Protein AF-A0A415UG89-F1 (afdb_monomer)

pLDDT: mean 76.64, std 25.38, range [28.38, 98.62]

Secondary structure (DSSP, 8-state):
--SSGGGS--------B-TTT--B-PPPPPPP-------------------------------------EEEPP--TTSBHHHHHHHHHHTT-EEEEEEEE--SSPTTBEEEESSPTT-EEETT--EEEEEEE--S-EEEPP--TT-BHHHHHHHHHHHT-EE--PPEE--SBPTTBEEEESS-TT-EEETT-EE-EEEE---TT--TT-EEEPP--TTSBHHHHHHHHHHTT-EEEEEEEE--SSS-TTBEEEESS-TT-EEETT-EEEEEEE--S-EEEPP--TTSBHHHHHHHHHHTT-EEEEEEE--SSS-TTBEEEESS-TT-EEETTPEEEEEEE--S-------------------------------PPP------------------------------------

Mean predicted aligned error: 18.36 Å

Nearest PDB structures (foldseek):
  3py9-assembly1_A  TM=5.786E-01  e=5.008E-14  Staphylococcus aureus subsp. aureus Mu50
  5e12-assembly1_A  TM=5.452E-01  e=2.843E-10  Mycobacterium tuberculosis H37Rv
  5e12-assembly2_B  TM=5.799E-01  e=2.572E-09  Mycobacterium tuberculosis H37Rv
  2kui-assembly1_A  TM=3.302E-01  e=8.093E-10  Mycobacterium tuberculosis H37Rv
  2kue-assembly1_A  TM=4.853E-01  e=3.933E-05  Mycobacterium tuberculosis H37Rv

Radius of gyration: 45.31 Å; Cα contacts (8 Å, |Δi|>4): 661; chains: 1; bounding box: 123×120×120 Å

Solvent-accessible surface area (backbone atoms only — not comparable to full-atom values): 25783 Å² total; per-residue (Å²): 144,84,81,72,76,80,76,79,79,71,88,74,83,79,79,71,58,48,95,87,77,73,50,77,73,80,80,89,84,84,87,86,82,86,90,84,87,82,89,85,84,90,79,88,86,89,84,81,82,91,84,82,90,75,87,75,72,81,72,73,78,72,77,69,76,74,73,77,60,68,33,64,37,65,79,42,60,74,31,48,47,72,60,37,41,52,58,26,47,77,50,70,29,42,70,40,80,77,48,70,43,67,33,94,48,62,60,43,24,22,72,40,61,74,62,57,58,69,41,74,33,45,81,94,51,42,70,41,42,26,33,26,19,62,12,59,52,66,40,68,36,68,78,52,66,32,29,40,54,74,58,48,59,56,52,27,69,75,66,45,43,40,76,60,70,70,50,75,39,74,34,44,38,33,64,54,14,24,69,43,58,78,60,58,58,66,41,78,40,51,58,57,39,77,42,39,42,28,23,14,65,27,59,90,87,48,55,53,86,48,76,39,67,34,64,85,46,63,72,32,38,67,70,61,39,45,62,51,24,53,78,58,35,24,20,36,32,46,73,49,74,43,70,25,88,88,36,60,55,66,16,23,66,40,58,74,62,60,56,71,40,81,38,41,20,60,40,77,36,42,28,29,33,12,66,13,44,50,75,30,62,36,68,80,41,61,74,29,45,49,72,58,34,51,53,57,35,47,76,50,47,32,38,70,46,82,45,78,43,71,30,80,87,48,57,62,45,26,21,72,40,58,75,60,60,56,71,40,72,42,50,52,58,43,68,40,43,32,36,24,21,64,12,53,78,81,73,81,79,80,81,76,81,75,84,74,80,86,76,88,81,90,84,84,84,87,87,85,91,83,83,90,85,91,83,86,81,86,79,81,88,74,86,85,89,84,87,83,81,88,84,87,86,82,84,90,82,84,90,84,90,83,88,83,90,84,88,83,90,86,86,85,88,133

InterPro domains:
  IPR005543 PASTA domain [PF03793] (72-133)
  IPR005543 PASTA domain [PF03793] (139-200)
  IPR005543 PASTA domain [PF03793] (214-275)
  IPR005543 PASTA domain [PF03793] (281-342)
  IPR005543 PASTA domain [PS51178] (67-134)
  IPR005543 PASTA domain [PS51178] (135-201)
  IPR005543 PASTA domain [PS51178] (208-275)
  IPR005543 PASTA domain [PS51178] (276-342)
  IPR005543 PASTA domain [SM00740] (67-134)
  IPR005543 PASTA domain [SM00740] (135-201)
  IPR005543 PASTA domain [SM00740] (208-275)
  IPR005543 PASTA domain [SM00740] (276-342)
  IPR005543 PASTA domain [cd06577] (72-133)
  IPR005543 PASTA domain [cd06577] (140-200)
  IPR005543 PASTA domain [cd06577] (213-274)
  IPR005543 PASTA domain [cd06577] (281-341)

Foldseek 3Di:
DPPPVVPPPDPPPDADADPPPRDGDDDDDDDDDDDDDDDDDDDDDPDDDDDDDDPPPPPPPPPPPPPFDKFFQAPQAQHAQVVNQVVLVVRVAHEDEPEEDADQDDFRRWHDWPDDGRDIDTPVHRYIYTYTYNYADWDFAADQAQPAPVVVVVVCVVQQEAEDDEDEDEFLAAFRGFHDKPDDGRDTDGRNYYIYTYTYPYHPPWQQPDKDFAAPQFQPAPVVVRVVSVVRQEHEGEDEEDADQVHDARGFHDKPDDTRDIHGHHHYIYTYGHRYFDWFFDADQAQHFQVVNCVVQVVSQEAEAEDEDADAPDDFRGWHDWPDDGRDIDGRHHYIYTYTHPYHDDDDPDPPPPPDDDDDDDDDDDDDDDDDDDDDDDDDDDDDDDDDDDDDDDDDDDDDDDDDDDDDDDDDDD

Structure (mmCIF, N/CA/C/O backbone):
data_AF-A0A415UG89-F1
#
_entry.id   AF-A0A415UG89-F1
#
loop_
_atom_site.group_PDB
_atom_site.id
_atom_site.type_symbol
_atom_site.label_atom_id
_atom_site.label_alt_id
_atom_site.label_comp_id
_atom_site.label_asym_id
_atom_site.label_entity_id
_atom_site.label_seq_id
_atom_site.pdbx_PDB_ins_code
_atom_site.Cartn_x
_atom_site.Cartn_y
_atom_site.Cartn_z
_atom_site.occupancy
_atom_site.B_iso_or_equiv
_atom_site.auth_seq_id
_atom_site.auth_comp_id
_atom_site.auth_asym_id
_atom_site.auth_atom_id
_atom_site.pdbx_PDB_model_num
ATOM 1 N N . MET A 1 1 ? -40.363 41.064 17.175 1.00 50.22 1 MET A N 1
ATOM 2 C CA . MET A 1 1 ? -39.804 39.697 17.219 1.00 50.22 1 MET A CA 1
ATOM 3 C C . MET A 1 1 ? -39.991 39.149 18.634 1.00 50.22 1 MET A C 1
ATOM 5 O O . MET A 1 1 ? -39.029 38.761 19.263 1.00 50.22 1 MET A O 1
ATOM 9 N N . ASP A 1 2 ? -41.231 39.160 19.140 1.00 52.69 2 ASP A N 1
ATOM 10 C CA . ASP A 1 2 ? -41.542 38.915 20.568 1.00 52.69 2 ASP A CA 1
ATOM 11 C C . ASP A 1 2 ? -42.660 37.870 20.761 1.00 52.69 2 ASP A C 1
ATOM 13 O O . ASP A 1 2 ? -43.261 37.744 21.823 1.00 52.69 2 ASP A O 1
ATOM 17 N N . ALA A 1 3 ? -42.969 37.109 19.707 1.00 45.81 3 ALA A N 1
ATOM 18 C CA . ALA A 1 3 ? -44.032 36.100 19.717 1.00 45.81 3 ALA A CA 1
ATOM 19 C C . ALA A 1 3 ? -43.532 34.677 19.414 1.00 45.81 3 ALA A C 1
ATOM 21 O O . ALA A 1 3 ? -44.344 33.765 19.327 1.00 45.81 3 ALA A O 1
ATOM 22 N N . PHE A 1 4 ? -42.216 34.473 19.260 1.00 43.62 4 PHE A N 1
ATOM 23 C CA . PHE A 1 4 ? -41.642 33.165 18.909 1.00 43.62 4 PHE A CA 1
ATOM 24 C C . PHE A 1 4 ? -40.862 32.501 20.059 1.00 43.62 4 PHE A C 1
ATOM 26 O O . PHE A 1 4 ? -40.691 31.288 20.055 1.00 43.62 4 PHE A O 1
ATOM 33 N N . GLU A 1 5 ? -40.458 33.253 21.090 1.00 50.69 5 GLU A N 1
ATOM 34 C CA . GLU A 1 5 ? -39.737 32.695 22.252 1.00 50.69 5 GLU A CA 1
ATOM 35 C C . GLU A 1 5 ? -40.649 32.172 23.371 1.00 50.69 5 GLU A C 1
ATOM 37 O O . GLU A 1 5 ? -40.198 31.436 24.243 1.00 50.69 5 GLU A O 1
ATOM 42 N N . LYS A 1 6 ? -41.956 32.465 23.341 1.00 48.28 6 LYS A N 1
ATOM 43 C CA . LYS A 1 6 ? -42.899 31.975 24.364 1.00 48.28 6 LYS A CA 1
ATOM 44 C C . LYS A 1 6 ? -43.444 30.564 24.123 1.00 48.28 6 LYS A C 1
ATOM 46 O O . LYS A 1 6 ? -44.245 30.097 24.925 1.00 48.28 6 LYS A O 1
ATOM 51 N N . GLN A 1 7 ? -43.009 29.877 23.066 1.00 46.72 7 GLN A N 1
ATOM 52 C CA . GLN A 1 7 ? -43.543 28.560 22.688 1.00 46.72 7 GLN A CA 1
ATOM 53 C C . GLN A 1 7 ? -42.553 27.396 22.880 1.00 46.72 7 GLN A C 1
ATOM 55 O O . GLN A 1 7 ? -42.863 26.268 22.518 1.00 46.72 7 GLN A O 1
ATOM 60 N N . LEU A 1 8 ? -41.382 27.651 23.478 1.00 46.41 8 LEU A N 1
ATOM 61 C CA . LEU A 1 8 ? -40.357 26.632 23.764 1.00 46.41 8 LEU A CA 1
ATOM 62 C C . LEU A 1 8 ? -40.244 26.256 25.253 1.00 46.41 8 LEU A C 1
ATOM 64 O O . LEU A 1 8 ? -39.422 25.416 25.601 1.00 46.41 8 LEU A O 1
ATOM 68 N N . LEU A 1 9 ? -41.079 26.841 26.122 1.00 50.22 9 LEU A N 1
ATOM 69 C CA . LEU A 1 9 ? -41.068 26.613 27.575 1.00 50.22 9 LEU A CA 1
ATOM 70 C C . LEU A 1 9 ? -42.395 26.053 28.121 1.00 50.22 9 LEU A C 1
ATOM 72 O O . LEU A 1 9 ? -42.793 26.349 29.246 1.00 50.22 9 LEU A O 1
ATOM 76 N N . SER A 1 10 ? -43.092 25.239 27.329 1.00 45.41 10 SER A N 1
ATOM 77 C CA . SER A 1 10 ? -44.133 24.346 27.842 1.00 45.41 10 SER A CA 1
ATOM 78 C C . SER A 1 10 ? -43.599 22.916 27.825 1.00 45.41 10 SER A C 1
ATOM 80 O O . SER A 1 10 ? -43.606 22.262 26.783 1.00 45.41 10 SER A O 1
ATOM 82 N N . GLU A 1 11 ? -43.108 22.441 28.971 1.00 57.97 11 GLU A N 1
ATOM 83 C CA . GLU A 1 11 ? -42.917 21.011 29.223 1.00 57.97 11 GLU A CA 1
ATOM 84 C C . GLU A 1 11 ? -44.294 20.336 29.218 1.00 57.97 11 GLU A C 1
ATOM 86 O O . GLU A 1 11 ? -44.988 20.268 30.232 1.00 57.97 11 GLU A O 1
ATOM 91 N N . GLU A 1 12 ? -44.725 19.881 28.046 1.00 45.81 12 GLU A N 1
ATOM 92 C CA . GLU A 1 12 ? -45.876 18.998 27.924 1.00 45.81 12 GLU A CA 1
ATOM 93 C C . GLU A 1 12 ? -45.394 17.565 28.211 1.00 45.81 12 GLU A C 1
ATOM 95 O O . GLU A 1 12 ? -44.683 16.946 27.417 1.00 45.81 12 GLU A O 1
ATOM 100 N N . GLU A 1 13 ? -45.715 17.064 29.406 1.00 50.44 13 GLU A N 1
ATOM 101 C CA . GLU A 1 13 ? -45.416 15.700 29.858 1.00 50.44 13 GLU A CA 1
ATOM 102 C C . GLU A 1 13 ? -46.076 14.675 28.913 1.00 50.44 13 GLU A C 1
ATOM 104 O O . GLU A 1 13 ? -47.285 14.443 28.961 1.00 50.44 13 GLU A O 1
ATOM 109 N N . VAL A 1 14 ? -45.283 14.031 28.052 1.00 52.59 14 VAL A N 1
ATOM 110 C CA . VAL A 1 14 ? -45.769 12.958 27.171 1.00 52.59 14 VAL A CA 1
ATOM 111 C C . VAL A 1 14 ? -46.014 11.692 28.010 1.00 52.59 14 VAL A C 1
ATOM 113 O O . VAL A 1 14 ? -45.072 11.173 28.621 1.00 52.59 14 VAL A O 1
ATOM 116 N N . PRO A 1 15 ? -47.244 11.147 28.074 1.00 52.62 15 PRO A N 1
ATOM 117 C CA . PRO A 1 15 ? -47.522 9.965 28.880 1.00 52.62 15 PRO A CA 1
ATOM 118 C C . PRO A 1 15 ? -46.859 8.714 28.285 1.00 52.62 15 PRO A C 1
ATOM 120 O O . PRO A 1 15 ? -46.960 8.447 27.088 1.00 52.62 15 PRO A O 1
ATOM 123 N N . ARG A 1 16 ? -46.217 7.904 29.141 1.00 54.69 16 ARG A N 1
ATOM 124 C CA . ARG A 1 16 ? -45.727 6.566 28.771 1.00 54.69 16 ARG A CA 1
ATOM 125 C C . ARG A 1 16 ? -46.911 5.664 28.413 1.00 54.69 16 ARG A C 1
ATOM 127 O O . ARG A 1 16 ? -47.745 5.360 29.268 1.00 54.69 16 ARG A O 1
ATOM 134 N N . ILE A 1 17 ? -46.954 5.249 27.154 1.00 58.22 17 ILE A N 1
ATOM 135 C CA . ILE A 1 17 ? -47.875 4.247 26.610 1.00 58.22 17 ILE A CA 1
ATOM 136 C C . ILE A 1 17 ? -47.232 2.870 26.820 1.00 58.22 17 ILE A C 1
ATOM 138 O O . ILE A 1 17 ? -46.012 2.755 26.700 1.00 58.22 17 ILE A O 1
ATOM 142 N N . ASP A 1 18 ? -48.015 1.847 27.171 1.00 55.28 18 ASP A N 1
ATOM 143 C CA . ASP A 1 18 ? -47.509 0.470 27.198 1.00 55.28 18 ASP A CA 1
ATOM 144 C C . ASP A 1 18 ? -47.360 -0.083 25.767 1.00 55.28 18 ASP A C 1
ATOM 146 O O . ASP A 1 18 ? -48.156 0.231 24.876 1.00 55.28 18 ASP A O 1
ATOM 150 N N . ASN A 1 19 ? -46.330 -0.900 25.546 1.00 57.12 19 ASN A N 1
ATOM 151 C CA . ASN A 1 19 ? -45.898 -1.313 24.209 1.00 57.12 19 ASN A CA 1
ATOM 152 C C . ASN A 1 19 ? -46.639 -2.555 23.672 1.00 57.12 19 ASN A C 1
ATOM 154 O O . ASN A 1 19 ? -46.265 -3.060 22.616 1.00 57.12 19 ASN A O 1
ATOM 158 N N . GLU A 1 20 ? -47.666 -3.052 24.363 1.00 58.41 20 GLU A N 1
ATOM 159 C CA . GLU A 1 20 ? -48.432 -4.235 23.948 1.00 58.41 20 GLU A CA 1
ATOM 160 C C . GLU A 1 20 ? -49.934 -3.957 23.752 1.00 58.41 20 GLU A C 1
ATOM 162 O O . GLU A 1 20 ? -50.593 -4.701 23.029 1.00 58.41 20 GLU A O 1
ATOM 167 N N . THR A 1 21 ? -50.492 -2.870 24.301 1.00 61.53 21 THR A N 1
ATOM 168 C CA . THR A 1 21 ? -51.932 -2.557 24.176 1.00 61.53 21 THR A CA 1
ATOM 169 C C . THR A 1 21 ? -52.265 -1.115 23.778 1.00 61.53 21 THR A C 1
ATOM 171 O O . THR A 1 21 ? -53.425 -0.819 23.482 1.00 61.53 21 THR A O 1
ATOM 174 N N . GLY A 1 22 ? -51.282 -0.209 23.706 1.00 56.91 22 GLY A N 1
ATOM 175 C CA . GLY A 1 22 ? -51.472 1.138 23.149 1.00 56.91 22 GLY A CA 1
ATOM 176 C C . GLY A 1 22 ? -52.389 2.070 23.958 1.00 56.91 22 GLY A C 1
ATOM 177 O O . GLY A 1 22 ? -52.840 3.085 23.428 1.00 56.91 22 GLY A O 1
ATOM 178 N N . GLN A 1 23 ? -52.679 1.758 25.227 1.00 52.72 23 GLN A N 1
ATOM 179 C CA . GLN A 1 23 ? -53.509 2.587 26.112 1.00 52.72 23 GLN A CA 1
ATOM 180 C C . GLN A 1 23 ? -52.690 3.247 27.242 1.00 52.72 23 GLN A C 1
ATOM 182 O O . GLN A 1 23 ? -51.662 2.713 27.662 1.00 52.72 23 GLN A O 1
ATOM 187 N N . PRO A 1 24 ? -53.121 4.420 27.755 1.00 53.19 24 PRO A N 1
ATOM 188 C CA . PRO A 1 24 ? -52.380 5.159 28.777 1.00 53.19 24 PRO A CA 1
ATOM 189 C C . PRO A 1 24 ? -52.451 4.496 30.165 1.00 53.19 24 PRO A C 1
ATOM 191 O O . PRO A 1 24 ? -53.527 4.154 30.664 1.00 53.19 24 PRO A O 1
ATOM 194 N N . VAL A 1 25 ? -51.295 4.386 30.829 1.00 55.56 25 VAL A N 1
ATOM 195 C CA . VAL A 1 25 ? -51.138 3.776 32.161 1.00 55.56 25 VAL A CA 1
ATOM 196 C C . VAL A 1 25 ? -51.759 4.669 33.252 1.00 55.56 25 VAL A C 1
ATOM 198 O O . VAL A 1 25 ? -51.278 5.771 33.522 1.00 55.56 25 VAL A O 1
ATOM 201 N N . LYS A 1 26 ? -52.824 4.205 33.924 1.00 52.59 26 LYS A N 1
ATOM 202 C CA . LYS A 1 26 ? -53.464 4.922 35.050 1.00 52.59 26 LYS A CA 1
ATOM 203 C C . LYS A 1 26 ? -52.684 4.735 36.363 1.00 52.59 26 LYS A C 1
ATOM 205 O O . LYS A 1 26 ? -52.471 3.609 36.804 1.00 52.59 26 LYS A O 1
ATOM 210 N N . LYS A 1 27 ? -52.320 5.841 37.032 1.00 48.72 27 LYS A N 1
ATOM 211 C CA . LYS A 1 27 ? -51.728 5.851 38.391 1.00 48.72 27 LYS A CA 1
ATOM 212 C C . LYS A 1 27 ? -52.774 5.461 39.464 1.00 48.72 27 LYS A C 1
ATOM 214 O O . LYS A 1 27 ? -53.931 5.868 39.341 1.00 48.72 27 LYS A O 1
ATOM 219 N N . PRO A 1 28 ? -52.402 4.735 40.539 1.00 44.19 28 PRO A N 1
ATOM 220 C CA . PRO A 1 28 ? -53.339 4.337 41.593 1.00 44.19 28 PRO A CA 1
ATOM 221 C C . PRO A 1 28 ? -53.681 5.498 42.549 1.00 44.19 28 PRO A C 1
ATOM 223 O O . PRO A 1 28 ? -52.798 6.207 43.032 1.00 44.19 28 PRO A O 1
ATOM 226 N N . GLN A 1 29 ? -54.973 5.679 42.848 1.00 42.94 29 GLN A N 1
ATOM 227 C CA . GLN A 1 29 ? -55.486 6.696 43.776 1.00 42.94 29 GLN A CA 1
ATOM 228 C C . GLN A 1 29 ? -55.317 6.283 45.251 1.00 42.94 29 GLN A C 1
ATOM 230 O O . GLN A 1 29 ? -55.696 5.184 45.655 1.00 42.94 29 GLN A O 1
ATOM 235 N N . LYS A 1 30 ? -54.800 7.205 46.072 1.00 38.81 30 LYS A N 1
ATOM 236 C CA . LYS A 1 30 ? -54.665 7.083 47.533 1.00 38.81 30 LYS A CA 1
ATOM 237 C C . LYS A 1 30 ? -56.003 7.447 48.200 1.00 38.81 30 LYS A C 1
ATOM 239 O O . LYS A 1 30 ? -56.482 8.564 48.023 1.00 38.81 30 LYS A O 1
ATOM 244 N N . LYS A 1 31 ? -56.614 6.523 48.954 1.00 35.75 31 LYS A N 1
ATOM 245 C CA . LYS A 1 31 ? -57.850 6.776 49.721 1.00 35.75 31 LYS A CA 1
ATOM 246 C C . LYS A 1 31 ? -57.544 7.477 51.052 1.00 35.75 31 LYS A C 1
ATOM 248 O O . LYS A 1 31 ? -56.623 7.091 51.765 1.00 35.75 31 LYS A O 1
ATOM 253 N N . TRP A 1 32 ? -58.341 8.496 51.353 1.00 28.38 32 TRP A N 1
ATOM 254 C CA . TRP A 1 32 ? -58.306 9.359 52.538 1.00 28.38 32 TRP A CA 1
ATOM 255 C C . TRP A 1 32 ? -59.326 8.837 53.574 1.00 28.38 32 TRP A C 1
ATOM 257 O O . TRP A 1 32 ? -60.425 8.451 53.180 1.00 28.38 32 TRP A O 1
ATOM 267 N N . ILE A 1 33 ? -58.986 8.803 54.870 1.00 44.53 33 ILE A N 1
ATOM 268 C CA . ILE A 1 33 ? -59.896 8.421 55.973 1.00 44.53 33 ILE A CA 1
ATOM 269 C C . ILE A 1 33 ? -59.870 9.552 57.022 1.00 44.53 33 ILE A C 1
ATOM 271 O O . ILE A 1 33 ? -58.772 9.931 57.433 1.00 44.53 33 ILE A O 1
ATOM 275 N N . PRO A 1 34 ? -61.021 10.112 57.447 1.00 33.44 34 PRO A N 1
ATOM 276 C CA . PRO A 1 34 ? -61.070 11.210 58.416 1.00 33.44 34 PRO A CA 1
ATOM 277 C C . PRO A 1 34 ? -61.051 10.727 59.887 1.00 33.44 34 PRO A C 1
ATOM 279 O O . PRO A 1 34 ? -61.371 9.565 60.152 1.00 33.44 34 PRO A O 1
ATOM 282 N N . PRO A 1 35 ? -60.697 11.600 60.856 1.00 43.53 35 PRO A N 1
ATOM 283 C CA . PRO A 1 35 ? -60.501 11.229 62.257 1.00 43.53 35 PRO A CA 1
ATOM 284 C C . PRO A 1 35 ? -61.792 11.357 63.081 1.00 43.53 35 PRO A C 1
ATOM 286 O O . PRO A 1 35 ? -62.559 12.302 62.903 1.00 43.53 35 PRO A O 1
ATOM 289 N N . VAL A 1 36 ? -61.992 10.453 64.047 1.00 35.00 36 VAL A N 1
ATOM 290 C CA . VAL A 1 36 ? -62.992 10.610 65.116 1.00 35.00 36 VAL A CA 1
ATOM 291 C C . VAL A 1 36 ? -62.305 10.446 66.470 1.00 35.00 36 VAL A C 1
ATOM 293 O O . VAL A 1 36 ? -61.655 9.441 66.746 1.00 35.00 36 VAL A O 1
ATOM 296 N N . ILE A 1 37 ? -62.452 11.485 67.288 1.00 40.34 37 ILE A N 1
ATOM 297 C CA . ILE A 1 37 ? -62.030 11.602 68.684 1.00 40.34 37 ILE A CA 1
ATOM 298 C C . ILE A 1 37 ? -63.135 11.011 69.565 1.00 40.34 37 ILE A C 1
ATOM 300 O O . ILE A 1 37 ? -64.290 11.393 69.401 1.00 40.34 37 ILE A O 1
ATOM 304 N N . ALA A 1 38 ? -62.792 10.178 70.551 1.00 32.22 38 ALA A N 1
ATOM 305 C CA . ALA A 1 38 ? -63.577 10.063 71.782 1.00 32.22 38 ALA A CA 1
ATOM 306 C C . ALA A 1 38 ? -62.721 9.500 72.925 1.00 32.22 38 ALA A C 1
ATOM 308 O O . ALA A 1 38 ? -62.166 8.406 72.841 1.00 32.22 38 ALA A O 1
ATOM 309 N N . ALA A 1 39 ? -62.618 10.298 73.983 1.00 36.34 39 ALA A N 1
ATOM 310 C CA . ALA A 1 39 ? -61.983 9.992 75.252 1.00 36.34 39 ALA A CA 1
ATOM 311 C C . ALA A 1 39 ? -62.801 8.980 76.078 1.00 36.34 39 ALA A C 1
ATOM 313 O O . ALA A 1 39 ? -64.028 8.959 76.006 1.00 36.34 39 ALA A O 1
ATOM 314 N N . GLY A 1 40 ? -62.117 8.204 76.922 1.00 34.09 40 GLY A N 1
ATOM 315 C CA . GLY A 1 40 ? -62.723 7.285 77.886 1.00 34.09 40 GLY A CA 1
ATOM 316 C C . GLY A 1 40 ? -61.730 6.928 78.989 1.00 34.09 40 GLY A C 1
ATOM 317 O O . GLY A 1 40 ? -60.920 6.024 78.847 1.00 34.09 40 GLY A O 1
ATOM 318 N N . ILE A 1 41 ? -61.769 7.734 80.042 1.00 40.44 41 ILE A N 1
ATOM 319 C CA . ILE A 1 41 ? -60.920 7.793 81.237 1.00 40.44 41 ILE A CA 1
ATOM 320 C C . ILE A 1 41 ? -61.138 6.594 82.197 1.00 40.44 41 ILE A C 1
ATOM 322 O O . ILE A 1 41 ? -62.209 5.997 82.197 1.00 40.44 41 ILE A O 1
ATOM 326 N N . CYS A 1 42 ? -60.163 6.400 83.106 1.00 33.81 42 CYS A N 1
ATOM 327 C CA . CYS A 1 42 ? -60.242 5.762 84.441 1.00 33.81 42 CYS A CA 1
ATOM 328 C C . CYS A 1 42 ? -60.052 4.234 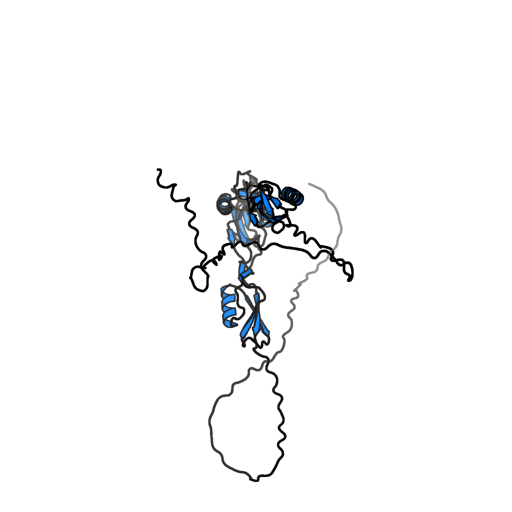84.534 1.00 33.81 42 CYS A C 1
ATOM 330 O O . CYS A 1 42 ? -60.612 3.493 83.747 1.00 33.81 42 CYS A O 1
ATOM 332 N N . VAL A 1 43 ? -59.395 3.641 85.539 1.00 37.59 43 VAL A N 1
ATOM 333 C CA . VAL A 1 43 ? -58.503 4.052 86.646 1.00 37.59 43 VAL A CA 1
ATOM 334 C C . VAL A 1 43 ? -58.121 2.728 87.349 1.00 37.59 43 VAL A C 1
ATOM 336 O O . VAL A 1 43 ? -58.933 1.811 87.382 1.00 37.59 43 VAL A O 1
ATOM 339 N N . LEU A 1 44 ? -56.917 2.652 87.930 1.00 35.59 44 LEU A N 1
ATOM 340 C CA . LEU A 1 44 ? -56.471 1.674 88.947 1.00 35.59 44 LEU A CA 1
ATOM 341 C C . LEU A 1 44 ? -56.373 0.181 88.573 1.00 35.59 44 LEU A C 1
ATOM 343 O O . LEU A 1 44 ? -57.353 -0.547 88.620 1.00 35.59 44 LEU A O 1
ATOM 347 N N . CYS A 1 45 ? -55.136 -0.298 88.404 1.00 41.56 45 CYS A N 1
ATOM 348 C CA . CYS A 1 45 ? -54.608 -1.480 89.111 1.00 41.56 45 CYS A CA 1
ATOM 349 C C . CYS A 1 45 ? -53.075 -1.514 88.970 1.00 41.56 45 CYS A C 1
ATOM 351 O O . CYS A 1 45 ? -52.500 -2.336 88.263 1.00 41.56 45 CYS A O 1
ATOM 353 N N . ILE A 1 46 ? -52.396 -0.589 89.652 1.00 43.00 46 ILE A N 1
ATOM 354 C CA . ILE A 1 46 ? -51.019 -0.827 90.091 1.00 43.00 46 ILE A CA 1
ATOM 355 C C . ILE A 1 46 ? -51.149 -1.542 91.432 1.00 43.00 46 ILE A C 1
ATOM 357 O O . ILE A 1 46 ? -51.584 -0.936 92.407 1.00 43.00 46 ILE A O 1
ATOM 361 N N . GLY A 1 47 ? -50.810 -2.829 91.473 1.00 35.47 47 GLY A N 1
ATOM 362 C CA . GLY A 1 47 ? -50.778 -3.575 92.728 1.00 35.47 47 GLY A CA 1
ATOM 363 C C . GLY A 1 47 ? -50.801 -5.087 92.559 1.00 35.47 47 GLY A C 1
ATOM 364 O O . GLY A 1 47 ? -51.816 -5.695 92.860 1.00 35.47 47 GLY A O 1
ATOM 365 N N . ALA A 1 48 ? -49.696 -5.667 92.077 1.00 42.16 48 ALA A N 1
ATOM 366 C CA . ALA A 1 48 ? -49.183 -7.009 92.419 1.00 42.16 48 ALA A CA 1
ATOM 367 C C . ALA A 1 48 ? -48.165 -7.422 91.337 1.00 42.16 48 ALA A C 1
ATOM 369 O O . ALA A 1 48 ? -48.511 -7.957 90.293 1.00 42.16 48 ALA A O 1
ATOM 370 N N . PHE A 1 49 ? -46.923 -6.956 91.419 1.00 41.34 49 PHE A N 1
ATOM 371 C CA . PHE A 1 49 ? -45.858 -7.633 92.167 1.00 41.34 49 PHE A CA 1
ATOM 372 C C . PHE A 1 49 ? -45.489 -9.008 91.575 1.00 41.34 49 PHE A C 1
ATOM 374 O O . PHE A 1 49 ? -46.072 -10.036 91.896 1.00 41.34 49 PHE A O 1
ATOM 381 N N . LEU A 1 50 ? -44.447 -8.976 90.737 1.00 48.91 50 LEU A N 1
ATOM 382 C CA . LEU A 1 50 ? -43.363 -9.961 90.673 1.00 48.91 50 LEU A CA 1
ATOM 383 C C . LEU A 1 50 ? -43.752 -11.447 90.636 1.00 48.91 50 LEU A C 1
ATOM 385 O O . LEU A 1 50 ? -43.580 -12.174 91.614 1.00 48.91 50 LEU A O 1
ATOM 389 N N . ARG A 1 51 ? -44.051 -11.952 89.435 1.00 42.16 51 ARG A N 1
ATOM 390 C CA . ARG A 1 51 ? -43.500 -13.243 88.995 1.00 42.16 51 ARG A CA 1
ATOM 391 C C . ARG A 1 51 ? -43.587 -13.391 87.479 1.00 42.16 51 ARG A C 1
ATOM 393 O O . ARG A 1 51 ? -44.623 -13.104 86.902 1.00 42.16 51 ARG A O 1
ATOM 400 N N . MET A 1 52 ? -42.511 -13.928 86.899 1.00 43.00 52 MET A N 1
ATOM 401 C CA . MET A 1 52 ? -42.317 -14.351 85.497 1.00 43.00 52 MET A CA 1
ATOM 402 C C . MET A 1 52 ? -41.531 -13.386 84.590 1.00 43.00 52 MET A C 1
ATOM 404 O O . MET A 1 52 ? -42.062 -12.623 83.797 1.00 43.00 52 MET A O 1
ATOM 408 N N . GLN A 1 53 ? -40.206 -13.467 84.748 1.00 49.97 53 GLN A N 1
ATOM 409 C CA . GLN A 1 53 ? -39.225 -13.747 83.689 1.00 49.97 53 GLN A CA 1
ATOM 410 C C . GLN A 1 53 ? -39.583 -13.354 82.241 1.00 49.97 53 GLN A C 1
ATOM 412 O O . GLN A 1 53 ? -40.303 -14.072 81.557 1.00 49.97 53 GLN A O 1
ATOM 417 N N . GLN A 1 54 ? -38.934 -12.298 81.743 1.00 43.66 54 GLN A N 1
ATOM 418 C CA . GLN A 1 54 ? -37.852 -12.321 80.734 1.00 43.66 54 GLN A CA 1
ATOM 419 C C . GLN A 1 54 ? -37.466 -10.854 80.443 1.00 43.66 54 GLN A C 1
ATOM 421 O O . GLN A 1 54 ? -38.365 -10.033 80.242 1.00 43.66 54 GLN A O 1
ATOM 426 N N . PRO A 1 55 ? -36.172 -10.479 80.412 1.00 43.66 55 PRO A N 1
ATOM 427 C CA . PRO A 1 55 ? -35.774 -9.144 79.994 1.00 43.66 55 PRO A CA 1
ATOM 428 C C . PRO A 1 55 ? -36.012 -9.032 78.487 1.00 43.66 55 PRO A C 1
ATOM 430 O O . PRO A 1 55 ? -35.165 -9.415 77.680 1.00 43.66 55 PRO A O 1
ATOM 433 N N . LYS A 1 56 ? -37.166 -8.496 78.082 1.00 42.22 56 LYS A N 1
ATOM 434 C CA . LYS A 1 56 ? -37.253 -7.879 76.762 1.00 42.22 56 LYS A CA 1
ATOM 435 C C . LYS A 1 56 ? -36.336 -6.670 76.838 1.00 42.22 56 LYS A C 1
ATOM 437 O O . LYS A 1 56 ? -36.695 -5.644 77.399 1.00 42.22 56 LYS A O 1
ATOM 442 N N . LYS A 1 57 ? -35.105 -6.840 76.352 1.00 39.44 57 LYS A N 1
ATOM 443 C CA . LYS A 1 57 ? -34.313 -5.709 75.890 1.00 39.44 57 LYS A CA 1
ATOM 444 C C . LYS A 1 57 ? -35.245 -4.989 74.934 1.00 39.44 57 LYS A C 1
ATOM 446 O O . LYS A 1 57 ? -35.583 -5.560 73.893 1.00 39.44 57 LYS A O 1
ATOM 451 N N . ASP A 1 58 ? -35.702 -3.806 75.323 1.00 42.69 58 ASP A N 1
ATOM 452 C CA . ASP A 1 58 ? -36.256 -2.841 74.394 1.00 42.69 58 ASP A CA 1
ATOM 453 C C . ASP A 1 58 ? -35.143 -2.590 73.388 1.00 42.69 58 ASP A C 1
ATOM 455 O O . ASP A 1 58 ? -34.246 -1.769 73.566 1.00 42.69 58 ASP A O 1
ATOM 459 N N . THR A 1 59 ? -35.126 -3.437 72.365 1.00 42.78 59 THR A N 1
ATOM 460 C CA . THR A 1 59 ? -34.318 -3.226 71.190 1.00 42.78 59 THR A CA 1
ATOM 461 C C . THR A 1 59 ? -35.056 -2.089 70.538 1.00 42.78 59 THR A C 1
ATOM 463 O O . THR A 1 59 ? -36.042 -2.293 69.832 1.00 42.78 59 THR A O 1
ATOM 466 N N . VAL A 1 60 ? -34.648 -0.875 70.896 1.00 39.25 60 VAL A N 1
ATOM 467 C CA . VAL A 1 60 ? -34.924 0.301 70.099 1.00 39.25 60 VAL A CA 1
ATOM 468 C C . VAL A 1 60 ? -34.452 -0.103 68.714 1.00 39.25 60 VAL A C 1
ATOM 470 O O . VAL A 1 60 ? -33.254 -0.202 68.453 1.00 39.25 60 VAL A O 1
ATOM 473 N N . VAL A 1 61 ? -35.400 -0.450 67.847 1.00 42.16 61 VAL A N 1
ATOM 474 C CA . VAL A 1 61 ? -35.153 -0.506 66.418 1.00 42.16 61 VAL A CA 1
ATOM 475 C C . VAL A 1 61 ? -34.937 0.951 66.060 1.00 42.16 61 VAL A C 1
ATOM 477 O O . VAL A 1 61 ? -35.867 1.671 65.705 1.00 42.16 61 VAL A O 1
ATOM 480 N N . ILE A 1 62 ? -33.705 1.418 66.258 1.00 43.00 62 ILE A N 1
ATOM 481 C CA . ILE A 1 62 ? -33.218 2.608 65.598 1.00 43.00 62 ILE A CA 1
ATOM 482 C C . ILE A 1 62 ? -33.269 2.191 64.134 1.00 43.00 62 ILE A C 1
ATOM 484 O O . ILE A 1 62 ? -32.371 1.511 63.641 1.00 43.00 62 ILE A O 1
ATOM 488 N N . GLN A 1 63 ? -34.359 2.523 63.442 1.00 44.97 63 GLN A N 1
ATOM 489 C CA . GLN A 1 63 ? -34.259 2.694 62.007 1.00 44.97 63 GLN A CA 1
ATOM 490 C C . GLN A 1 63 ? -33.315 3.876 61.837 1.00 44.97 63 GLN A C 1
ATOM 492 O O . GLN A 1 63 ? -33.741 5.028 61.807 1.00 44.97 63 GLN A O 1
ATOM 497 N N . GLN A 1 64 ? -32.010 3.588 61.833 1.00 44.25 64 GLN A N 1
ATOM 498 C CA . GLN A 1 64 ? -31.031 4.486 61.263 1.00 44.25 64 GLN A CA 1
ATOM 499 C C . GLN A 1 64 ? -31.542 4.703 59.847 1.00 44.25 64 GLN A C 1
ATOM 501 O O . GLN A 1 64 ? -31.485 3.800 59.013 1.00 44.25 64 GLN A O 1
ATOM 506 N N . GLN A 1 65 ? -32.132 5.871 59.600 1.00 48.69 65 GLN A N 1
ATOM 507 C CA . GLN A 1 65 ? -32.232 6.379 58.249 1.00 48.69 65 GLN A CA 1
ATOM 508 C C . GLN A 1 65 ? -30.786 6.411 57.769 1.00 48.69 65 GLN A C 1
ATOM 510 O O . GLN A 1 65 ? -30.010 7.251 58.219 1.00 48.69 65 GLN A O 1
ATOM 515 N N . LYS A 1 66 ? -30.394 5.402 56.981 1.00 55.56 66 LYS A N 1
ATOM 516 C CA . LYS A 1 66 ? -29.082 5.329 56.351 1.00 55.56 66 LYS A CA 1
ATOM 517 C C . LYS A 1 66 ? -29.004 6.574 55.483 1.00 55.56 66 LYS A C 1
ATOM 519 O O . LYS A 1 66 ? -29.628 6.627 54.428 1.00 55.56 66 LYS A O 1
ATOM 524 N N . GLN A 1 67 ? -28.358 7.606 56.008 1.00 57.53 67 GLN A N 1
ATOM 525 C CA . GLN A 1 67 ? -28.134 8.840 55.287 1.00 57.53 67 GLN A CA 1
ATOM 526 C C . GLN A 1 67 ? -27.302 8.441 54.072 1.00 57.53 67 GLN A C 1
ATOM 528 O O . GLN A 1 67 ? -26.224 7.874 54.231 1.00 57.53 67 GLN A O 1
ATOM 533 N N . GLU A 1 68 ? -27.872 8.584 52.876 1.00 70.56 68 GLU A N 1
ATOM 534 C CA . GLU A 1 68 ? -27.176 8.217 51.648 1.00 70.56 68 GLU A CA 1
ATOM 535 C C . GLU A 1 68 ? -25.912 9.071 51.557 1.00 70.56 68 GLU A C 1
ATOM 537 O O . GLU A 1 68 ? -25.996 10.300 51.516 1.00 70.56 68 GLU A O 1
ATOM 542 N N . GLU A 1 69 ? -24.748 8.420 51.591 1.00 80.69 69 GLU A N 1
ATOM 543 C CA . GLU A 1 69 ? -23.475 9.084 51.344 1.00 80.69 69 GLU A CA 1
ATOM 544 C C . GLU A 1 69 ? -23.488 9.611 49.911 1.00 80.69 69 GLU A C 1
ATOM 546 O O . GLU A 1 69 ? -23.862 8.911 48.960 1.00 80.69 69 GLU A O 1
ATOM 551 N N . LYS A 1 70 ? -23.156 10.895 49.787 1.00 86.94 70 LYS A N 1
ATOM 552 C CA . LYS A 1 70 ? -23.164 11.622 48.527 1.00 86.94 70 LYS A CA 1
ATOM 553 C C . LYS A 1 70 ? -21.753 12.065 48.190 1.00 86.94 70 LYS A C 1
ATOM 555 O O . LYS A 1 70 ? -21.051 12.613 49.035 1.00 86.94 70 LYS A O 1
ATOM 560 N N . TYR A 1 71 ? -21.395 11.885 46.930 1.00 91.62 71 TYR A N 1
ATOM 561 C CA . TYR A 1 71 ? -20.081 12.177 46.380 1.00 91.62 71 TYR A CA 1
ATOM 562 C C . TYR A 1 71 ? -20.204 13.279 45.342 1.00 91.62 71 TYR A C 1
ATOM 564 O O . TYR A 1 71 ? -21.075 13.224 44.474 1.00 91.62 71 TYR A O 1
ATOM 572 N N . VAL A 1 72 ? -19.349 14.293 45.428 1.00 91.94 72 VAL A N 1
ATOM 573 C CA . VAL A 1 72 ? -19.385 15.434 44.510 1.00 91.94 72 VAL A CA 1
ATOM 574 C C . VAL A 1 72 ? -18.491 15.147 43.311 1.00 91.94 72 VAL A C 1
ATOM 576 O O . VAL A 1 72 ? -17.301 14.878 43.457 1.00 91.94 72 VAL A O 1
ATOM 579 N N . VAL A 1 73 ? -19.060 15.229 42.113 1.00 94.69 73 VAL A N 1
ATOM 580 C CA . VAL A 1 73 ? -18.336 15.003 40.860 1.00 94.69 73 VAL A CA 1
ATOM 581 C C . VAL A 1 73 ? -17.404 16.177 40.562 1.00 94.69 73 VAL A C 1
ATOM 583 O O . VAL A 1 73 ? -17.841 17.328 40.506 1.00 94.69 73 VAL A O 1
ATOM 586 N N . GLY A 1 74 ? -16.120 15.897 40.333 1.00 94.88 74 GLY A N 1
ATOM 587 C CA . GLY A 1 74 ? -15.139 16.903 39.919 1.00 94.88 74 GLY A CA 1
ATOM 588 C C . GLY A 1 74 ? -15.328 17.388 38.475 1.00 94.88 74 GLY A C 1
ATOM 589 O O . GLY A 1 74 ? -16.061 16.798 37.679 1.00 94.88 74 GLY A O 1
ATOM 590 N N . ASN A 1 75 ? -14.641 18.476 38.113 1.00 96.81 75 ASN A N 1
ATOM 591 C CA . ASN A 1 75 ? -14.470 18.844 36.707 1.00 96.81 75 ASN A CA 1
ATOM 592 C C . ASN A 1 75 ? -13.209 18.176 36.160 1.00 96.81 75 ASN A C 1
ATOM 594 O O . ASN A 1 75 ? -12.094 18.580 36.489 1.00 96.81 75 ASN A O 1
ATOM 598 N N . TYR A 1 76 ? -13.400 17.170 35.319 1.00 96.38 76 TYR A N 1
ATOM 599 C CA . TYR A 1 76 ? -12.322 16.419 34.696 1.00 96.38 76 TYR A CA 1
ATOM 600 C C . TYR A 1 76 ? -12.088 16.839 33.241 1.00 96.38 76 TYR A C 1
ATOM 602 O O . TYR A 1 76 ? -11.071 16.470 32.661 1.00 96.38 76 TYR A O 1
ATOM 610 N N . VAL A 1 77 ? -12.976 17.641 32.641 1.00 96.81 77 VAL A N 1
ATOM 611 C CA . VAL A 1 77 ? -12.826 18.110 31.255 1.00 96.81 77 VAL A CA 1
ATOM 612 C C . VAL A 1 77 ? -11.574 18.976 31.113 1.00 96.81 77 VAL A C 1
ATOM 614 O O . VAL A 1 77 ? -11.354 19.919 31.868 1.00 96.81 77 VAL A O 1
ATOM 617 N N . GLY A 1 78 ? -10.742 18.654 30.122 1.00 95.75 78 GLY A N 1
ATOM 618 C CA . GLY A 1 78 ? -9.453 19.304 29.884 1.00 95.75 78 GLY A CA 1
ATOM 619 C C . GLY A 1 78 ? -8.318 18.816 30.791 1.00 95.75 78 GLY A C 1
ATOM 620 O O . GLY A 1 78 ? -7.176 19.234 30.601 1.00 95.75 78 GLY A O 1
ATOM 621 N N . VAL A 1 79 ? -8.599 17.921 31.742 1.00 97.38 79 VAL A N 1
ATOM 622 C CA . VAL A 1 79 ? -7.600 17.322 32.633 1.00 97.38 79 VAL A CA 1
ATOM 623 C C . VAL A 1 79 ? -7.003 16.073 31.979 1.00 97.38 79 VAL A C 1
ATOM 625 O O . VAL A 1 79 ? -7.652 15.380 31.194 1.00 97.38 79 VAL A O 1
ATOM 628 N N . ASP A 1 80 ? -5.735 15.802 32.285 1.00 97.38 80 ASP A N 1
ATOM 629 C CA . ASP A 1 80 ? -5.064 14.554 31.915 1.00 97.38 80 ASP A CA 1
ATOM 630 C C . ASP A 1 80 ? -5.703 13.374 32.666 1.00 97.38 80 ASP A C 1
ATOM 632 O O . ASP A 1 80 ? -5.931 13.471 33.874 1.00 97.38 80 ASP A O 1
ATOM 636 N N . LEU A 1 81 ? -6.004 12.281 31.963 1.00 96.19 81 LEU A N 1
ATOM 637 C CA . LEU A 1 81 ? -6.718 11.124 32.503 1.00 96.19 81 LEU A CA 1
ATOM 638 C C . LEU A 1 81 ? -6.097 10.598 33.801 1.00 96.19 81 LEU A C 1
ATOM 640 O O . LEU A 1 81 ? -6.831 10.331 34.744 1.00 96.19 81 LEU A O 1
ATOM 644 N N . GLU A 1 82 ? -4.768 10.505 33.885 1.00 96.12 82 GLU A N 1
ATOM 645 C CA . GLU A 1 82 ? -4.098 9.993 35.087 1.00 96.12 82 GLU A CA 1
ATOM 646 C C . GLU A 1 82 ? -4.372 10.900 36.298 1.00 96.12 82 GLU A C 1
ATOM 648 O O . GLU A 1 82 ? -4.675 10.440 37.400 1.00 96.12 82 GLU A O 1
ATOM 653 N N . LYS A 1 83 ? -4.342 12.220 36.082 1.00 96.75 83 LYS A N 1
ATOM 654 C CA . LYS A 1 83 ? -4.658 13.205 37.124 1.00 96.75 83 LYS A CA 1
ATOM 655 C C . LYS A 1 83 ? -6.135 13.169 37.504 1.00 96.75 83 LYS A C 1
ATOM 657 O O . LYS A 1 83 ? -6.456 13.268 38.685 1.00 96.75 83 LYS A O 1
ATOM 662 N N . ALA A 1 84 ? -7.020 13.027 36.521 1.00 96.00 84 ALA A N 1
ATOM 663 C CA . ALA A 1 84 ? -8.456 12.934 36.746 1.00 96.00 84 ALA A CA 1
ATOM 664 C C . ALA A 1 84 ? -8.836 11.663 37.517 1.00 96.00 84 ALA A C 1
ATOM 666 O O . ALA A 1 84 ? -9.647 11.736 38.434 1.00 96.00 84 ALA A O 1
ATOM 667 N N . GLU A 1 85 ? -8.216 10.523 37.208 1.00 96.81 85 GLU A N 1
ATOM 668 C CA . GLU A 1 85 ? -8.400 9.274 37.949 1.00 96.81 85 GLU A CA 1
ATOM 669 C C . GLU A 1 85 ? -7.961 9.407 39.406 1.00 96.81 85 GLU A C 1
ATOM 671 O O . GLU A 1 85 ? -8.658 8.925 40.296 1.00 96.81 85 GLU A O 1
ATOM 676 N N . ASN A 1 86 ? -6.832 10.068 39.665 1.00 96.50 86 ASN A N 1
ATOM 677 C CA . ASN A 1 86 ? -6.364 10.295 41.032 1.00 96.50 86 ASN A CA 1
ATOM 678 C C . ASN A 1 86 ? -7.314 11.225 41.803 1.00 96.50 86 ASN A C 1
ATOM 680 O O . ASN A 1 86 ? -7.738 10.878 42.901 1.00 96.50 86 ASN A O 1
ATOM 684 N N . ALA A 1 87 ? -7.741 12.337 41.197 1.00 94.56 87 ALA A N 1
ATOM 685 C CA . ALA A 1 87 ? -8.706 13.253 41.807 1.00 94.56 87 ALA A CA 1
ATOM 686 C C . ALA A 1 87 ? -10.089 12.606 42.031 1.00 94.56 87 ALA A C 1
ATOM 688 O O . ALA A 1 87 ? -10.762 12.880 43.023 1.00 94.56 87 ALA A O 1
ATOM 689 N N . ALA A 1 88 ? -10.528 11.732 41.120 1.00 94.44 88 ALA A N 1
ATOM 690 C CA . ALA A 1 88 ? -11.757 10.962 41.285 1.00 94.44 88 ALA A CA 1
ATOM 691 C C . ALA A 1 88 ? -11.637 9.964 42.442 1.00 94.44 88 ALA A C 1
ATOM 693 O O . ALA A 1 88 ? -12.519 9.935 43.295 1.00 94.44 88 ALA A O 1
ATOM 694 N N . LYS A 1 89 ? -10.521 9.224 42.533 1.00 94.69 89 LYS A N 1
ATOM 695 C CA . LYS A 1 89 ? -10.257 8.277 43.631 1.00 94.69 89 LYS A CA 1
ATOM 696 C C . LYS A 1 89 ? -10.248 8.957 45.000 1.00 94.69 89 LYS A C 1
ATOM 698 O O . LYS A 1 89 ? -10.790 8.392 45.942 1.00 94.69 89 LYS A O 1
ATOM 703 N N . GLU A 1 90 ? -9.683 10.161 45.108 1.00 93.31 90 GLU A N 1
ATOM 704 C CA . GLU A 1 90 ? -9.723 10.971 46.340 1.00 93.31 90 GLU A CA 1
ATOM 705 C C . GLU A 1 90 ? -11.153 11.324 46.775 1.00 93.31 90 GLU A C 1
ATOM 707 O O . GLU A 1 90 ? -11.410 11.511 47.960 1.00 93.31 90 GLU A O 1
ATOM 712 N N . SER A 1 91 ? -12.089 11.372 45.825 1.00 90.81 91 SER A N 1
ATOM 713 C CA . SER A 1 91 ? -13.519 11.600 46.064 1.00 90.81 91 SER A CA 1
ATOM 714 C C . SER A 1 91 ? -14.337 10.299 46.069 1.00 90.81 91 SER A C 1
ATOM 716 O O . SER A 1 91 ? -15.554 10.354 45.931 1.00 90.81 91 SER A O 1
ATOM 718 N N . GLU A 1 92 ? -13.686 9.132 46.167 1.00 92.88 92 GLU A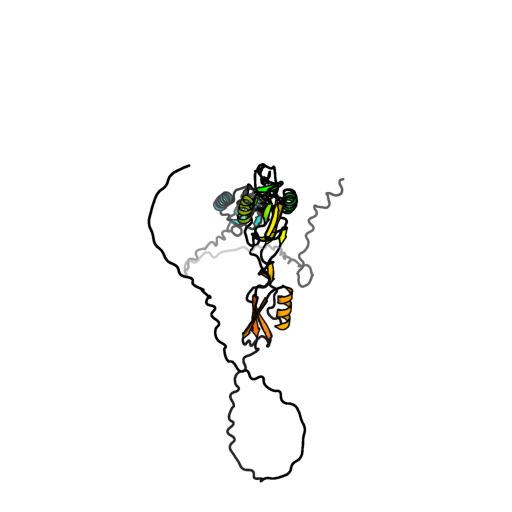 N 1
ATOM 719 C CA . GLU A 1 92 ? -14.283 7.787 46.046 1.00 92.88 92 GLU A CA 1
ATOM 720 C C . GLU A 1 92 ? -15.075 7.536 44.745 1.00 92.88 92 GLU A C 1
ATOM 722 O O . GLU A 1 92 ? -15.889 6.614 44.657 1.00 92.88 92 GLU A O 1
ATOM 727 N N . LEU A 1 93 ? -14.817 8.329 43.705 1.00 94.75 93 LEU A N 1
ATOM 728 C CA . LEU A 1 93 ? -15.371 8.175 42.363 1.00 94.75 93 LEU A CA 1
ATOM 729 C C . LEU A 1 93 ? -14.409 7.391 41.462 1.00 94.75 93 LEU A C 1
ATOM 731 O O . LEU A 1 93 ? -13.199 7.332 41.686 1.00 94.75 93 LEU A O 1
ATOM 735 N N . GLN A 1 94 ? -14.948 6.806 40.397 1.00 95.19 94 GLN A N 1
ATOM 736 C CA . GLN A 1 94 ? -14.190 6.057 39.399 1.00 95.19 94 GLN A CA 1
ATOM 737 C C . GLN A 1 94 ? -14.440 6.630 38.009 1.00 95.19 94 GLN A C 1
ATOM 739 O O . GLN A 1 94 ? -15.583 6.785 37.585 1.00 95.19 94 GLN A O 1
ATOM 744 N N . ILE A 1 95 ? -13.368 6.922 37.276 1.00 96.69 95 ILE A N 1
ATOM 745 C CA . ILE A 1 95 ? -13.463 7.312 35.869 1.00 96.69 95 ILE A CA 1
ATOM 746 C C . ILE A 1 95 ? -13.625 6.050 35.013 1.00 96.69 95 ILE A C 1
ATOM 748 O O . ILE A 1 95 ? -12.843 5.108 35.131 1.00 96.69 95 ILE A O 1
ATOM 752 N N . VAL A 1 96 ? -14.616 6.043 34.121 1.00 97.19 96 VAL A N 1
ATOM 753 C CA . VAL A 1 96 ? -14.846 4.978 33.139 1.00 97.19 96 VAL A CA 1
ATOM 754 C C . VAL A 1 96 ? -14.791 5.573 31.736 1.00 97.19 96 VAL A C 1
ATOM 756 O O . VAL A 1 96 ? -15.581 6.443 31.380 1.00 97.19 96 VAL A O 1
ATOM 759 N N . ILE A 1 97 ? -13.866 5.097 30.906 1.00 97.12 97 ILE A N 1
ATOM 760 C CA . ILE A 1 97 ? -13.733 5.578 29.527 1.00 97.12 97 ILE A CA 1
ATOM 761 C C . ILE A 1 97 ? -14.822 4.932 28.669 1.00 97.12 97 ILE A C 1
ATOM 763 O O . ILE A 1 97 ? -14.826 3.714 28.491 1.00 97.12 97 ILE A O 1
ATOM 767 N N . THR A 1 98 ? -15.724 5.736 28.109 1.00 96.81 98 THR A N 1
ATOM 768 C CA . THR A 1 98 ? -16.764 5.250 27.186 1.00 96.81 98 THR A CA 1
ATOM 769 C C . THR A 1 98 ? -16.296 5.235 25.747 1.00 96.81 98 THR A C 1
ATOM 771 O O . THR A 1 98 ? -16.649 4.329 24.995 1.00 96.81 98 THR A O 1
ATOM 774 N N . ASN A 1 99 ? -15.502 6.231 25.358 1.00 95.62 99 ASN A N 1
ATOM 775 C CA . ASN A 1 99 ? -14.984 6.355 24.007 1.00 95.62 99 ASN A CA 1
ATOM 776 C C . ASN A 1 99 ? -13.623 7.060 23.986 1.00 95.62 99 ASN A C 1
ATOM 778 O O . ASN A 1 99 ? -13.249 7.784 24.915 1.00 95.62 99 ASN A O 1
ATOM 782 N N . ARG A 1 100 ? -12.890 6.863 22.891 1.00 95.62 100 ARG A N 1
ATOM 783 C CA . ARG A 1 100 ? -11.707 7.649 22.549 1.00 95.62 100 ARG A CA 1
ATOM 784 C C . ARG A 1 100 ? -11.911 8.299 21.192 1.00 95.62 100 ARG A C 1
ATOM 786 O O . ARG A 1 100 ? -12.156 7.604 20.210 1.00 95.62 100 ARG A O 1
ATOM 793 N N . GLU A 1 101 ? -11.781 9.617 21.140 1.00 94.00 101 GLU A N 1
ATOM 794 C CA . GLU A 1 101 ? -12.045 10.401 19.933 1.00 94.00 101 GLU A CA 1
ATOM 795 C C . GLU A 1 101 ? -10.812 11.188 19.512 1.00 94.00 101 GLU A C 1
ATOM 797 O O . GLU A 1 101 ? -10.065 11.700 20.349 1.00 94.00 101 GLU A O 1
ATOM 802 N N . ASN A 1 102 ? -10.582 11.281 18.203 1.00 92.62 102 ASN A N 1
ATOM 803 C CA . ASN A 1 102 ? -9.494 12.097 17.684 1.00 92.62 102 ASN A CA 1
ATOM 804 C C . ASN A 1 102 ? -9.808 13.576 17.936 1.00 92.62 102 ASN A C 1
ATOM 806 O O . ASN A 1 102 ? -10.910 14.035 17.643 1.00 92.62 102 ASN A O 1
ATOM 810 N N . SER A 1 103 ? -8.835 14.329 18.441 1.00 91.44 103 SER A N 1
ATOM 811 C CA . SER A 1 103 ? -8.977 15.766 18.682 1.00 91.44 103 SER A CA 1
ATOM 812 C C . SER A 1 103 ? -7.629 16.478 18.594 1.00 91.44 103 SER A C 1
ATOM 814 O O . SER A 1 103 ? -6.581 15.838 18.581 1.00 91.44 103 SER A O 1
ATOM 816 N N . ASP A 1 104 ? -7.659 17.808 18.584 1.00 87.38 104 ASP A N 1
ATOM 817 C CA . ASP A 1 104 ? -6.472 18.663 18.678 1.00 87.38 104 ASP A CA 1
ATOM 818 C C . ASP A 1 104 ? -5.815 18.640 20.073 1.00 87.38 104 ASP A C 1
ATOM 820 O O . ASP A 1 104 ? -4.704 19.145 20.259 1.00 87.38 104 ASP A O 1
ATOM 824 N N . LYS A 1 105 ? -6.485 18.057 21.075 1.00 91.69 105 LYS A N 1
ATOM 825 C CA . LYS A 1 105 ? -5.959 17.925 22.434 1.00 91.69 105 LYS A CA 1
ATOM 826 C C . LYS A 1 105 ? -4.936 16.804 22.507 1.00 91.69 105 LYS A C 1
ATOM 828 O O . LYS A 1 105 ? -5.050 15.782 21.830 1.00 91.69 105 LYS A O 1
ATOM 833 N N . LYS A 1 106 ? -3.973 16.958 23.417 1.00 91.69 106 LYS A N 1
ATOM 834 C CA . LYS A 1 106 ? -3.005 15.909 23.752 1.00 91.69 106 LYS A CA 1
ATOM 835 C C . LYS A 1 106 ? -3.735 14.592 24.057 1.00 91.69 106 LYS A C 1
ATOM 837 O O . LYS A 1 106 ? -4.772 14.592 24.720 1.00 91.69 106 LYS A O 1
ATOM 842 N N . GLU A 1 107 ? -3.185 13.483 23.566 1.00 92.94 107 GLU A N 1
ATOM 843 C CA . GLU A 1 107 ? -3.689 12.144 23.877 1.00 92.94 107 GLU A CA 1
ATOM 844 C C . GLU A 1 107 ? -3.772 11.951 25.400 1.00 92.94 107 GLU A C 1
ATOM 846 O O . GLU A 1 107 ? -2.842 12.313 26.122 1.00 92.94 107 GLU A O 1
ATOM 851 N N . GLY A 1 108 ? -4.898 11.419 25.876 1.00 94.06 108 GLY A N 1
ATOM 852 C CA . GLY A 1 108 ? -5.164 11.231 27.304 1.00 94.06 108 GLY A CA 1
ATOM 853 C C . GLY A 1 108 ? -5.893 12.392 27.986 1.00 94.06 108 GLY A C 1
ATOM 854 O O . GLY A 1 108 ? -6.319 12.235 29.123 1.00 94.06 108 GLY A O 1
ATOM 855 N N . VAL A 1 109 ? -6.102 13.531 27.320 1.00 97.12 109 VAL A N 1
ATOM 856 C CA . VAL A 1 109 ? -6.923 14.625 27.869 1.00 97.12 109 VAL A CA 1
ATOM 857 C C . VAL A 1 109 ? -8.409 14.281 27.763 1.00 97.12 109 VAL A C 1
ATOM 859 O O . VAL A 1 109 ? -8.871 13.879 26.697 1.00 97.12 109 VAL A O 1
ATOM 862 N N . ILE A 1 110 ? -9.174 14.466 28.838 1.00 97.56 110 ILE A N 1
ATOM 863 C CA . ILE A 1 110 ? -10.628 14.251 28.838 1.00 97.56 110 ILE A CA 1
ATOM 864 C C . ILE A 1 110 ? -11.320 15.355 28.026 1.00 97.56 110 ILE A C 1
ATOM 866 O O . ILE A 1 110 ? -11.132 16.545 28.279 1.00 97.56 110 ILE A O 1
ATOM 870 N N . LEU A 1 111 ? -12.127 14.952 27.045 1.00 97.19 111 LEU A N 1
ATOM 871 C CA . LEU A 1 111 ? -12.866 15.837 26.140 1.00 97.19 111 LEU A CA 1
ATOM 872 C C . LEU A 1 111 ? -14.250 16.181 26.676 1.00 97.19 111 LEU A C 1
ATOM 874 O O . LEU A 1 111 ? -14.718 17.306 26.522 1.00 97.19 111 LEU A O 1
ATOM 878 N N . SER A 1 112 ? -14.899 15.211 27.309 1.00 96.88 112 SER A N 1
ATOM 879 C CA . SER A 1 112 ? -16.213 15.381 27.910 1.00 96.88 112 SER A CA 1
ATOM 880 C C . SER A 1 112 ? -16.416 14.386 29.044 1.00 96.88 112 SER A C 1
ATOM 882 O O . SER A 1 112 ? -15.783 13.328 29.092 1.00 96.88 112 SER A O 1
ATOM 884 N N . GLN A 1 113 ? -17.308 14.752 29.958 1.00 96.88 113 GLN A N 1
ATOM 885 C CA . GLN A 1 113 ? -17.805 13.900 31.030 1.00 96.88 113 GLN A CA 1
ATOM 886 C C . GLN A 1 11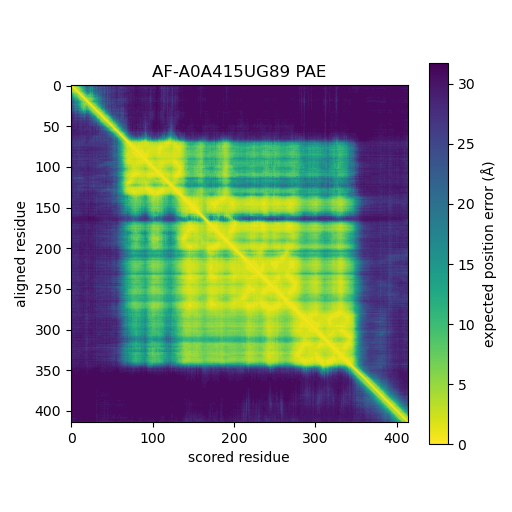3 ? -19.333 13.899 30.986 1.00 96.88 113 GLN A C 1
ATOM 888 O O . GLN A 1 113 ? -19.940 14.907 30.621 1.00 96.88 113 GLN A O 1
ATOM 893 N N . ASP A 1 114 ? -19.950 12.779 31.346 1.00 94.44 114 ASP A N 1
ATOM 894 C CA . ASP A 1 114 ? -21.405 12.620 31.344 1.00 94.44 114 ASP A CA 1
ATOM 895 C C . ASP A 1 114 ? -22.078 13.357 32.515 1.00 94.44 114 ASP A C 1
ATOM 897 O O . ASP A 1 114 ? -23.112 14.009 32.362 1.00 94.44 114 ASP A O 1
ATOM 901 N N . SER A 1 115 ? -21.478 13.271 33.701 1.00 92.69 115 SER A N 1
ATOM 902 C CA . SER A 1 115 ? -21.979 13.874 34.926 1.00 92.69 115 SER A CA 1
ATOM 903 C C . SER A 1 115 ? -21.368 15.254 35.107 1.00 92.69 115 SER A C 1
ATOM 905 O O . SER A 1 115 ? -20.153 15.385 35.205 1.00 92.69 115 SER A O 1
ATOM 907 N N . ALA A 1 116 ? -22.203 16.294 35.160 1.00 90.06 116 ALA A N 1
ATOM 908 C CA . ALA A 1 116 ? -21.744 17.670 35.328 1.00 90.06 116 ALA A CA 1
ATOM 909 C C . ALA A 1 116 ? -20.930 17.858 36.621 1.00 90.06 116 ALA A C 1
ATOM 911 O O . ALA A 1 116 ? -21.243 17.269 37.658 1.00 90.06 116 ALA A O 1
ATOM 912 N N . ALA A 1 117 ? -19.905 18.707 36.561 1.00 93.38 117 ALA A N 1
ATOM 913 C CA . ALA A 1 117 ? -19.114 19.068 37.731 1.00 93.38 117 ALA A CA 1
ATOM 914 C C . ALA A 1 117 ? -20.003 19.683 38.829 1.00 93.38 117 ALA A C 1
ATOM 916 O O . ALA A 1 117 ? -20.903 20.472 38.543 1.00 93.38 117 ALA A O 1
ATOM 917 N N . GLY A 1 118 ? -19.752 19.313 40.083 1.00 90.12 118 GLY A N 1
ATOM 918 C CA . GLY A 1 118 ? -20.542 19.718 41.247 1.00 90.12 118 GLY A CA 1
ATOM 919 C C . GLY A 1 118 ? -21.802 18.880 41.490 1.00 90.12 118 GLY A C 1
ATOM 920 O O . GLY A 1 118 ? -22.444 19.054 42.522 1.00 90.12 118 GLY A O 1
ATOM 921 N N . LYS A 1 119 ? -22.168 17.961 40.584 1.00 92.38 119 LYS A N 1
ATOM 922 C CA . LYS A 1 119 ? -23.295 17.041 40.792 1.00 92.38 119 LYS A CA 1
ATOM 923 C C . LYS A 1 119 ? -22.993 16.092 41.951 1.00 92.38 119 LYS A C 1
ATOM 925 O O . LYS A 1 119 ? -21.899 15.545 42.030 1.00 92.38 119 LYS A O 1
ATOM 930 N N . GLU A 1 120 ? -23.980 15.853 42.804 1.00 91.12 120 GLU A N 1
ATOM 931 C CA . GLU A 1 120 ? -23.911 14.812 43.828 1.00 91.12 120 GLU A CA 1
ATOM 932 C C . GLU A 1 120 ? -24.367 13.468 43.246 1.00 91.12 120 GLU A C 1
ATOM 934 O O . GLU A 1 120 ? -25.437 13.372 42.636 1.00 91.12 120 GLU A O 1
ATOM 939 N N . VAL A 1 121 ? -23.575 12.420 43.451 1.00 90.25 121 VAL A N 1
ATOM 940 C CA . VAL A 1 121 ? -23.931 11.037 43.120 1.00 90.25 121 VAL A CA 1
ATOM 941 C C . VAL A 1 121 ? -23.948 10.187 44.384 1.00 90.25 121 VAL A C 1
ATOM 943 O O . VAL A 1 121 ? -23.174 10.419 45.307 1.00 90.25 121 VAL A O 1
ATOM 946 N N . GLY A 1 122 ? -24.876 9.235 44.459 1.00 87.56 122 GLY A N 1
ATOM 947 C CA . GLY A 1 122 ? -24.979 8.326 45.601 1.00 87.56 122 GLY A CA 1
ATOM 948 C C . GLY A 1 122 ? -24.064 7.110 45.466 1.00 87.56 122 GLY A C 1
ATOM 949 O O . GLY A 1 122 ? -23.567 6.815 44.380 1.00 87.56 122 GLY A O 1
ATOM 950 N N . GLU A 1 123 ? -23.935 6.349 46.551 1.00 85.56 123 GLU A N 1
ATOM 951 C CA . GLU A 1 123 ? -23.111 5.130 46.660 1.00 85.56 123 GLU A CA 1
ATOM 952 C C . GLU A 1 123 ? -23.257 4.139 45.490 1.00 85.56 123 GLU A C 1
ATOM 954 O O . GLU A 1 123 ? -22.293 3.510 45.063 1.00 85.56 123 GLU A O 1
ATOM 959 N N . ASN A 1 124 ? -24.463 4.022 44.927 1.00 85.25 124 ASN A N 1
ATOM 960 C CA . ASN A 1 124 ? -24.760 3.089 43.837 1.00 85.25 124 ASN A CA 1
ATOM 961 C C . ASN A 1 124 ? -24.315 3.586 42.445 1.00 85.25 124 ASN A C 1
ATOM 963 O O . ASN A 1 124 ? -24.505 2.870 41.464 1.00 85.25 124 ASN A O 1
ATOM 967 N N . ASN A 1 125 ? -23.778 4.807 42.329 1.00 86.88 125 ASN A N 1
ATOM 968 C CA . ASN A 1 125 ? -23.398 5.417 41.054 1.00 86.88 125 ASN A CA 1
ATOM 969 C C . ASN A 1 125 ? -22.091 6.225 41.157 1.00 86.88 125 ASN A C 1
ATOM 971 O O . ASN A 1 125 ? -22.076 7.436 40.952 1.00 86.88 125 ASN A O 1
ATOM 975 N N . LYS A 1 126 ? -20.987 5.539 41.474 1.00 92.44 126 LYS A N 1
ATOM 976 C CA . LYS A 1 126 ? -19.637 6.125 41.596 1.00 92.44 126 LYS A CA 1
ATOM 977 C C . LYS A 1 126 ? -18.888 6.267 40.262 1.00 92.44 126 LYS A C 1
ATOM 979 O O . LYS A 1 126 ? -17.778 6.793 40.241 1.00 92.44 126 LYS A O 1
ATOM 984 N N . ASN A 1 127 ? -19.474 5.809 39.155 1.00 94.88 127 ASN A N 1
ATOM 985 C CA . ASN A 1 127 ? -18.830 5.824 37.844 1.00 94.88 127 ASN A CA 1
ATOM 986 C C . ASN A 1 127 ? -19.107 7.137 37.114 1.00 94.88 127 ASN A C 1
ATOM 988 O O . ASN A 1 127 ? -20.260 7.482 36.867 1.00 94.88 127 ASN A O 1
ATOM 992 N N . ILE A 1 128 ? -18.041 7.824 36.719 1.00 96.19 128 ILE A N 1
ATOM 993 C CA . ILE A 1 128 ? -18.088 9.011 35.871 1.00 96.19 128 ILE A CA 1
ATOM 994 C C . ILE A 1 128 ? -17.582 8.617 34.495 1.00 96.19 128 ILE A C 1
ATOM 996 O O . ILE A 1 128 ? -16.432 8.204 34.329 1.00 96.19 128 ILE A O 1
ATOM 1000 N N . TYR A 1 129 ? -18.459 8.716 33.509 1.00 96.25 129 TYR A N 1
ATOM 1001 C CA . TYR A 1 129 ? -18.189 8.273 32.157 1.00 96.25 129 TYR A CA 1
ATOM 1002 C C . TYR A 1 129 ? -17.570 9.410 31.353 1.00 96.25 129 TYR A C 1
ATOM 1004 O O . TYR A 1 129 ? -18.125 10.507 31.274 1.00 96.25 129 TYR A O 1
ATOM 1012 N N . VAL A 1 130 ? -16.418 9.153 30.740 1.00 97.56 130 VAL A N 1
ATOM 1013 C CA . VAL A 1 130 ? -15.655 10.179 30.022 1.00 97.56 130 VAL A CA 1
ATOM 1014 C C . VAL A 1 130 ? -15.305 9.750 28.606 1.00 97.56 130 VAL A C 1
ATOM 1016 O O . VAL A 1 130 ? -15.035 8.577 28.335 1.00 97.56 130 VAL A O 1
ATOM 1019 N N . ILE A 1 131 ? -15.246 10.733 27.711 1.00 97.38 131 ILE A N 1
ATOM 1020 C CA . ILE A 1 131 ? -14.632 10.592 26.391 1.00 97.38 131 ILE A CA 1
ATOM 1021 C C . ILE A 1 131 ? -13.236 11.192 26.469 1.00 97.38 131 ILE A C 1
ATOM 1023 O O . ILE A 1 131 ? -13.058 12.321 26.927 1.00 97.38 131 ILE A O 1
ATOM 1027 N N . VAL A 1 132 ? -12.234 10.439 26.025 1.00 96.81 132 VAL A N 1
ATOM 1028 C CA . VAL A 1 132 ? -10.825 10.842 26.113 1.00 96.81 132 VAL A CA 1
ATOM 1029 C C . VAL A 1 132 ? -10.273 11.127 24.722 1.00 96.81 132 VAL A C 1
ATOM 1031 O O . VAL A 1 132 ? -10.593 10.437 23.756 1.00 96.81 132 VAL A O 1
ATOM 1034 N N . SER A 1 133 ? -9.403 12.124 24.614 1.00 95.94 133 SER A N 1
ATOM 1035 C CA . SER A 1 133 ? -8.670 12.399 23.387 1.00 95.94 133 SER A CA 1
ATOM 1036 C C . SER A 1 133 ? -7.758 11.224 23.035 1.00 95.94 133 SER A C 1
ATOM 1038 O O . SER A 1 133 ? -6.889 10.834 23.818 1.00 95.94 133 SER A O 1
ATOM 1040 N N . ALA A 1 134 ? -7.908 10.705 21.820 1.00 91.88 134 ALA A N 1
ATOM 1041 C CA . ALA A 1 134 ? -6.956 9.810 21.169 1.00 91.88 134 ALA A CA 1
ATOM 1042 C C . ALA A 1 134 ? -5.754 10.567 20.559 1.00 91.88 134 ALA A C 1
ATOM 1044 O O . ALA A 1 134 ? -4.880 9.955 19.945 1.00 91.88 134 ALA A O 1
ATOM 1045 N N . GLY A 1 135 ? -5.706 11.895 20.719 1.00 89.00 135 GLY A N 1
ATOM 1046 C CA . GLY A 1 135 ? -4.788 12.780 20.012 1.00 89.00 135 GLY A CA 1
ATOM 1047 C C . GLY A 1 135 ? -5.256 13.089 18.590 1.00 89.00 135 GLY A C 1
ATOM 1048 O O . GLY A 1 135 ? -6.369 12.742 18.188 1.00 89.00 135 GLY A O 1
ATOM 1049 N N . ASN A 1 136 ? -4.392 13.746 17.815 1.00 86.50 136 ASN A N 1
ATOM 1050 C CA . ASN A 1 136 ? -4.689 14.073 16.422 1.00 86.50 136 ASN A CA 1
ATOM 1051 C C . ASN A 1 136 ? -4.963 12.805 15.606 1.00 86.50 136 ASN A C 1
ATOM 1053 O O . ASN A 1 136 ? -4.272 11.794 15.764 1.00 86.50 136 ASN A O 1
ATOM 1057 N N . GLU A 1 137 ? -5.911 12.891 14.671 1.00 87.38 137 GLU A N 1
ATOM 1058 C CA . GLU A 1 137 ? -6.120 11.848 13.666 1.00 87.38 137 GLU A CA 1
ATOM 1059 C C . GLU A 1 137 ? -4.797 11.581 12.934 1.00 87.38 137 GLU A C 1
ATOM 1061 O O . GLU A 1 137 ? -4.117 12.518 12.512 1.00 87.38 137 GLU A O 1
ATOM 1066 N N . LYS A 1 138 ? -4.410 10.307 12.801 1.00 87.06 138 LYS A N 1
ATOM 1067 C CA . LYS A 1 138 ? -3.171 9.910 12.122 1.00 87.06 138 LYS A CA 1
ATOM 1068 C C . LYS A 1 138 ? -3.480 9.195 10.814 1.00 87.06 138 LYS A C 1
ATOM 1070 O O . LYS A 1 138 ? -4.304 8.283 10.785 1.00 87.06 138 LYS A O 1
ATOM 1075 N N . VAL A 1 139 ? -2.754 9.552 9.763 1.00 88.94 139 VAL A N 1
ATOM 1076 C CA . VAL A 1 139 ? -2.784 8.901 8.449 1.00 88.94 139 VAL A CA 1
ATOM 1077 C C . VAL A 1 139 ? -1.450 8.205 8.181 1.00 88.94 139 VAL A C 1
ATOM 1079 O O . VAL A 1 139 ? -0.442 8.495 8.829 1.00 88.94 139 VAL A O 1
ATOM 1082 N N . LYS A 1 140 ? -1.439 7.232 7.266 1.00 91.06 140 LYS A N 1
ATOM 1083 C CA . LYS A 1 140 ? -0.189 6.596 6.832 1.00 91.06 140 LYS A CA 1
ATOM 1084 C C . LYS A 1 140 ? 0.501 7.497 5.817 1.00 91.06 140 LYS A C 1
ATOM 1086 O O . LYS A 1 140 ? -0.141 7.921 4.869 1.00 91.06 140 LYS A O 1
ATOM 1091 N N . MET A 1 141 ? 1.794 7.723 6.003 1.00 92.06 141 MET A N 1
ATOM 1092 C CA . MET A 1 141 ? 2.636 8.456 5.069 1.00 92.06 141 MET A CA 1
ATOM 1093 C C . MET A 1 141 ? 2.735 7.685 3.742 1.00 92.06 141 MET A C 1
ATOM 1095 O O . MET A 1 141 ? 3.198 6.537 3.762 1.00 92.06 141 MET A O 1
ATOM 1099 N N . PRO A 1 142 ? 2.315 8.266 2.605 1.00 91.19 142 PRO A N 1
ATOM 1100 C CA . PRO A 1 142 ? 2.500 7.659 1.294 1.00 91.19 142 PRO A CA 1
ATOM 1101 C C . PRO A 1 142 ? 3.982 7.502 0.941 1.00 91.19 142 PRO A C 1
ATOM 1103 O O . PRO A 1 142 ? 4.855 8.153 1.523 1.00 91.19 142 PRO A O 1
ATOM 1106 N N . ASP A 1 143 ? 4.265 6.619 -0.012 1.00 92.75 143 ASP A N 1
ATOM 1107 C CA . ASP A 1 143 ? 5.583 6.540 -0.637 1.00 92.75 143 ASP A CA 1
ATOM 1108 C C . ASP A 1 143 ? 5.583 7.418 -1.885 1.00 92.75 143 ASP A C 1
ATOM 1110 O O . ASP A 1 143 ? 4.899 7.116 -2.863 1.00 92.75 143 ASP A O 1
ATOM 1114 N N . TYR A 1 144 ? 6.304 8.532 -1.825 1.00 93.25 144 TYR A N 1
ATOM 1115 C CA . TYR A 1 144 ? 6.436 9.468 -2.930 1.00 93.25 144 TYR A CA 1
ATOM 1116 C C . TYR A 1 144 ? 7.717 9.249 -3.726 1.00 93.25 144 TYR A C 1
ATOM 1118 O O . TYR A 1 144 ? 7.842 9.820 -4.806 1.00 93.25 144 TYR A O 1
ATOM 1126 N N . VAL A 1 145 ? 8.673 8.452 -3.234 1.00 94.94 145 VAL A N 1
ATOM 1127 C CA . VAL A 1 145 ? 9.983 8.303 -3.877 1.00 94.94 145 VAL A CA 1
ATOM 1128 C C . VAL A 1 145 ? 9.815 7.762 -5.293 1.00 94.94 145 VAL A C 1
ATOM 1130 O O . VAL A 1 145 ? 9.155 6.756 -5.531 1.00 94.94 145 VAL A O 1
ATOM 1133 N N . GLY A 1 146 ? 10.422 8.450 -6.258 1.00 96.12 146 GLY A N 1
ATOM 1134 C CA . GLY A 1 146 ? 10.300 8.115 -7.666 1.00 96.12 146 GLY A CA 1
ATOM 1135 C C . GLY A 1 146 ? 8.951 8.478 -8.281 1.00 96.12 146 GLY A C 1
ATOM 1136 O O . GLY A 1 146 ? 8.719 8.075 -9.412 1.00 96.12 146 GLY A O 1
ATOM 1137 N N . ILE A 1 147 ? 8.070 9.225 -7.613 1.00 95.50 147 ILE A N 1
ATOM 1138 C CA . ILE A 1 147 ? 6.822 9.757 -8.184 1.00 95.50 147 ILE A CA 1
ATOM 1139 C C . ILE A 1 147 ? 7.031 11.220 -8.604 1.00 95.50 147 ILE A C 1
ATOM 1141 O O . ILE A 1 147 ? 7.804 11.953 -7.986 1.00 95.50 147 ILE A O 1
ATOM 1145 N N . SER A 1 148 ? 6.367 11.658 -9.678 1.00 95.00 148 SER A N 1
ATOM 1146 C CA . SER A 1 148 ? 6.435 13.050 -10.137 1.00 95.00 148 SER A CA 1
ATOM 1147 C C . SER A 1 148 ? 5.758 14.010 -9.158 1.00 95.00 148 SER A C 1
ATOM 1149 O O . SER A 1 148 ? 4.687 13.707 -8.630 1.00 95.00 148 SER A O 1
ATOM 1151 N N . SER A 1 149 ? 6.320 15.209 -8.984 1.00 90.69 149 SER A N 1
ATOM 1152 C CA . SER A 1 149 ? 5.754 16.262 -8.123 1.00 90.69 149 SER A CA 1
ATOM 1153 C C . SER A 1 149 ? 4.273 16.548 -8.413 1.00 90.69 149 SER A C 1
ATOM 1155 O O . SER A 1 149 ? 3.464 16.697 -7.497 1.00 90.69 149 SER A O 1
ATOM 1157 N N . LYS A 1 150 ? 3.883 16.529 -9.695 1.00 90.88 150 LYS A N 1
ATOM 1158 C CA . LYS A 1 150 ? 2.488 16.685 -10.128 1.00 90.88 150 LYS A CA 1
ATOM 1159 C C . LYS A 1 150 ? 1.572 15.589 -9.574 1.00 90.88 150 LYS A C 1
ATOM 1161 O O . LYS A 1 150 ? 0.480 15.896 -9.108 1.00 90.88 150 LYS A O 1
ATOM 1166 N N . LYS A 1 151 ? 2.003 14.326 -9.625 1.00 91.38 151 LYS A N 1
ATOM 1167 C CA . LYS A 1 151 ? 1.213 13.193 -9.130 1.00 91.38 151 LYS A CA 1
ATOM 1168 C C . LYS A 1 151 ? 1.191 13.149 -7.600 1.00 91.38 151 LYS A C 1
ATOM 1170 O O . LYS A 1 151 ? 0.162 12.804 -7.029 1.00 91.38 151 LYS A O 1
ATOM 1175 N N . CYS A 1 152 ? 2.268 13.571 -6.934 1.00 89.81 152 CYS A N 1
ATOM 1176 C CA . CYS A 1 152 ? 2.275 13.758 -5.480 1.00 89.81 152 CYS A CA 1
ATOM 1177 C C . CYS A 1 152 ? 1.182 14.743 -5.043 1.00 89.81 152 CYS A C 1
ATOM 1179 O O . CYS A 1 152 ? 0.381 14.408 -4.179 1.00 89.81 152 CYS A O 1
ATOM 1181 N N . ALA A 1 153 ? 1.046 15.886 -5.725 1.00 86.25 153 ALA A N 1
ATOM 1182 C CA . ALA A 1 153 ? 0.003 16.872 -5.427 1.00 86.25 153 ALA A CA 1
ATOM 1183 C C . ALA A 1 153 ? -1.438 16.339 -5.603 1.00 86.25 153 ALA A C 1
ATOM 1185 O O . ALA A 1 153 ? -2.375 16.852 -4.986 1.00 86.25 153 ALA A O 1
ATOM 1186 N N . GLU A 1 154 ? -1.647 15.326 -6.451 1.00 87.56 154 GLU A N 1
ATOM 1187 C CA . GLU A 1 154 ? -2.939 14.636 -6.583 1.00 87.56 154 GLU A CA 1
ATOM 1188 C C . GLU A 1 154 ? -3.200 13.699 -5.392 1.00 87.56 154 GLU A C 1
ATOM 1190 O O . GLU A 1 154 ? -4.302 13.705 -4.843 1.00 87.56 154 GLU A O 1
ATOM 1195 N N . ILE A 1 155 ? -2.181 12.950 -4.956 1.00 84.44 155 ILE A N 1
ATOM 1196 C CA . ILE A 1 155 ? -2.239 12.046 -3.793 1.00 84.44 155 ILE A CA 1
ATOM 1197 C C . ILE A 1 155 ? -2.442 12.841 -2.489 1.00 84.44 155 ILE A C 1
ATOM 1199 O O . ILE A 1 155 ? -3.298 12.501 -1.675 1.00 84.44 155 ILE A O 1
ATOM 1203 N N . GLU A 1 156 ? -1.735 13.958 -2.319 1.00 83.31 156 GLU A N 1
ATOM 1204 C CA . GLU A 1 156 ? -1.822 14.842 -1.148 1.00 83.31 156 GLU A CA 1
ATOM 1205 C C . GLU A 1 156 ? -3.245 15.339 -0.873 1.00 83.31 156 GLU A C 1
ATOM 1207 O O . GLU A 1 156 ? -3.692 15.373 0.277 1.00 83.31 156 GLU A O 1
ATOM 1212 N N . LYS A 1 157 ? -3.980 15.691 -1.937 1.00 81.94 157 LYS A N 1
ATOM 1213 C CA . LYS A 1 157 ? -5.380 16.127 -1.838 1.00 81.94 157 LYS A CA 1
ATOM 1214 C C . LYS A 1 157 ? -6.295 15.018 -1.326 1.00 81.94 157 LYS A C 1
ATOM 1216 O O . LYS A 1 157 ? -7.268 15.325 -0.644 1.00 81.94 157 LYS A O 1
ATOM 1221 N N . ALA A 1 158 ? -6.001 13.759 -1.647 1.00 79.69 158 ALA A N 1
ATOM 1222 C CA . ALA A 1 158 ? -6.775 12.622 -1.162 1.00 79.69 158 ALA A CA 1
ATOM 1223 C C . ALA A 1 158 ? -6.494 12.342 0.325 1.00 79.69 158 ALA A C 1
ATOM 1225 O O . ALA A 1 158 ? -7.427 12.105 1.094 1.00 79.69 158 ALA A O 1
ATOM 1226 N N . ASP A 1 159 ? -5.231 12.447 0.744 1.00 76.81 159 ASP A N 1
ATOM 1227 C CA . ASP A 1 159 ? -4.794 12.056 2.091 1.00 76.81 159 ASP A CA 1
ATOM 1228 C C . ASP A 1 159 ? -4.785 13.210 3.115 1.00 76.81 159 ASP A C 1
ATOM 1230 O O . ASP A 1 159 ? -4.519 12.993 4.300 1.00 76.81 159 ASP A O 1
ATOM 1234 N N . ASN A 1 160 ? -5.123 14.438 2.695 1.00 76.56 160 ASN A N 1
ATOM 1235 C CA . ASN A 1 160 ? -5.038 15.663 3.505 1.00 76.56 160 ASN A CA 1
ATOM 1236 C C . ASN A 1 160 ? -3.645 15.866 4.133 1.00 76.56 160 ASN A C 1
ATOM 1238 O O . ASN A 1 160 ? -3.533 16.300 5.279 1.00 76.56 160 ASN A O 1
ATOM 1242 N N . ILE A 1 161 ? -2.581 15.545 3.399 1.00 77.88 161 ILE A N 1
ATOM 1243 C CA . ILE A 1 161 ? -1.190 15.811 3.795 1.00 77.88 161 ILE A CA 1
ATOM 1244 C C . ILE A 1 161 ? -0.771 17.110 3.105 1.00 77.88 161 ILE A C 1
ATOM 1246 O O . ILE A 1 161 ? -1.035 17.285 1.918 1.00 77.88 161 ILE A O 1
ATOM 1250 N N . ARG A 1 162 ? -0.168 18.053 3.837 1.00 71.44 162 ARG A N 1
ATOM 1251 C CA . ARG A 1 162 ? 0.327 19.303 3.243 1.00 71.44 162 ARG A CA 1
ATOM 1252 C C . ARG A 1 162 ? 1.794 19.111 2.877 1.00 71.44 162 ARG A C 1
ATOM 1254 O O . ARG A 1 162 ? 2.594 18.753 3.728 1.00 71.44 162 ARG A O 1
ATOM 1261 N N . THR A 1 163 ? 2.179 19.379 1.641 1.00 64.31 163 THR A N 1
ATOM 1262 C CA . THR A 1 163 ? 3.595 19.355 1.248 1.00 64.31 163 THR A CA 1
ATOM 1263 C C . THR A 1 163 ? 4.103 20.776 1.090 1.00 64.31 163 THR A C 1
ATOM 1265 O O . THR A 1 163 ? 3.448 21.607 0.460 1.00 64.31 163 THR A O 1
ATOM 1268 N N . VAL A 1 164 ? 5.265 21.079 1.675 1.00 66.81 164 VAL A N 1
ATOM 1269 C CA . VAL A 1 164 ? 5.905 22.391 1.518 1.00 66.81 164 VAL A CA 1
ATOM 1270 C C . VAL A 1 164 ? 7.376 22.225 1.132 1.00 66.81 164 VAL A C 1
ATOM 1272 O O . VAL A 1 164 ? 8.192 21.736 1.910 1.00 66.81 164 VAL A O 1
ATOM 1275 N N . THR A 1 165 ? 7.659 22.719 -0.078 1.00 61.25 165 THR A N 1
ATOM 1276 C CA . THR A 1 165 ? 8.947 23.075 -0.707 1.00 61.25 165 THR A CA 1
ATOM 1277 C C . THR A 1 165 ? 10.017 22.014 -0.938 1.00 61.25 165 THR A C 1
ATOM 1279 O O . THR A 1 165 ? 10.248 21.096 -0.162 1.00 61.25 165 THR A O 1
ATOM 1282 N N . SER A 1 166 ? 10.679 22.230 -2.074 1.00 62.47 166 SER A N 1
ATOM 1283 C CA . SER A 1 166 ? 11.656 21.389 -2.739 1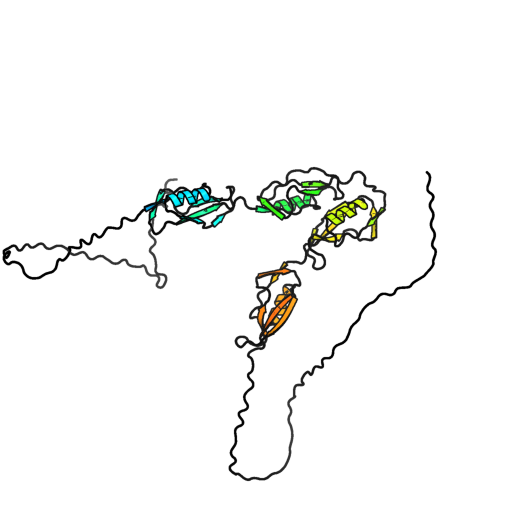.00 62.47 166 SER A CA 1
ATOM 1284 C C . SER A 1 166 ? 13.081 21.845 -2.448 1.00 62.47 166 SER A C 1
ATOM 1286 O O . SER A 1 166 ? 13.451 22.976 -2.766 1.00 62.47 166 SER A O 1
ATOM 1288 N N . GLU A 1 167 ? 13.909 20.931 -1.960 1.00 69.56 167 GLU A N 1
ATOM 1289 C CA . GLU A 1 167 ? 15.347 20.987 -2.214 1.00 69.56 167 GLU A CA 1
ATOM 1290 C C . GLU A 1 167 ? 15.645 20.161 -3.464 1.00 69.56 167 GLU A C 1
ATOM 1292 O O . GLU A 1 167 ? 15.132 19.050 -3.618 1.00 69.56 167 GLU A O 1
ATOM 1297 N N . SER A 1 168 ? 16.455 20.702 -4.371 1.00 83.50 168 SER A N 1
ATOM 1298 C CA . SER A 1 168 ? 16.860 19.996 -5.583 1.00 83.50 168 SER A CA 1
ATOM 1299 C C . SER A 1 168 ? 18.122 19.175 -5.310 1.00 83.50 168 SER A C 1
ATOM 1301 O O . SER A 1 168 ? 19.146 19.741 -4.921 1.00 83.50 168 SER A O 1
ATOM 1303 N N . LYS A 1 169 ? 18.077 17.862 -5.541 1.00 91.19 169 LYS A N 1
ATOM 1304 C CA . LYS A 1 169 ? 19.223 16.950 -5.391 1.00 91.19 169 LYS A CA 1
ATOM 1305 C C . LYS A 1 169 ? 19.611 16.358 -6.739 1.00 91.19 169 LYS A C 1
ATOM 1307 O O . LYS A 1 169 ? 18.748 15.988 -7.531 1.00 91.19 169 LYS A O 1
ATOM 1312 N N . GLU A 1 170 ? 20.909 16.237 -7.003 1.00 94.06 170 GLU A N 1
ATOM 1313 C CA . GLU A 1 170 ? 21.368 15.479 -8.169 1.00 94.06 170 GLU A CA 1
ATOM 1314 C C . GLU A 1 170 ? 21.065 13.992 -7.967 1.00 94.06 170 GLU A C 1
ATOM 1316 O O . GLU A 1 170 ? 21.381 13.415 -6.928 1.00 94.06 170 GLU A O 1
ATOM 1321 N N . SER A 1 171 ? 20.437 13.368 -8.959 1.00 95.25 171 SER A N 1
ATOM 1322 C CA . SER A 1 171 ? 20.018 11.969 -8.892 1.00 95.25 171 SER A CA 1
ATOM 1323 C C . SER A 1 171 ? 19.830 11.391 -10.295 1.00 95.25 171 SER A C 1
ATOM 1325 O O . SER A 1 171 ? 19.709 12.130 -11.274 1.00 95.25 171 SER A O 1
ATOM 1327 N N . ASN A 1 172 ? 19.792 10.061 -10.388 1.00 95.75 172 ASN A N 1
ATOM 1328 C CA . ASN A 1 172 ? 19.337 9.321 -11.569 1.00 95.75 172 ASN A CA 1
ATOM 1329 C C . ASN A 1 172 ? 17.818 9.086 -11.572 1.00 95.75 172 ASN A C 1
ATOM 1331 O O . ASN A 1 172 ? 17.300 8.314 -12.374 1.00 95.75 172 ASN A O 1
ATOM 1335 N N . ILE A 1 173 ? 17.091 9.771 -10.700 1.00 97.25 173 ILE A N 1
ATOM 1336 C CA . ILE A 1 173 ? 15.642 9.899 -10.787 1.00 97.25 173 ILE A CA 1
ATOM 1337 C C . ILE A 1 173 ? 15.301 10.988 -11.817 1.00 97.25 173 ILE A C 1
ATOM 1339 O O . ILE A 1 173 ? 16.025 11.982 -11.918 1.00 97.25 173 ILE A O 1
ATOM 1343 N N . ILE A 1 174 ? 14.229 10.798 -12.593 1.00 97.56 174 ILE A N 1
ATOM 1344 C CA . ILE A 1 174 ? 13.757 11.774 -13.598 1.00 97.56 174 ILE A CA 1
ATOM 1345 C C . ILE A 1 174 ? 13.626 13.174 -12.961 1.00 97.56 174 ILE A C 1
ATOM 1347 O O . ILE A 1 174 ? 13.147 13.271 -11.830 1.00 97.56 174 ILE A O 1
ATOM 1351 N N . PRO A 1 175 ? 14.055 14.264 -13.628 1.00 95.31 175 PRO A N 1
ATOM 1352 C CA . PRO A 1 175 ? 13.885 15.617 -13.096 1.00 95.31 175 PRO A CA 1
ATOM 1353 C C . PRO A 1 175 ? 12.440 15.907 -12.666 1.00 95.31 175 PRO A C 1
ATOM 1355 O O . PRO A 1 175 ? 11.502 15.444 -13.310 1.00 95.31 175 PRO A O 1
ATOM 1358 N N . GLU A 1 176 ? 12.257 16.657 -11.575 1.00 93.75 176 GLU A N 1
ATOM 1359 C CA . GLU A 1 176 ? 10.946 16.944 -10.949 1.00 93.75 176 GLU A CA 1
ATOM 1360 C C . GLU A 1 176 ? 10.246 15.743 -10.280 1.00 93.75 176 GLU A C 1
ATOM 1362 O O . GLU A 1 176 ? 9.127 15.870 -9.771 1.00 93.75 176 GLU A O 1
ATOM 1367 N N . TYR A 1 177 ? 10.887 14.573 -10.233 1.00 95.75 177 TYR A N 1
ATOM 1368 C CA . TYR A 1 177 ? 10.422 13.441 -9.433 1.00 95.75 177 TYR A CA 1
ATOM 1369 C C . TYR A 1 177 ? 11.088 13.449 -8.059 1.00 95.75 177 TYR A C 1
ATOM 1371 O O . TYR A 1 177 ? 12.201 13.948 -7.883 1.00 95.75 177 TYR A O 1
ATOM 1379 N N . VAL A 1 178 ? 10.397 12.891 -7.073 1.00 95.19 178 VAL A N 1
ATOM 1380 C CA . VAL A 1 178 ? 10.844 12.884 -5.679 1.00 95.19 178 VAL A CA 1
ATOM 1381 C C . VAL A 1 178 ? 12.019 11.928 -5.497 1.00 95.19 178 VAL A C 1
ATOM 1383 O O . VAL A 1 178 ? 11.970 10.765 -5.893 1.00 95.19 178 VAL A O 1
ATOM 1386 N N . VAL A 1 179 ? 13.072 12.419 -4.858 1.00 95.00 179 VAL A N 1
ATOM 1387 C CA . VAL A 1 179 ? 14.270 11.661 -4.476 1.00 95.00 179 VAL A CA 1
ATOM 1388 C C . VAL A 1 179 ? 14.153 11.154 -3.049 1.00 95.00 179 VAL A C 1
ATOM 1390 O O . VAL A 1 179 ? 14.550 10.034 -2.748 1.00 95.00 179 VAL A O 1
ATOM 1393 N N . GLU A 1 180 ? 13.614 11.990 -2.169 1.00 93.75 180 GLU A N 1
ATOM 1394 C CA . GLU A 1 180 ? 13.559 11.730 -0.740 1.00 93.75 180 GLU A CA 1
ATOM 1395 C C . GLU A 1 180 ? 12.361 12.450 -0.125 1.00 93.75 180 GLU A C 1
ATOM 1397 O O . GLU A 1 180 ? 11.942 13.507 -0.600 1.00 93.75 180 GLU A O 1
ATOM 1402 N N . GLN A 1 181 ? 11.841 11.877 0.953 1.00 92.75 181 GLN A N 1
ATOM 1403 C CA . GLN A 1 181 ? 10.791 12.449 1.784 1.00 92.75 181 GLN A CA 1
ATOM 1404 C C . GLN A 1 181 ? 11.264 12.483 3.236 1.00 92.75 181 GLN A C 1
ATOM 1406 O O . GLN A 1 181 ? 11.902 11.536 3.697 1.00 92.75 181 GLN A O 1
ATOM 1411 N N . SER A 1 182 ? 10.941 13.557 3.961 1.00 90.75 182 SER A N 1
ATOM 1412 C CA . SER A 1 182 ? 11.371 13.719 5.359 1.00 90.75 182 SER A CA 1
ATOM 1413 C C . SER A 1 182 ? 10.759 12.674 6.299 1.00 90.75 182 SER A C 1
ATOM 1415 O O . SER A 1 182 ? 11.379 12.283 7.284 1.00 90.75 182 SER A O 1
ATOM 1417 N N . GLU A 1 183 ? 9.557 12.193 5.978 1.00 91.12 183 GLU A N 1
ATOM 1418 C CA . GLU A 1 183 ? 8.853 11.150 6.723 1.00 91.12 183 GLU A CA 1
ATOM 1419 C C . GLU A 1 183 ? 8.889 9.828 5.974 1.00 91.12 183 GLU A C 1
ATOM 1421 O O . GLU A 1 183 ? 8.505 9.773 4.812 1.00 91.12 183 GLU A O 1
ATOM 1426 N N . LYS A 1 184 ? 9.298 8.736 6.627 1.00 91.69 184 LYS A N 1
ATOM 1427 C CA . LYS A 1 184 ? 9.385 7.426 5.964 1.00 91.69 184 LYS A CA 1
ATOM 1428 C C . LYS A 1 184 ? 8.005 6.935 5.531 1.00 91.69 184 LYS A C 1
ATOM 1430 O O . LYS A 1 184 ? 7.037 7.024 6.289 1.00 91.69 184 LYS A O 1
ATOM 1435 N N . ALA A 1 185 ? 7.933 6.353 4.336 1.00 91.69 185 ALA A N 1
ATOM 1436 C CA . ALA A 1 185 ? 6.721 5.715 3.842 1.00 91.69 185 ALA A CA 1
ATOM 1437 C C . ALA A 1 185 ? 6.182 4.691 4.858 1.00 91.69 185 ALA A C 1
ATOM 1439 O O . ALA A 1 185 ? 6.927 3.910 5.452 1.00 91.69 185 ALA A O 1
ATOM 1440 N N . GLY A 1 186 ? 4.869 4.711 5.075 1.00 91.31 186 GLY A N 1
ATOM 1441 C CA . GLY A 1 186 ? 4.172 3.866 6.041 1.00 91.31 186 GLY A CA 1
ATOM 1442 C C . GLY A 1 186 ? 4.157 4.381 7.486 1.00 91.31 186 GLY A C 1
ATOM 1443 O O . GLY A 1 186 ? 3.363 3.858 8.276 1.00 91.31 186 GLY A O 1
ATOM 1444 N N . ASN A 1 187 ? 4.949 5.404 7.841 1.00 92.94 187 ASN A N 1
ATOM 1445 C CA . ASN A 1 187 ? 4.871 6.048 9.158 1.00 92.94 187 ASN A CA 1
ATOM 1446 C C . ASN A 1 187 ? 3.459 6.587 9.422 1.00 92.94 187 ASN A C 1
ATOM 1448 O O . ASN A 1 187 ? 2.771 7.037 8.509 1.00 92.94 187 ASN A O 1
ATOM 1452 N N . LYS A 1 188 ? 3.022 6.574 10.685 1.00 90.00 188 LYS A N 1
ATOM 1453 C CA . LYS A 1 188 ? 1.775 7.236 11.090 1.00 90.00 188 LYS A CA 1
ATOM 1454 C C . LYS A 1 188 ? 2.065 8.697 11.419 1.00 90.00 188 LYS A C 1
ATOM 1456 O O . LYS A 1 188 ? 2.654 8.970 12.462 1.00 90.00 188 LYS A O 1
ATOM 1461 N N . ILE A 1 189 ? 1.616 9.605 10.564 1.00 88.12 189 ILE A N 1
ATOM 1462 C CA . ILE A 1 189 ? 1.772 11.054 10.732 1.00 88.12 189 ILE A CA 1
ATOM 1463 C C . ILE A 1 189 ? 0.423 11.695 11.046 1.00 88.12 189 ILE A C 1
ATOM 1465 O O . ILE A 1 189 ? -0.620 11.130 10.724 1.00 88.12 189 ILE A O 1
ATOM 1469 N N . ALA A 1 190 ? 0.422 12.856 11.699 1.00 85.94 190 ALA A N 1
ATOM 1470 C CA . ALA A 1 190 ? -0.817 13.590 11.935 1.00 85.94 190 ALA A CA 1
ATOM 1471 C C . ALA A 1 190 ? -1.463 13.989 10.597 1.00 85.94 190 ALA A C 1
ATOM 1473 O O . ALA A 1 190 ? -0.779 14.384 9.654 1.00 85.94 190 ALA A O 1
ATOM 1474 N N . LYS A 1 191 ? -2.786 13.901 10.506 1.00 85.12 191 LYS A N 1
ATOM 1475 C CA . LYS A 1 191 ? -3.540 14.417 9.364 1.00 85.12 191 LYS A CA 1
ATOM 1476 C C . LYS A 1 191 ? -3.315 15.924 9.257 1.00 85.12 191 LYS A C 1
ATOM 1478 O O . LYS A 1 191 ? -3.361 16.629 10.263 1.00 85.12 191 LYS A O 1
ATOM 1483 N N . GLY A 1 192 ? -3.033 16.417 8.056 1.00 83.06 192 GLY A N 1
ATOM 1484 C CA . GLY A 1 192 ? -2.633 17.808 7.837 1.00 83.06 192 GLY A CA 1
ATOM 1485 C C . GLY A 1 192 ? -1.169 18.112 8.159 1.00 83.06 192 GLY A C 1
ATOM 1486 O O . GLY A 1 192 ? -0.783 19.276 8.057 1.00 83.06 192 GLY A O 1
ATOM 1487 N N . ALA A 1 193 ? -0.358 17.114 8.538 1.00 85.00 193 ALA A N 1
ATOM 1488 C CA . ALA A 1 193 ? 1.071 17.308 8.755 1.00 85.00 193 ALA A CA 1
ATOM 1489 C C . ALA A 1 193 ? 1.760 17.846 7.497 1.00 85.00 193 ALA A C 1
ATOM 1491 O O . ALA A 1 193 ? 1.390 17.493 6.372 1.00 85.00 193 ALA A O 1
ATOM 1492 N N . THR A 1 194 ? 2.776 18.681 7.725 1.00 85.44 194 THR A N 1
ATOM 1493 C CA . THR A 1 194 ? 3.649 19.179 6.667 1.00 85.44 194 THR A CA 1
ATOM 1494 C C . THR A 1 194 ? 4.795 18.205 6.434 1.00 85.44 194 THR A C 1
ATOM 1496 O O . THR A 1 194 ? 5.541 17.919 7.370 1.00 85.44 194 THR A O 1
ATOM 1499 N N . VAL A 1 195 ? 4.961 17.729 5.202 1.00 87.69 195 VAL A N 1
ATOM 1500 C CA . VAL A 1 195 ? 6.094 16.881 4.801 1.00 87.69 195 VAL A CA 1
ATOM 1501 C C . VAL A 1 195 ? 6.922 17.587 3.730 1.00 87.69 195 VAL A C 1
ATOM 1503 O O . VAL A 1 195 ? 6.384 18.287 2.872 1.00 87.69 195 VAL A O 1
ATOM 1506 N N . THR A 1 196 ? 8.242 17.419 3.787 1.00 89.25 196 THR A N 1
ATOM 1507 C CA . THR A 1 196 ? 9.174 17.973 2.799 1.00 89.25 196 THR A CA 1
ATOM 1508 C C . THR A 1 196 ? 9.584 16.884 1.813 1.00 89.25 196 THR A C 1
ATOM 1510 O O . THR A 1 196 ? 9.959 15.783 2.226 1.00 89.25 196 THR A O 1
ATOM 1513 N N . LEU A 1 197 ? 9.532 17.199 0.513 1.00 91.00 197 LEU A N 1
ATOM 1514 C CA . LEU A 1 197 ? 9.964 16.318 -0.575 1.00 91.00 197 LEU A CA 1
ATOM 1515 C C . LEU A 1 197 ? 11.166 16.945 -1.294 1.00 91.00 197 LEU A C 1
ATOM 1517 O O . LEU A 1 197 ? 11.080 18.066 -1.793 1.00 91.00 197 LEU A O 1
ATOM 1521 N N . SER A 1 198 ? 12.285 16.227 -1.378 1.00 93.06 198 SER A N 1
ATOM 1522 C CA . SER A 1 198 ? 13.412 16.626 -2.229 1.00 93.06 198 SER A CA 1
ATOM 1523 C C . SER A 1 198 ? 13.152 16.172 -3.663 1.00 93.06 198 SER A C 1
ATOM 1525 O O . SER A 1 198 ? 12.846 15.002 -3.882 1.00 93.06 198 SER A O 1
ATOM 1527 N N . LEU A 1 199 ? 13.306 17.064 -4.641 1.00 94.56 199 LEU A N 1
ATOM 1528 C CA . LEU A 1 199 ? 13.095 16.760 -6.059 1.00 94.56 199 LEU A CA 1
ATOM 1529 C C . LEU A 1 199 ? 14.423 16.520 -6.776 1.00 94.56 199 LEU A C 1
ATOM 1531 O O . LEU A 1 199 ? 15.465 17.062 -6.403 1.00 94.56 199 LEU A O 1
ATOM 1535 N N . SER A 1 200 ? 14.390 15.706 -7.823 1.00 95.88 200 SER A N 1
ATOM 1536 C CA . SER A 1 200 ? 15.560 15.452 -8.653 1.00 95.88 200 SER A CA 1
ATOM 1537 C C . SER A 1 200 ? 15.849 16.656 -9.546 1.00 95.88 200 SER A C 1
ATOM 1539 O O . SER A 1 200 ? 14.980 17.110 -10.289 1.00 95.88 200 SER A O 1
ATOM 1541 N N . ALA A 1 201 ? 17.095 17.123 -9.522 1.00 94.75 201 ALA A N 1
ATOM 1542 C CA . ALA A 1 201 ? 17.650 18.075 -10.485 1.00 94.75 201 ALA A CA 1
ATOM 1543 C C . ALA A 1 201 ? 18.189 17.385 -11.756 1.00 94.75 201 ALA A C 1
ATOM 1545 O O . ALA A 1 201 ? 18.675 18.050 -12.672 1.00 94.75 201 ALA A O 1
ATOM 1546 N N . GLY A 1 202 ? 18.172 16.046 -11.792 1.00 93.12 202 GLY A N 1
ATOM 1547 C CA . GLY A 1 202 ? 18.973 15.251 -12.719 1.00 93.12 202 GLY A CA 1
ATOM 1548 C C . GLY A 1 202 ? 20.476 15.309 -12.408 1.00 93.12 202 GLY A C 1
ATOM 1549 O O . GLY A 1 202 ? 20.943 16.070 -11.561 1.00 93.12 202 GLY A O 1
ATOM 1550 N N . ARG A 1 203 ? 21.268 14.485 -13.099 1.00 91.50 203 ARG A N 1
ATOM 1551 C CA . ARG A 1 203 ? 22.735 14.506 -13.031 1.00 91.50 203 ARG A CA 1
ATOM 1552 C C . ARG A 1 203 ? 23.298 15.463 -14.081 1.00 91.50 203 ARG A C 1
ATOM 1554 O O . ARG A 1 203 ? 22.961 15.374 -15.262 1.00 91.50 203 ARG A O 1
ATOM 1561 N N . LYS A 1 204 ? 24.239 16.323 -13.682 1.00 87.75 204 LYS A N 1
ATOM 1562 C CA . LYS A 1 204 ? 24.870 17.298 -14.595 1.00 87.75 204 LYS A CA 1
ATOM 1563 C C . LYS A 1 204 ? 25.774 16.648 -15.649 1.00 87.75 204 LYS A C 1
ATOM 1565 O O . LYS A 1 204 ? 25.790 17.077 -16.797 1.00 87.75 204 LYS A O 1
ATOM 1570 N N . ASN A 1 205 ? 26.476 15.574 -15.286 1.00 87.75 205 ASN A N 1
ATOM 1571 C CA . ASN A 1 205 ? 27.523 14.958 -16.114 1.00 87.75 205 ASN A CA 1
ATOM 1572 C C . ASN A 1 205 ? 27.044 13.721 -16.896 1.00 87.75 205 ASN A C 1
ATOM 1574 O O . ASN A 1 205 ? 27.764 12.729 -17.030 1.00 87.75 205 ASN A O 1
ATOM 1578 N N . ILE A 1 206 ? 25.808 13.756 -17.397 1.00 90.38 206 ILE A N 1
ATOM 1579 C CA . ILE A 1 206 ? 25.264 12.681 -18.230 1.00 90.38 206 ILE A CA 1
ATOM 1580 C C . ILE A 1 206 ? 25.804 12.790 -19.653 1.00 90.38 206 ILE A C 1
ATOM 1582 O O . ILE A 1 206 ? 25.622 13.799 -20.341 1.00 90.38 206 ILE A O 1
ATOM 1586 N N . LYS A 1 207 ? 26.413 11.711 -20.141 1.00 91.50 207 LYS A N 1
ATOM 1587 C CA . LYS A 1 207 ? 26.960 11.652 -21.493 1.00 91.50 207 LYS A CA 1
ATOM 1588 C C . LYS A 1 207 ? 25.870 11.309 -22.511 1.00 91.50 207 LYS A C 1
ATOM 1590 O O . LYS A 1 207 ? 25.753 10.181 -22.978 1.00 91.50 207 LYS A O 1
ATOM 1595 N N . LYS A 1 208 ? 25.071 12.308 -22.895 1.00 89.75 208 LYS A N 1
ATOM 1596 C CA . LYS A 1 208 ? 23.900 12.137 -23.786 1.00 89.75 208 LYS A CA 1
ATOM 1597 C C . LYS A 1 208 ? 24.203 11.525 -25.161 1.00 89.75 208 LYS A C 1
ATOM 1599 O O . LYS A 1 208 ? 23.301 11.012 -25.808 1.00 89.75 208 LYS A O 1
ATOM 1604 N N . LYS A 1 209 ? 25.454 11.594 -25.625 1.00 89.88 209 LYS A N 1
ATOM 1605 C CA . LYS A 1 209 ? 25.878 11.032 -26.919 1.00 89.88 209 LYS A CA 1
ATOM 1606 C C . LYS A 1 209 ? 26.319 9.567 -26.830 1.00 89.88 209 LYS A C 1
ATOM 1608 O O . LYS A 1 209 ? 26.442 8.923 -27.866 1.00 89.88 209 LYS A O 1
ATOM 1613 N N . GLU A 1 210 ? 26.561 9.043 -25.628 1.00 89.62 210 GLU A N 1
ATOM 1614 C CA . GLU A 1 210 ? 26.923 7.638 -25.444 1.00 89.62 210 GLU A CA 1
ATOM 1615 C C . GLU A 1 210 ? 25.666 6.763 -25.480 1.00 89.62 210 GLU A C 1
ATOM 1617 O O . GLU A 1 210 ? 24.644 7.074 -24.858 1.00 89.62 210 GLU A O 1
ATOM 1622 N N . SER A 1 211 ? 25.746 5.673 -26.244 1.00 90.56 211 SER A N 1
ATOM 1623 C CA . SER A 1 211 ? 24.670 4.699 -26.383 1.00 90.56 211 SER A CA 1
ATOM 1624 C C . SER A 1 211 ? 24.937 3.489 -25.497 1.00 90.56 211 SER A C 1
ATOM 1626 O O . SER A 1 211 ? 25.972 2.834 -25.606 1.00 90.56 211 SER A O 1
ATOM 1628 N N . HIS A 1 212 ? 23.958 3.167 -24.665 1.00 90.38 212 HIS A N 1
ATOM 1629 C CA . HIS A 1 212 ? 23.967 2.059 -23.727 1.00 90.38 212 HIS A CA 1
ATOM 1630 C C . HIS A 1 212 ? 22.911 1.032 -24.130 1.00 90.38 212 HIS A C 1
ATOM 1632 O O . HIS A 1 212 ? 21.961 1.326 -24.858 1.00 90.38 212 HIS A O 1
ATOM 1638 N N . THR A 1 213 ? 23.086 -0.197 -23.666 1.00 94.44 213 THR A N 1
ATOM 1639 C CA . THR A 1 213 ? 22.068 -1.238 -23.804 1.00 94.44 213 THR A CA 1
ATOM 1640 C C . THR A 1 213 ? 21.133 -1.166 -22.598 1.00 94.44 213 THR A C 1
ATOM 1642 O O . THR A 1 213 ? 21.597 -1.156 -21.461 1.00 94.44 213 THR A O 1
ATOM 1645 N N . MET A 1 214 ? 19.825 -1.115 -22.845 1.00 96.25 214 MET A N 1
ATOM 1646 C CA . MET A 1 214 ? 18.797 -1.039 -21.812 1.00 96.25 214 MET A CA 1
ATOM 1647 C C . MET A 1 214 ? 18.852 -2.272 -20.909 1.00 96.25 214 MET A C 1
ATOM 1649 O O . MET A 1 214 ? 18.844 -3.408 -21.396 1.00 96.25 214 MET A O 1
ATOM 1653 N N . LEU A 1 215 ? 18.901 -2.044 -19.597 1.00 94.75 215 LEU A N 1
ATOM 1654 C CA . LEU A 1 215 ? 19.054 -3.109 -18.610 1.00 94.75 215 LEU A CA 1
ATOM 1655 C C . LEU A 1 215 ? 17.726 -3.810 -18.333 1.00 94.75 215 LEU A C 1
ATOM 1657 O O . LEU A 1 215 ? 16.647 -3.275 -18.597 1.00 94.75 215 LEU A O 1
ATOM 1661 N N . GLU A 1 216 ? 17.825 -4.992 -17.731 1.00 96.81 216 GLU A N 1
ATOM 1662 C CA . GLU A 1 216 ? 16.681 -5.633 -17.095 1.00 96.81 216 GLU A CA 1
ATOM 1663 C C . GLU A 1 216 ? 16.457 -5.015 -15.711 1.00 96.81 216 GLU A C 1
ATOM 1665 O O . GLU A 1 216 ? 17.265 -5.198 -14.788 1.00 96.81 216 GLU A O 1
ATOM 1670 N N . LEU A 1 217 ? 15.363 -4.263 -15.584 1.00 97.44 217 LEU A N 1
ATOM 1671 C CA . LEU A 1 217 ? 14.908 -3.677 -14.323 1.00 97.44 217 LEU A CA 1
ATOM 1672 C C . LEU A 1 217 ? 13.698 -4.426 -13.749 1.00 97.44 217 LEU A C 1
ATOM 1674 O O . LEU A 1 217 ? 13.450 -4.350 -12.548 1.00 97.44 217 LEU A O 1
ATOM 1678 N N . ILE A 1 218 ? 12.975 -5.180 -14.581 1.00 97.94 218 ILE A N 1
ATOM 1679 C CA . ILE A 1 218 ? 11.826 -5.992 -14.167 1.00 97.94 218 ILE A CA 1
ATOM 1680 C C . ILE A 1 218 ? 12.231 -6.981 -13.058 1.00 97.94 218 ILE A C 1
ATOM 1682 O O . ILE A 1 218 ? 13.280 -7.621 -13.113 1.00 97.94 218 ILE A O 1
ATOM 1686 N N . GLY A 1 219 ? 11.394 -7.089 -12.025 1.00 97.62 219 GLY A N 1
ATOM 1687 C CA . GLY A 1 219 ? 11.606 -7.920 -10.838 1.00 97.62 219 GLY A CA 1
ATOM 1688 C C . GLY A 1 219 ? 12.521 -7.309 -9.770 1.00 97.62 219 GLY A C 1
ATOM 1689 O O . GLY A 1 219 ? 12.551 -7.815 -8.647 1.00 97.62 219 GLY A O 1
ATOM 1690 N N . LYS A 1 220 ? 13.239 -6.215 -10.067 1.00 98.25 220 LYS A N 1
ATOM 1691 C CA . LYS A 1 220 ? 14.054 -5.487 -9.079 1.00 98.25 220 LYS A CA 1
ATOM 1692 C C . LYS A 1 220 ? 13.193 -4.529 -8.253 1.00 98.25 220 LYS A C 1
ATOM 1694 O O . LYS A 1 220 ? 12.096 -4.145 -8.656 1.00 98.25 220 LYS A O 1
ATOM 1699 N N . THR A 1 221 ? 13.700 -4.126 -7.090 1.00 98.00 221 THR A N 1
ATOM 1700 C CA . THR A 1 221 ? 13.145 -2.992 -6.337 1.00 98.00 221 THR A CA 1
ATOM 1701 C C . THR A 1 221 ? 13.533 -1.676 -7.010 1.00 98.00 221 THR A C 1
ATOM 1703 O O . THR A 1 221 ? 14.514 -1.622 -7.757 1.00 98.00 221 THR A O 1
ATOM 1706 N N . PHE A 1 222 ? 12.799 -0.600 -6.720 1.00 97.31 222 PHE A N 1
ATOM 1707 C CA . PHE A 1 222 ? 13.119 0.728 -7.249 1.00 97.31 222 PHE A CA 1
ATOM 1708 C C . PHE A 1 222 ? 14.541 1.185 -6.867 1.00 97.31 222 PHE A C 1
ATOM 1710 O O . PHE A 1 222 ? 15.290 1.621 -7.734 1.00 97.31 222 PHE A O 1
ATOM 1717 N N . ASP A 1 223 ? 14.964 0.981 -5.612 1.00 96.50 223 ASP A N 1
ATOM 1718 C CA . ASP A 1 223 ? 16.331 1.292 -5.150 1.00 96.50 223 ASP A CA 1
ATOM 1719 C C . ASP A 1 223 ? 17.413 0.500 -5.908 1.00 96.50 223 ASP A C 1
ATOM 1721 O O . ASP A 1 223 ? 18.432 1.048 -6.334 1.00 96.50 223 ASP A O 1
ATOM 1725 N N . ALA A 1 224 ? 17.187 -0.797 -6.141 1.00 97.44 224 ALA A N 1
ATOM 1726 C CA . ALA A 1 224 ? 18.122 -1.613 -6.909 1.00 97.44 224 ALA A CA 1
ATOM 1727 C C . ALA A 1 224 ? 18.191 -1.165 -8.378 1.00 97.44 224 ALA A C 1
ATOM 1729 O O . ALA A 1 224 ? 19.274 -1.128 -8.960 1.00 97.44 224 ALA A O 1
ATOM 1730 N N . ALA A 1 225 ? 17.053 -0.794 -8.971 1.00 97.62 225 ALA A N 1
ATOM 1731 C CA . ALA A 1 225 ? 17.011 -0.232 -10.315 1.00 97.62 225 ALA A CA 1
ATOM 1732 C C . ALA A 1 225 ? 17.706 1.133 -10.395 1.00 97.62 225 ALA A C 1
ATOM 1734 O O . ALA A 1 225 ? 18.366 1.408 -11.395 1.00 97.62 225 ALA A O 1
ATOM 1735 N N . LEU A 1 226 ? 17.629 1.954 -9.344 1.00 96.56 226 LEU A N 1
ATOM 1736 C CA . LEU A 1 226 ? 18.310 3.245 -9.286 1.00 96.56 226 LEU A CA 1
ATOM 1737 C C . LEU A 1 226 ? 19.831 3.076 -9.366 1.00 96.56 226 LEU A C 1
ATOM 1739 O O . LEU A 1 226 ? 20.480 3.720 -10.185 1.00 96.56 226 LEU A O 1
ATOM 1743 N N . LYS A 1 227 ? 20.392 2.119 -8.620 1.00 95.94 227 LYS A N 1
ATOM 1744 C CA . LYS A 1 227 ? 21.827 1.784 -8.677 1.00 95.94 227 LYS A CA 1
ATOM 1745 C C . LYS A 1 227 ? 22.284 1.329 -10.069 1.00 95.94 227 LYS A C 1
ATOM 1747 O O . LYS A 1 227 ? 23.419 1.582 -10.464 1.00 95.94 227 LYS A O 1
ATOM 1752 N N . GLU A 1 228 ? 21.422 0.652 -10.824 1.00 94.94 228 GLU A N 1
ATOM 1753 C CA . GLU A 1 228 ? 21.701 0.246 -12.212 1.00 94.94 228 GLU A CA 1
ATOM 1754 C C . GLU A 1 228 ? 21.582 1.426 -13.186 1.00 94.94 228 GLU A C 1
ATOM 1756 O O . GLU A 1 228 ? 22.400 1.578 -14.101 1.00 94.94 228 GLU A O 1
ATOM 1761 N N . ALA A 1 229 ? 20.588 2.289 -12.963 1.00 94.19 229 ALA A N 1
ATOM 1762 C CA . ALA A 1 229 ? 20.372 3.509 -13.729 1.00 94.19 229 ALA A CA 1
ATOM 1763 C C . ALA A 1 229 ? 21.572 4.459 -13.620 1.00 94.19 229 ALA A C 1
ATOM 1765 O O . ALA A 1 229 ? 21.991 5.041 -14.621 1.00 94.19 229 ALA A O 1
ATOM 1766 N N . GLU A 1 230 ? 22.179 4.547 -12.433 1.00 92.56 230 GLU A N 1
ATOM 1767 C CA . GLU A 1 230 ? 23.407 5.304 -12.196 1.00 92.56 230 GLU A CA 1
ATOM 1768 C C . GLU A 1 230 ? 24.573 4.846 -13.072 1.00 92.56 230 GLU A C 1
ATOM 1770 O O . GLU A 1 230 ? 25.237 5.684 -13.686 1.00 92.56 230 GLU A O 1
ATOM 1775 N N . LYS A 1 231 ? 24.803 3.529 -13.160 1.00 89.75 231 LYS A N 1
ATOM 1776 C CA . LYS A 1 231 ? 25.895 2.945 -13.958 1.00 89.75 231 LYS A CA 1
ATOM 1777 C C . LYS A 1 231 ? 25.718 3.196 -15.449 1.00 89.75 231 LYS A C 1
ATOM 1779 O O . LYS A 1 231 ? 26.695 3.407 -16.155 1.00 89.75 231 LYS A O 1
ATOM 1784 N N . SER A 1 232 ? 24.472 3.178 -15.915 1.00 88.88 232 SER A N 1
ATOM 1785 C CA . SER A 1 232 ? 24.141 3.338 -17.337 1.00 88.88 232 SER A CA 1
ATOM 1786 C C . SER A 1 232 ? 23.779 4.771 -17.713 1.00 88.88 232 SER A C 1
ATOM 1788 O O . SER A 1 232 ? 23.353 5.027 -18.837 1.00 88.88 232 SER A O 1
ATOM 1790 N N . GLN A 1 233 ? 23.929 5.706 -16.769 1.00 93.19 233 GLN A N 1
ATOM 1791 C CA . GLN A 1 233 ? 23.644 7.125 -16.950 1.00 93.19 233 GLN A CA 1
ATOM 1792 C C . GLN A 1 233 ? 22.240 7.401 -17.520 1.00 93.19 233 GLN A C 1
ATOM 1794 O O . GLN A 1 233 ? 22.075 8.310 -18.328 1.00 93.19 233 GLN A O 1
ATOM 1799 N N . ILE A 1 234 ? 21.229 6.631 -17.114 1.00 96.06 234 ILE A N 1
ATOM 1800 C CA . ILE A 1 234 ? 19.817 6.833 -17.491 1.00 96.06 234 ILE A CA 1
ATOM 1801 C C . ILE A 1 234 ? 19.021 7.391 -16.311 1.00 96.06 234 ILE A C 1
ATOM 1803 O O . ILE A 1 234 ? 19.471 7.309 -15.165 1.00 96.06 234 ILE A O 1
ATOM 1807 N N . TYR A 1 235 ? 17.843 7.943 -16.592 1.00 97.69 235 TYR A N 1
ATOM 1808 C CA . TYR A 1 235 ? 16.896 8.372 -15.571 1.00 97.69 235 TYR A CA 1
ATOM 1809 C C . TYR A 1 235 ? 15.774 7.354 -15.401 1.00 97.69 235 TYR A C 1
ATOM 1811 O O . TYR A 1 235 ? 15.292 6.803 -16.388 1.00 97.69 235 TYR A O 1
ATOM 1819 N N . ILE A 1 236 ? 15.327 7.127 -14.167 1.00 98.38 236 ILE A N 1
ATOM 1820 C CA . ILE A 1 236 ? 14.157 6.290 -13.874 1.00 98.38 236 ILE A CA 1
ATOM 1821 C C . ILE A 1 236 ? 13.106 7.056 -13.070 1.00 98.38 236 ILE A C 1
ATOM 1823 O O . ILE A 1 236 ? 13.428 7.911 -12.247 1.00 98.38 236 ILE A O 1
ATOM 1827 N N . GLY A 1 237 ? 11.837 6.739 -13.293 1.00 98.19 237 GLY A N 1
ATOM 1828 C CA . GLY A 1 237 ? 10.727 7.262 -12.502 1.00 98.19 237 GLY A CA 1
ATOM 1829 C C . GLY A 1 237 ? 9.528 6.329 -12.558 1.00 98.19 237 GLY A C 1
ATOM 1830 O O . GLY A 1 237 ? 9.386 5.525 -13.476 1.00 98.19 237 GLY A O 1
ATOM 1831 N N . ILE A 1 238 ? 8.667 6.406 -11.557 1.00 98.44 238 ILE A N 1
ATOM 1832 C CA . ILE A 1 238 ? 7.465 5.592 -11.422 1.00 98.44 238 ILE A CA 1
ATOM 1833 C C . ILE A 1 238 ? 6.318 6.303 -12.132 1.00 98.44 238 ILE A C 1
ATOM 1835 O O . ILE A 1 238 ? 5.930 7.418 -11.790 1.00 98.44 238 ILE A O 1
ATOM 1839 N N . SER A 1 239 ? 5.740 5.623 -13.116 1.00 97.00 239 SER A N 1
ATOM 1840 C CA . SER A 1 239 ? 4.559 6.107 -13.833 1.00 97.00 239 SER A CA 1
ATOM 1841 C C . SER A 1 239 ? 3.265 5.733 -13.114 1.00 97.00 239 SER A C 1
ATOM 1843 O O . SER A 1 239 ? 2.387 6.574 -12.895 1.00 97.00 239 SER A O 1
ATOM 1845 N N . LYS A 1 240 ? 3.140 4.471 -12.703 1.00 96.19 240 LYS A N 1
ATOM 1846 C CA . LYS A 1 240 ? 1.939 3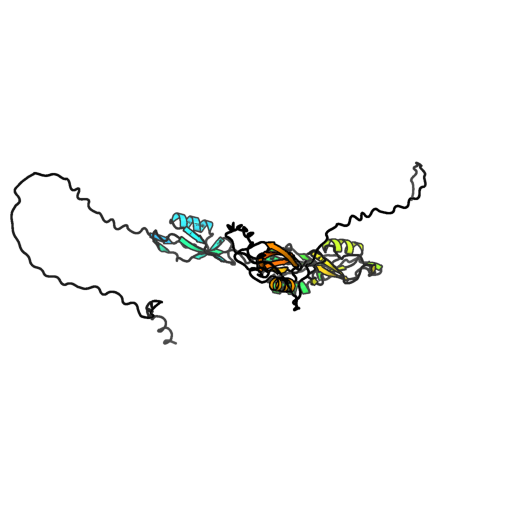.922 -12.071 1.00 96.19 240 LYS A CA 1
ATOM 1847 C C . LYS A 1 240 ? 2.253 2.692 -11.225 1.00 96.19 240 LYS A C 1
ATOM 1849 O O . LYS A 1 240 ? 3.333 2.111 -11.320 1.00 96.19 240 LYS A O 1
ATOM 1854 N N . HIS A 1 241 ? 1.276 2.340 -10.405 1.00 96.38 241 HIS A N 1
ATOM 1855 C CA . HIS A 1 241 ? 1.223 1.098 -9.655 1.00 96.38 241 HIS A CA 1
ATOM 1856 C C . HIS A 1 241 ? 0.102 0.239 -10.228 1.00 96.38 241 HIS A C 1
ATOM 1858 O O . HIS A 1 241 ? -0.934 0.779 -10.621 1.00 96.38 241 HIS A O 1
ATOM 1864 N N . GLU A 1 242 ? 0.320 -1.069 -10.305 1.00 97.31 242 GLU A N 1
ATOM 1865 C CA . GLU A 1 242 ? -0.675 -2.025 -10.789 1.00 97.31 242 GLU A CA 1
ATOM 1866 C C . GLU A 1 242 ? -0.612 -3.322 -9.984 1.00 97.31 242 GLU A C 1
ATOM 1868 O O . GLU A 1 242 ? 0.459 -3.743 -9.535 1.00 97.31 242 GLU A O 1
ATOM 1873 N N . TYR A 1 243 ? -1.759 -3.985 -9.824 1.00 97.44 243 TYR A N 1
ATOM 1874 C CA . TYR A 1 243 ? -1.795 -5.322 -9.243 1.00 97.44 243 TYR A CA 1
ATOM 1875 C C . TYR A 1 243 ? -1.097 -6.326 -10.161 1.00 97.44 243 TYR A C 1
ATOM 1877 O O . TYR A 1 243 ? -1.219 -6.280 -11.386 1.00 97.44 243 TYR A O 1
ATOM 1885 N N . SER A 1 244 ? -0.364 -7.258 -9.560 1.00 96.81 244 SER A N 1
ATOM 1886 C CA . SER A 1 244 ? 0.291 -8.340 -10.282 1.00 96.81 244 SER A CA 1
ATOM 1887 C C . SER A 1 244 ? 0.347 -9.612 -9.451 1.00 96.81 244 SER A C 1
ATOM 1889 O O . SER A 1 244 ? 0.884 -9.633 -8.346 1.00 96.81 244 SER A O 1
ATOM 1891 N N . THR A 1 245 ? -0.125 -10.708 -10.038 1.00 95.12 245 THR A N 1
ATOM 1892 C CA . THR A 1 245 ? 0.060 -12.065 -9.510 1.00 95.12 245 THR A CA 1
ATOM 1893 C C . THR A 1 245 ? 1.444 -12.640 -9.830 1.00 95.12 245 THR A C 1
ATOM 1895 O O . THR A 1 245 ? 1.831 -13.650 -9.250 1.00 95.12 245 THR A O 1
ATOM 1898 N N . SER A 1 246 ? 2.192 -12.023 -10.753 1.00 96.06 246 SER A N 1
ATO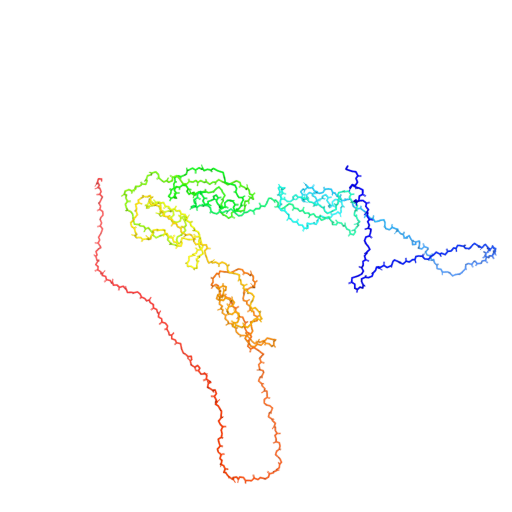M 1899 C CA . SER A 1 246 ? 3.485 -12.530 -11.245 1.00 96.06 246 SER A CA 1
ATOM 1900 C C . SER A 1 246 ? 4.690 -11.872 -10.573 1.00 96.06 246 SER A C 1
ATOM 1902 O O . SER A 1 246 ? 5.758 -12.476 -10.498 1.00 96.06 246 SER A O 1
ATOM 1904 N N . TYR A 1 247 ? 4.532 -10.640 -10.082 1.00 96.88 247 TYR A N 1
ATOM 1905 C CA . TYR A 1 247 ? 5.611 -9.864 -9.476 1.00 96.88 247 TYR A CA 1
ATOM 1906 C C . TYR A 1 247 ? 5.288 -9.520 -8.031 1.00 96.88 247 TYR A C 1
ATOM 1908 O O . TYR A 1 247 ? 4.191 -9.056 -7.718 1.00 96.88 247 TYR A O 1
ATOM 1916 N N . LYS A 1 248 ? 6.271 -9.702 -7.144 1.00 96.75 248 LYS A N 1
ATOM 1917 C CA . LYS A 1 248 ? 6.126 -9.372 -5.724 1.00 96.75 248 LYS A CA 1
ATOM 1918 C C . LYS A 1 248 ? 5.791 -7.894 -5.551 1.00 96.75 248 LYS A C 1
ATOM 1920 O O . LYS A 1 248 ? 6.271 -7.048 -6.307 1.00 96.75 248 LYS A O 1
ATOM 1925 N N . LYS A 1 249 ? 5.029 -7.588 -4.506 1.00 96.25 249 LYS A N 1
ATOM 1926 C CA . LYS A 1 249 ? 4.765 -6.210 -4.102 1.00 96.25 249 LYS A CA 1
ATOM 1927 C C . LYS A 1 249 ? 6.071 -5.409 -3.972 1.00 96.25 249 LYS A C 1
ATOM 1929 O O . LYS A 1 249 ? 7.063 -5.931 -3.461 1.00 96.25 249 LYS A O 1
ATOM 1934 N N . ASN A 1 250 ? 6.045 -4.152 -4.410 1.00 96.19 250 ASN A N 1
ATOM 1935 C CA . ASN A 1 250 ? 7.162 -3.200 -4.425 1.00 96.19 250 ASN A CA 1
ATOM 1936 C C . ASN A 1 250 ? 8.331 -3.592 -5.351 1.00 96.19 250 ASN A C 1
ATOM 1938 O O . ASN A 1 250 ? 9.467 -3.154 -5.151 1.00 96.19 250 ASN A O 1
ATOM 1942 N N . THR A 1 251 ? 8.069 -4.411 -6.371 1.00 98.06 251 THR A N 1
ATOM 1943 C CA . THR A 1 251 ? 9.032 -4.703 -7.445 1.00 98.06 251 THR A CA 1
ATOM 1944 C C . THR A 1 251 ? 8.530 -4.177 -8.781 1.00 98.06 251 THR A C 1
ATOM 1946 O O . THR A 1 251 ? 7.333 -3.975 -8.968 1.00 98.06 251 THR A O 1
ATOM 1949 N N . ILE A 1 252 ? 9.443 -3.923 -9.711 1.00 98.56 252 ILE A N 1
ATOM 1950 C CA . ILE A 1 252 ? 9.117 -3.409 -11.042 1.00 98.56 252 ILE A CA 1
ATOM 1951 C C . ILE A 1 252 ? 8.444 -4.518 -11.856 1.00 98.56 252 ILE A C 1
ATOM 1953 O O . ILE A 1 252 ? 9.045 -5.567 -12.083 1.00 98.56 252 ILE A O 1
ATOM 1957 N N . SER A 1 253 ? 7.218 -4.288 -12.321 1.00 98.38 253 SER A N 1
ATOM 1958 C CA . SER A 1 253 ? 6.480 -5.213 -13.193 1.00 98.38 253 SER A CA 1
ATOM 1959 C C . SER A 1 253 ? 6.623 -4.871 -14.676 1.00 98.38 253 SER A C 1
ATOM 1961 O O . SER A 1 253 ? 6.503 -5.757 -15.519 1.00 98.38 253 SER A O 1
ATOM 1963 N N . ALA A 1 254 ? 6.912 -3.609 -15.007 1.00 98.38 254 ALA A N 1
ATOM 1964 C CA . ALA A 1 254 ? 7.153 -3.176 -16.380 1.00 98.38 254 ALA A CA 1
ATOM 1965 C C . ALA A 1 254 ? 8.104 -1.975 -16.451 1.00 98.38 254 ALA A C 1
ATOM 1967 O O . ALA A 1 254 ? 8.178 -1.161 -15.529 1.00 98.38 254 ALA A O 1
ATOM 1968 N N . GLN A 1 255 ? 8.789 -1.849 -17.587 1.00 98.38 255 GLN A N 1
ATOM 1969 C CA . GLN A 1 255 ? 9.637 -0.712 -17.947 1.00 98.38 255 GLN A CA 1
ATOM 1970 C C . GLN A 1 255 ? 9.249 -0.202 -19.342 1.00 98.38 255 GLN A C 1
ATOM 1972 O O . GLN A 1 255 ? 8.928 -1.001 -20.219 1.00 98.38 255 GLN A O 1
ATOM 1977 N N . SER A 1 256 ? 9.279 1.116 -19.559 1.00 98.19 256 SER A N 1
ATOM 1978 C CA . SER A 1 256 ? 8.827 1.742 -20.814 1.00 98.19 256 SER A CA 1
ATOM 1979 C C . SER A 1 256 ? 9.676 1.391 -22.035 1.00 98.19 256 SER A C 1
ATOM 1981 O O . SER A 1 256 ? 9.185 1.433 -23.161 1.00 98.19 256 SER A O 1
ATOM 1983 N N . ILE A 1 257 ? 10.946 1.045 -21.823 1.00 97.62 257 ILE A N 1
ATOM 1984 C CA . ILE A 1 257 ? 11.855 0.576 -22.868 1.00 97.62 257 ILE A CA 1
ATOM 1985 C C . ILE A 1 257 ? 12.315 -0.822 -22.491 1.00 97.62 257 ILE A C 1
ATOM 1987 O O . ILE A 1 257 ? 12.936 -1.003 -21.451 1.00 97.62 257 ILE A O 1
ATOM 1991 N N . GLU A 1 258 ? 12.025 -1.804 -23.337 1.00 95.75 258 GLU A N 1
ATOM 1992 C CA . GLU A 1 258 ? 12.415 -3.203 -23.133 1.00 95.75 258 GLU A CA 1
ATOM 1993 C C . GLU A 1 258 ? 13.937 -3.379 -23.048 1.00 95.75 258 GLU A C 1
ATOM 1995 O O . GLU A 1 258 ? 14.707 -2.655 -23.691 1.00 95.75 258 GLU A O 1
ATOM 2000 N N . LYS A 1 259 ? 14.369 -4.387 -22.285 1.00 96.56 259 LYS A N 1
ATOM 2001 C CA . LYS A 1 259 ? 15.779 -4.775 -22.178 1.00 96.56 259 LYS A CA 1
ATOM 2002 C C . LYS A 1 259 ? 16.409 -5.027 -23.549 1.00 96.56 259 LYS A C 1
ATOM 2004 O O . LYS A 1 259 ? 15.750 -5.473 -24.486 1.00 96.56 259 LYS A O 1
ATOM 2009 N N . GLY A 1 260 ? 17.707 -4.769 -23.666 1.00 95.31 260 GLY A N 1
ATOM 2010 C CA . GLY A 1 260 ? 18.462 -5.001 -24.900 1.00 95.31 260 GLY A CA 1
ATOM 2011 C C . GLY A 1 260 ? 18.349 -3.886 -25.947 1.00 95.31 260 GLY A C 1
ATOM 2012 O O . GLY A 1 260 ? 19.214 -3.798 -26.818 1.00 95.31 260 GLY A O 1
ATOM 2013 N N . LYS A 1 261 ? 17.352 -2.993 -25.861 1.00 97.00 261 LYS A N 1
ATOM 2014 C CA . LYS A 1 261 ? 17.250 -1.832 -26.762 1.00 97.00 261 LYS A CA 1
ATOM 2015 C C . LYS A 1 261 ? 18.382 -0.836 -26.517 1.00 97.00 261 LYS A C 1
ATOM 2017 O O . LYS A 1 261 ? 18.880 -0.708 -25.402 1.00 97.00 261 LYS A O 1
ATOM 2022 N N . LYS A 1 262 ? 18.790 -0.110 -27.557 1.00 96.00 262 LYS A N 1
ATOM 2023 C CA . LYS A 1 262 ? 19.773 0.971 -27.426 1.00 96.00 262 LYS A CA 1
ATOM 2024 C C . LYS A 1 262 ? 19.106 2.226 -26.870 1.00 96.00 262 LYS A C 1
ATOM 2026 O O . LYS A 1 262 ? 18.088 2.664 -27.395 1.00 96.00 262 LYS A O 1
ATOM 2031 N N . VAL A 1 263 ? 19.702 2.803 -25.832 1.00 95.38 263 VAL A N 1
ATOM 2032 C CA . VAL A 1 263 ? 19.260 4.043 -25.181 1.00 95.38 263 VAL A CA 1
ATOM 2033 C C . VAL A 1 263 ? 20.440 4.997 -25.042 1.00 95.38 263 VAL A C 1
ATOM 2035 O O . VAL A 1 263 ? 21.567 4.567 -24.807 1.00 95.38 263 VAL A O 1
ATOM 2038 N N . SER A 1 264 ? 20.216 6.294 -25.217 1.00 95.00 264 SER A N 1
ATOM 2039 C CA . SER A 1 264 ? 21.245 7.310 -24.977 1.00 95.00 264 SER A CA 1
ATOM 2040 C C . SER A 1 264 ? 21.355 7.645 -23.490 1.00 95.00 264 SER A C 1
ATOM 2042 O O . SER A 1 264 ? 20.386 7.488 -22.741 1.00 95.00 264 SER A O 1
ATOM 2044 N N . GLY A 1 265 ? 22.501 8.167 -23.054 1.00 94.12 265 GLY A N 1
ATOM 2045 C CA . GLY A 1 265 ? 22.609 8.771 -21.724 1.00 94.12 265 GLY A CA 1
ATOM 2046 C C . GLY A 1 265 ? 21.504 9.814 -21.489 1.00 94.12 265 GLY A C 1
ATOM 2047 O O . GLY A 1 265 ? 21.200 10.630 -22.359 1.00 94.12 265 GLY A O 1
ATOM 2048 N N . GLY A 1 266 ? 20.885 9.777 -20.313 1.00 94.44 266 GLY A N 1
ATOM 2049 C CA . GLY A 1 266 ? 19.813 10.685 -19.903 1.00 94.44 266 GLY A CA 1
ATOM 2050 C C . GLY A 1 266 ? 18.440 10.322 -20.451 1.00 94.44 266 GLY A C 1
ATOM 2051 O O . GLY A 1 266 ? 17.518 11.115 -20.306 1.00 94.44 266 GLY A O 1
ATOM 2052 N N . THR A 1 267 ? 18.297 9.152 -21.078 1.00 97.00 267 THR A N 1
ATOM 2053 C CA . THR A 1 267 ? 16.978 8.623 -21.441 1.00 97.00 267 THR A CA 1
ATOM 2054 C C . THR A 1 267 ? 16.151 8.405 -20.178 1.00 97.00 267 THR A C 1
ATOM 2056 O O . THR A 1 267 ? 16.649 7.843 -19.202 1.00 97.00 267 THR A O 1
ATOM 2059 N N . GLU A 1 268 ? 14.894 8.833 -20.213 1.00 97.56 268 GLU A N 1
ATOM 2060 C CA . GLU A 1 268 ? 13.932 8.643 -19.133 1.00 97.56 268 GLU A CA 1
ATOM 2061 C C . GLU A 1 268 ? 13.191 7.317 -19.301 1.00 97.56 268 GLU A C 1
ATOM 2063 O O . GLU A 1 268 ? 12.556 7.057 -20.325 1.00 97.56 268 GLU A O 1
ATOM 2068 N N . ILE A 1 269 ? 13.268 6.472 -18.279 1.00 98.19 269 ILE A N 1
ATOM 2069 C CA . ILE A 1 269 ? 12.597 5.180 -18.230 1.00 98.19 269 ILE A CA 1
ATOM 2070 C C . ILE A 1 269 ? 11.484 5.249 -17.195 1.00 98.19 269 ILE A C 1
ATOM 2072 O O . ILE A 1 269 ? 11.721 5.438 -16.001 1.00 98.19 269 ILE A O 1
ATOM 2076 N N . LEU A 1 270 ? 10.258 5.044 -17.661 1.00 98.44 270 LEU A N 1
ATOM 2077 C CA . LEU A 1 270 ? 9.087 4.971 -16.809 1.00 98.44 270 LEU A CA 1
ATOM 2078 C C . LEU A 1 270 ? 8.866 3.530 -16.364 1.00 98.44 270 LEU A C 1
ATOM 2080 O O . LEU A 1 270 ? 8.850 2.603 -17.175 1.00 98.44 270 LEU A O 1
ATOM 2084 N N . LEU A 1 271 ? 8.684 3.356 -15.064 1.00 98.62 271 LEU A N 1
ATOM 2085 C CA . LEU A 1 271 ? 8.516 2.070 -14.410 1.00 98.62 271 LEU A CA 1
ATOM 2086 C C . LEU A 1 271 ? 7.071 1.915 -13.939 1.00 98.62 271 LEU A C 1
ATOM 2088 O O . LEU A 1 271 ? 6.422 2.889 -13.544 1.00 98.62 271 LEU A O 1
ATOM 2092 N N . THR A 1 272 ? 6.571 0.686 -13.992 1.00 98.50 272 THR A N 1
ATOM 2093 C CA . THR A 1 272 ? 5.352 0.276 -13.288 1.00 98.50 272 THR A CA 1
ATOM 2094 C C . THR A 1 272 ? 5.757 -0.579 -12.100 1.00 98.50 272 THR A C 1
ATOM 2096 O O . THR A 1 272 ? 6.544 -1.515 -12.259 1.00 98.50 272 THR A O 1
ATOM 2099 N N . ILE A 1 273 ? 5.254 -0.242 -10.914 1.00 98.31 273 ILE A N 1
ATOM 2100 C CA . ILE A 1 273 ? 5.525 -0.985 -9.680 1.00 98.31 273 ILE A CA 1
ATOM 2101 C C . ILE A 1 273 ? 4.352 -1.921 -9.387 1.00 98.31 273 ILE A C 1
ATOM 2103 O O . ILE A 1 273 ? 3.191 -1.541 -9.515 1.00 98.31 273 ILE A O 1
ATOM 2107 N N . SER A 1 274 ? 4.661 -3.158 -9.009 1.00 98.31 274 SER A N 1
ATOM 2108 C CA . SER A 1 274 ? 3.674 -4.140 -8.574 1.00 98.31 274 SER A CA 1
ATOM 2109 C C . SER A 1 274 ? 3.177 -3.816 -7.168 1.00 98.31 274 SER A C 1
ATOM 2111 O O . SER A 1 274 ? 3.976 -3.728 -6.232 1.00 98.31 274 SER A O 1
ATOM 2113 N N . ASP A 1 275 ? 1.861 -3.757 -6.991 1.00 96.44 275 ASP A N 1
ATOM 2114 C CA . ASP A 1 275 ? 1.221 -3.724 -5.670 1.00 96.44 275 ASP A CA 1
ATOM 2115 C C . ASP A 1 275 ? 1.024 -5.127 -5.064 1.00 96.44 275 ASP A C 1
ATOM 2117 O O . ASP A 1 275 ? 0.521 -5.264 -3.945 1.00 96.44 275 ASP A O 1
ATOM 2121 N N . GLY A 1 276 ? 1.496 -6.167 -5.762 1.00 96.81 276 GLY A N 1
ATOM 2122 C CA . GLY A 1 276 ? 1.197 -7.568 -5.480 1.00 96.81 276 GLY A CA 1
ATOM 2123 C C . GLY A 1 276 ? -0.182 -7.976 -6.010 1.00 96.81 276 GLY A C 1
ATOM 2124 O O . GLY A 1 276 ? -0.805 -7.210 -6.750 1.00 96.81 276 GLY A O 1
ATOM 2125 N N . PRO A 1 277 ? -0.665 -9.181 -5.668 1.00 96.06 277 PRO A N 1
ATOM 2126 C CA . PRO A 1 277 ? -2.004 -9.616 -6.048 1.00 96.06 277 PRO A CA 1
ATOM 2127 C C . PRO A 1 277 ? -3.084 -8.685 -5.485 1.00 96.06 277 PRO A C 1
ATOM 2129 O O . PRO A 1 277 ? -2.945 -8.137 -4.386 1.00 96.06 277 PRO A O 1
ATOM 2132 N N . GLU A 1 278 ? -4.183 -8.533 -6.222 1.00 96.62 278 GLU A N 1
ATOM 2133 C CA . GLU A 1 278 ? -5.356 -7.802 -5.742 1.00 96.62 278 GLU A CA 1
ATOM 2134 C C . GLU A 1 278 ? -5.947 -8.497 -4.499 1.00 96.62 278 GLU A C 1
ATOM 2136 O O . GLU A 1 278 ? -5.905 -9.719 -4.376 1.00 96.62 278 GLU A O 1
ATOM 2141 N N . GLN A 1 279 ? -6.484 -7.733 -3.543 1.00 95.94 279 GLN A N 1
ATOM 2142 C CA . GLN A 1 279 ? -7.084 -8.288 -2.323 1.00 95.94 279 GLN A CA 1
ATOM 2143 C C . GLN A 1 279 ? -8.579 -8.557 -2.525 1.00 95.94 279 GLN A C 1
ATOM 2145 O O . GLN A 1 279 ? -9.394 -7.631 -2.471 1.00 95.94 279 GLN A O 1
ATOM 2150 N N . MET A 1 280 ? -8.949 -9.826 -2.671 1.00 96.88 280 MET A N 1
ATOM 2151 C CA . MET A 1 280 ? -10.321 -10.283 -2.882 1.00 96.88 280 MET A CA 1
ATOM 2152 C C . MET A 1 280 ? -11.017 -10.574 -1.551 1.00 96.88 280 MET A C 1
ATOM 2154 O O . MET A 1 280 ? -10.427 -11.143 -0.630 1.00 96.88 280 MET A O 1
ATOM 2158 N N . LYS A 1 281 ? -12.291 -10.186 -1.424 1.00 97.44 281 LYS A N 1
ATOM 2159 C CA . LYS A 1 281 ? -13.098 -10.543 -0.248 1.00 97.44 281 LYS A CA 1
ATOM 2160 C C . LYS A 1 281 ? -13.582 -11.980 -0.387 1.00 97.44 281 LYS A C 1
ATOM 2162 O O . LYS A 1 281 ? -14.211 -12.327 -1.380 1.00 97.44 281 LYS A O 1
ATOM 2167 N N . VAL A 1 282 ? -13.351 -12.784 0.642 1.00 98.19 282 VAL A N 1
ATOM 2168 C CA . VAL A 1 282 ? -13.839 -14.159 0.701 1.00 98.19 282 VAL A CA 1
ATOM 2169 C C . VAL A 1 282 ? -15.358 -14.140 0.904 1.00 98.19 282 VAL A C 1
ATOM 2171 O O . VAL A 1 282 ? -15.823 -13.571 1.897 1.00 98.19 282 VAL A O 1
ATOM 2174 N N . PRO A 1 283 ? -16.148 -14.718 -0.013 1.00 97.94 283 PRO A N 1
ATOM 2175 C CA . PRO A 1 283 ? -17.593 -14.816 0.142 1.00 97.94 283 PRO A CA 1
ATOM 2176 C C . PRO A 1 283 ? -17.969 -15.863 1.200 1.00 97.94 283 PRO A C 1
ATOM 2178 O O . PRO A 1 283 ? -17.164 -16.724 1.561 1.00 97.94 283 PRO A O 1
ATOM 2181 N N . ASP A 1 284 ? -19.201 -15.784 1.700 1.00 98.31 284 ASP A N 1
ATOM 2182 C CA . ASP A 1 284 ? -19.774 -16.854 2.516 1.00 98.31 284 ASP A CA 1
ATOM 2183 C C . ASP A 1 284 ? -20.367 -17.927 1.604 1.00 98.31 284 ASP A C 1
ATOM 2185 O O . ASP A 1 284 ? -21.332 -17.676 0.871 1.00 98.31 284 ASP A O 1
ATOM 2189 N N . VAL A 1 285 ? -19.756 -19.108 1.627 1.00 98.06 285 VAL A N 1
ATOM 2190 C CA . VAL A 1 285 ? -20.232 -20.281 0.894 1.00 98.06 285 VAL A CA 1
ATOM 2191 C C . VAL A 1 285 ? -20.672 -21.416 1.808 1.00 98.06 285 VAL A C 1
ATOM 2193 O O . VAL A 1 285 ? -21.090 -22.464 1.317 1.00 98.06 285 VAL A O 1
ATOM 2196 N N . VAL A 1 286 ? -20.634 -21.217 3.127 1.00 97.81 286 VAL A N 1
ATOM 2197 C CA . VAL A 1 286 ? -21.106 -22.216 4.086 1.00 97.81 286 VAL A CA 1
ATOM 2198 C C . VAL A 1 286 ? -22.614 -22.413 3.910 1.00 97.81 286 VAL A C 1
ATOM 2200 O O . VAL A 1 286 ? -23.365 -21.472 3.659 1.00 97.81 286 VAL A O 1
ATOM 2203 N N . LYS A 1 287 ? -23.069 -23.665 4.020 1.00 97.62 287 LYS A N 1
ATOM 2204 C CA . LYS A 1 287 ? -24.457 -24.110 3.792 1.00 97.62 287 LYS A CA 1
ATOM 2205 C C . LYS A 1 287 ? -24.970 -23.957 2.354 1.00 97.62 287 LYS A C 1
ATOM 2207 O O . LYS A 1 287 ? -26.138 -24.251 2.106 1.00 97.62 287 LYS A O 1
ATOM 2212 N N . LYS A 1 288 ? -24.130 -23.547 1.398 1.00 98.12 288 LYS A N 1
ATOM 2213 C CA . LYS A 1 288 ? -24.469 -23.555 -0.034 1.00 98.12 288 LYS A CA 1
ATOM 2214 C C . LYS A 1 288 ? -24.189 -24.917 -0.662 1.00 98.12 288 LYS A C 1
ATOM 2216 O O . LYS A 1 288 ? -23.428 -25.722 -0.123 1.00 98.12 288 LYS A O 1
ATOM 2221 N N . GLY A 1 289 ? -24.794 -25.173 -1.820 1.00 98.19 289 GLY A N 1
ATOM 2222 C CA . GLY A 1 289 ? -24.435 -26.332 -2.639 1.00 98.19 289 GLY A CA 1
ATOM 2223 C C . GLY A 1 289 ? -23.039 -26.165 -3.242 1.00 98.19 289 GLY A C 1
ATOM 2224 O O . GLY A 1 289 ? -22.654 -25.056 -3.605 1.00 98.19 289 GLY A O 1
ATOM 2225 N N . LEU A 1 290 ? -22.288 -27.258 -3.385 1.00 97.62 290 LEU A N 1
ATOM 2226 C CA . LEU A 1 290 ? -20.914 -27.236 -3.893 1.00 97.62 290 LEU A CA 1
ATOM 2227 C C . LEU A 1 290 ? -20.798 -26.521 -5.249 1.00 97.62 290 LEU A C 1
ATOM 2229 O O . LEU A 1 290 ? -19.914 -25.692 -5.423 1.00 97.62 290 LEU A O 1
ATOM 2233 N N . GLU A 1 291 ? -21.694 -26.791 -6.198 1.00 97.75 291 GLU A N 1
ATOM 2234 C CA . GLU A 1 291 ? -21.644 -26.141 -7.517 1.00 97.75 291 GLU A CA 1
ATOM 2235 C C . GLU A 1 291 ? -21.908 -24.629 -7.439 1.00 97.75 291 GLU A C 1
ATOM 2237 O O . GLU A 1 291 ? -21.240 -23.851 -8.115 1.00 97.75 291 GLU A O 1
ATOM 2242 N N . GLU A 1 292 ? -22.815 -24.191 -6.560 1.00 98.12 292 GLU A N 1
ATOM 2243 C CA . GLU A 1 292 ? -23.049 -22.764 -6.299 1.00 98.12 292 GLU A CA 1
ATOM 2244 C C . GLU A 1 292 ? -21.812 -22.115 -5.657 1.00 98.12 292 GLU A C 1
ATOM 2246 O O . GLU A 1 292 ? -21.367 -21.049 -6.084 1.00 98.12 292 GLU A O 1
ATOM 2251 N N . ALA A 1 293 ? -21.220 -22.780 -4.661 1.00 97.94 293 ALA A N 1
ATOM 2252 C CA . ALA A 1 293 ? -20.030 -22.310 -3.962 1.00 97.94 293 ALA A CA 1
ATOM 2253 C C . ALA A 1 293 ? -18.835 -22.118 -4.909 1.00 97.94 293 ALA A C 1
ATOM 2255 O O . ALA A 1 293 ? -18.153 -21.096 -4.832 1.00 97.94 293 ALA A O 1
ATOM 2256 N N . LYS A 1 294 ? -18.607 -23.062 -5.833 1.00 98.06 294 LYS A N 1
ATOM 2257 C CA . LYS A 1 294 ? -17.547 -22.968 -6.850 1.00 98.06 294 LYS A CA 1
ATOM 2258 C C . LYS A 1 294 ? -17.706 -21.725 -7.718 1.00 98.06 294 LYS A C 1
ATOM 2260 O O . LYS A 1 294 ? -16.762 -20.952 -7.846 1.00 98.06 294 LYS A O 1
ATOM 2265 N N . VAL A 1 295 ? -18.909 -21.503 -8.252 1.00 98.25 295 VAL A N 1
ATOM 2266 C CA . VAL A 1 295 ? -19.206 -20.340 -9.103 1.00 98.25 295 VAL A CA 1
ATOM 2267 C C . VAL A 1 295 ? -18.965 -19.036 -8.344 1.00 98.25 295 VAL A C 1
ATOM 2269 O O . VAL A 1 295 ? -18.337 -18.124 -8.875 1.00 98.25 295 VAL A O 1
ATOM 2272 N N . ILE A 1 296 ? -19.414 -18.953 -7.089 1.00 98.06 296 ILE A N 1
ATOM 2273 C CA . ILE A 1 296 ? -19.227 -17.765 -6.245 1.00 98.06 296 ILE A CA 1
ATOM 2274 C C . ILE A 1 296 ? -17.735 -17.473 -6.006 1.00 98.06 296 ILE A C 1
ATOM 2276 O O . ILE A 1 296 ? -17.315 -16.317 -6.082 1.00 98.06 296 ILE A O 1
ATOM 2280 N N . LEU A 1 297 ? -16.927 -18.500 -5.729 1.00 97.62 297 LEU A N 1
ATOM 2281 C CA . LEU A 1 297 ? -15.486 -18.344 -5.503 1.00 97.62 297 LEU A CA 1
ATOM 2282 C C . LEU A 1 297 ? -14.744 -17.949 -6.788 1.00 97.62 297 LEU A C 1
ATOM 2284 O O . LEU A 1 297 ? -13.952 -17.007 -6.765 1.00 97.62 297 LEU A O 1
ATOM 2288 N N . GLU A 1 298 ? -15.048 -18.592 -7.917 1.00 96.81 298 GLU A N 1
ATOM 2289 C CA . GLU A 1 298 ? -14.442 -18.278 -9.219 1.00 96.81 298 GLU A CA 1
ATOM 2290 C C . GLU A 1 298 ? -14.781 -16.854 -9.684 1.00 96.81 298 GLU A C 1
ATOM 2292 O O . GLU A 1 298 ? -13.907 -16.141 -10.177 1.00 96.81 298 GLU A O 1
ATOM 2297 N N . GLN A 1 299 ? -16.015 -16.387 -9.457 1.00 96.56 299 GLN A N 1
ATOM 2298 C CA . GLN A 1 299 ? -16.417 -14.998 -9.725 1.00 96.56 299 GLN A CA 1
ATOM 2299 C C . GLN A 1 299 ? -15.626 -13.980 -8.893 1.00 96.56 299 GLN A C 1
ATOM 2301 O O . GLN A 1 299 ? -15.404 -12.857 -9.342 1.00 96.56 299 GLN A O 1
ATOM 2306 N N . GLN A 1 300 ? -15.176 -14.367 -7.696 1.00 96.00 300 GLN A N 1
ATOM 2307 C CA . GLN A 1 300 ? -14.276 -13.570 -6.859 1.00 96.00 300 GLN A CA 1
ATOM 2308 C C . GLN A 1 300 ? -12.793 -13.807 -7.186 1.00 96.00 300 GLN A C 1
ATOM 2310 O O . GLN A 1 300 ? -11.930 -13.394 -6.413 1.00 96.00 300 GLN A O 1
ATOM 2315 N N . LYS A 1 301 ? -12.476 -14.454 -8.319 1.00 96.56 301 LYS A N 1
ATOM 2316 C CA . LYS A 1 301 ? -11.112 -14.822 -8.737 1.00 96.56 301 LYS A CA 1
ATOM 2317 C C . LYS A 1 301 ? -10.360 -15.656 -7.685 1.00 96.56 301 LYS A C 1
ATOM 2319 O O . LYS A 1 301 ? -9.132 -15.607 -7.598 1.00 96.56 301 LYS A O 1
ATOM 2324 N N . LEU A 1 302 ? -11.087 -16.407 -6.861 1.00 97.44 302 LEU A N 1
ATOM 2325 C CA . LEU A 1 302 ? -10.528 -17.302 -5.854 1.00 97.44 302 LEU A CA 1
ATOM 2326 C C . LEU A 1 302 ? -10.498 -18.730 -6.391 1.00 97.44 302 LEU A C 1
ATOM 2328 O O . LEU A 1 302 ? -11.372 -19.157 -7.143 1.00 97.44 302 LEU A O 1
ATOM 2332 N N . LYS A 1 303 ? -9.479 -19.480 -5.982 1.00 97.56 303 LYS A N 1
ATOM 2333 C CA . LYS A 1 303 ? -9.402 -20.922 -6.226 1.00 97.56 303 LYS A CA 1
ATOM 2334 C C . LYS A 1 303 ? -10.078 -21.660 -5.073 1.00 97.56 303 LYS A C 1
ATOM 2336 O O . LYS A 1 303 ? -10.328 -21.085 -4.015 1.00 97.56 303 LYS A O 1
ATOM 2341 N N . TYR A 1 304 ? -10.326 -22.951 -5.246 1.00 97.88 304 TYR A N 1
ATOM 2342 C CA . TYR A 1 304 ? -10.851 -23.798 -4.181 1.00 97.88 304 TYR A CA 1
ATOM 2343 C C . TYR A 1 304 ? -10.240 -25.192 -4.204 1.00 97.88 304 TYR A C 1
ATOM 2345 O O . TYR A 1 304 ? -9.823 -25.691 -5.251 1.00 97.88 304 TYR A O 1
ATOM 2353 N N . THR A 1 305 ? -10.233 -25.834 -3.040 1.00 98.06 305 THR A N 1
ATOM 2354 C CA . THR A 1 305 ? -10.028 -27.279 -2.908 1.00 98.06 305 THR A CA 1
ATOM 2355 C C . THR A 1 305 ? -11.217 -27.879 -2.162 1.00 98.06 305 THR A C 1
ATOM 2357 O O . THR A 1 305 ? -11.930 -27.171 -1.452 1.00 98.06 305 THR A O 1
ATOM 2360 N N . VAL A 1 306 ? -11.494 -29.168 -2.367 1.00 98.31 306 VAL A N 1
ATOM 2361 C CA . VAL A 1 306 ? -12.682 -29.815 -1.795 1.00 98.31 306 VAL A CA 1
ATOM 2362 C C . VAL A 1 306 ? -12.287 -31.098 -1.087 1.00 98.31 306 VAL A C 1
ATOM 2364 O O . VAL A 1 306 ? -11.668 -31.986 -1.674 1.00 98.31 306 VAL A O 1
ATOM 2367 N N . THR A 1 307 ? -12.713 -31.211 0.163 1.00 98.38 307 THR A N 1
ATOM 2368 C CA . THR A 1 307 ? -12.672 -32.430 0.968 1.00 98.38 307 THR A CA 1
ATOM 2369 C C . THR A 1 307 ? -14.094 -32.818 1.352 1.00 98.38 307 THR A C 1
ATOM 2371 O O . THR A 1 307 ? -14.985 -31.973 1.407 1.00 98.38 307 THR A O 1
ATOM 2374 N N . PHE A 1 308 ? -14.338 -34.112 1.562 1.00 97.81 308 PHE A N 1
ATOM 2375 C CA . PHE A 1 308 ? -15.687 -34.615 1.799 1.00 97.81 308 PHE A CA 1
ATOM 2376 C C . PHE A 1 308 ? -15.779 -35.418 3.100 1.00 97.81 308 PHE A C 1
ATOM 2378 O O . PHE A 1 308 ? -15.067 -36.418 3.265 1.00 97.81 308 PHE A O 1
ATOM 2385 N N . GLU A 1 309 ? -16.744 -35.071 3.949 1.00 97.56 309 GLU A N 1
ATOM 2386 C CA . GLU A 1 309 ? -16.981 -35.675 5.266 1.00 97.56 309 GLU A CA 1
ATOM 2387 C C . GLU A 1 309 ? -18.445 -36.082 5.452 1.00 97.56 309 GLU A C 1
ATOM 2389 O O . GLU A 1 309 ? -19.341 -35.503 4.847 1.00 97.56 309 GLU A O 1
ATOM 2394 N N . TYR A 1 310 ? -18.708 -37.115 6.257 1.00 96.81 310 TYR A N 1
ATOM 2395 C CA . TYR A 1 310 ? -20.087 -37.498 6.578 1.00 96.81 310 TYR A CA 1
ATOM 2396 C C . TYR A 1 310 ? -20.696 -36.495 7.554 1.00 96.81 310 TYR A C 1
ATOM 2398 O O . TYR A 1 310 ? -20.033 -36.068 8.496 1.00 96.81 310 TYR A O 1
ATOM 2406 N N . ASN A 1 311 ? -21.964 -36.158 7.345 1.00 95.94 311 ASN A N 1
ATOM 2407 C CA . ASN A 1 311 ? -22.701 -35.256 8.214 1.00 95.94 311 ASN A CA 1
ATOM 2408 C C . ASN A 1 311 ? -24.180 -35.657 8.219 1.00 95.94 311 ASN A C 1
ATOM 2410 O O . ASN A 1 311 ? -24.776 -35.849 7.161 1.00 95.94 311 ASN A O 1
ATOM 2414 N N . ASP A 1 312 ? -24.754 -35.811 9.410 1.00 94.56 312 ASP A N 1
ATOM 2415 C CA . ASP A 1 312 ? -26.130 -36.291 9.568 1.00 94.56 312 ASP A CA 1
ATOM 2416 C C . ASP A 1 312 ? -27.175 -35.158 9.497 1.00 94.56 312 ASP A C 1
ATOM 2418 O O . ASP A 1 312 ? -28.362 -35.432 9.331 1.00 94.56 312 ASP A O 1
ATOM 2422 N N . GLU A 1 313 ? -26.750 -33.892 9.593 1.00 94.81 313 GLU A N 1
ATOM 2423 C CA . GLU A 1 313 ? -27.613 -32.700 9.548 1.00 94.81 313 GLU A CA 1
ATOM 2424 C C . GLU A 1 313 ? -27.810 -32.186 8.113 1.00 94.81 313 GLU A C 1
ATOM 2426 O O . GLU A 1 313 ? -28.924 -31.844 7.715 1.00 94.81 313 GLU A O 1
ATOM 2431 N N . TYR A 1 314 ? -26.741 -32.155 7.313 1.00 94.25 314 TYR A N 1
ATOM 2432 C CA . TYR A 1 314 ? -26.743 -31.589 5.964 1.00 94.25 314 TYR A CA 1
ATOM 2433 C C . TYR A 1 314 ? -26.665 -32.671 4.883 1.00 94.25 314 TYR A C 1
ATOM 2435 O O . TYR A 1 314 ? -25.841 -33.585 4.942 1.00 94.25 314 TYR A O 1
ATOM 2443 N N . GLY A 1 315 ? -27.490 -32.524 3.841 1.00 93.88 315 GLY A N 1
ATOM 2444 C CA . GLY A 1 315 ? -27.505 -33.418 2.681 1.00 93.88 315 GLY A CA 1
ATOM 2445 C C . GLY A 1 315 ? -26.187 -33.444 1.896 1.00 93.88 315 GLY A C 1
ATOM 2446 O O . GLY A 1 315 ? -25.346 -32.555 2.027 1.00 93.88 315 GLY A O 1
ATOM 2447 N N . GLU A 1 316 ? -26.018 -34.473 1.062 1.00 96.00 316 GLU A N 1
ATOM 2448 C CA . GLU A 1 316 ? -24.842 -34.626 0.197 1.00 96.00 316 GLU A CA 1
ATOM 2449 C C . GLU A 1 316 ? -24.644 -33.395 -0.706 1.00 96.00 316 GLU A C 1
ATOM 2451 O O . GLU A 1 316 ? -25.594 -32.883 -1.296 1.00 96.00 316 GLU A O 1
ATOM 2456 N N . GLY A 1 317 ? -23.399 -32.923 -0.813 1.00 96.06 317 GLY A N 1
ATOM 2457 C CA . GLY A 1 317 ? -23.028 -31.793 -1.666 1.00 96.06 317 GLY A CA 1
ATOM 2458 C C . GLY A 1 317 ? -23.182 -30.410 -1.026 1.00 96.06 317 GLY A C 1
ATOM 2459 O O . GLY A 1 317 ? -22.902 -29.421 -1.700 1.00 96.06 317 GLY A O 1
ATOM 2460 N N . ILE A 1 318 ? -23.585 -30.313 0.246 1.00 98.19 318 ILE A N 1
ATOM 2461 C CA . ILE A 1 318 ? -23.637 -29.043 0.989 1.00 98.19 318 ILE A CA 1
ATOM 2462 C C . ILE A 1 318 ? -22.282 -28.732 1.628 1.00 98.19 318 ILE A C 1
ATOM 2464 O O . ILE A 1 318 ? -21.680 -29.595 2.267 1.00 98.19 318 ILE A O 1
ATOM 2468 N N . VAL A 1 319 ? -21.810 -27.494 1.480 1.00 98.44 319 VAL A N 1
ATOM 2469 C CA . VAL A 1 319 ? -20.589 -27.004 2.130 1.00 98.44 319 VAL A CA 1
ATOM 2470 C C . VAL A 1 319 ? -20.826 -26.862 3.636 1.00 98.44 319 VAL A C 1
ATOM 2472 O O . VAL A 1 319 ? -21.705 -26.121 4.072 1.00 98.44 319 VAL A O 1
ATOM 2475 N N . LEU A 1 320 ? -20.025 -27.566 4.425 1.00 98.12 320 LEU A N 1
ATOM 2476 C CA . LEU A 1 320 ? -20.041 -27.567 5.887 1.00 98.12 320 LEU A CA 1
ATOM 2477 C C . LEU A 1 320 ? -19.127 -26.485 6.463 1.00 98.12 320 LEU A C 1
ATOM 2479 O O . LEU A 1 320 ? -19.483 -25.829 7.438 1.00 98.12 320 LEU A O 1
ATOM 2483 N N . GLU A 1 321 ? -17.960 -26.295 5.848 1.00 98.06 321 GLU A N 1
ATOM 2484 C CA . GLU A 1 321 ? -16.926 -25.379 6.325 1.00 98.06 321 GLU A CA 1
ATOM 2485 C C . GLU A 1 321 ? -16.114 -24.806 5.158 1.00 98.06 321 GLU A C 1
ATOM 2487 O O . GLU A 1 321 ? -15.976 -25.436 4.106 1.00 98.06 321 GLU A O 1
ATOM 2492 N N . GLN A 1 322 ? -15.565 -23.609 5.372 1.00 98.38 322 GLN A N 1
ATOM 2493 C CA . GLN A 1 322 ? -14.566 -22.974 4.516 1.00 98.38 322 GLN A CA 1
ATOM 2494 C C . GLN A 1 322 ? -13.353 -22.546 5.356 1.00 98.38 322 GLN A C 1
ATOM 2496 O O . GLN A 1 322 ? -13.522 -22.006 6.451 1.00 98.38 322 GLN A O 1
ATOM 2501 N N . SER A 1 323 ? -12.134 -22.721 4.838 1.00 98.06 323 SER A N 1
ATOM 2502 C CA . SER A 1 323 ? -10.900 -22.458 5.604 1.00 98.06 323 SER A CA 1
ATOM 2503 C C . SER A 1 323 ? -10.676 -20.985 5.967 1.00 98.06 323 SER A C 1
ATOM 2505 O O . SER A 1 323 ? -10.061 -20.672 6.991 1.00 98.06 323 SER A O 1
ATOM 2507 N N . VAL A 1 324 ? -11.195 -20.051 5.164 1.00 97.94 324 VAL A N 1
ATOM 2508 C CA . VAL A 1 324 ? -11.103 -18.609 5.426 1.00 97.94 324 VAL A CA 1
ATOM 2509 C C . VAL A 1 324 ? -12.490 -18.042 5.678 1.00 97.94 324 VAL A C 1
ATOM 2511 O O . VAL A 1 324 ? -13.365 -18.150 4.831 1.00 97.94 324 VAL A O 1
ATOM 2514 N N . LYS A 1 325 ? -12.686 -17.386 6.826 1.00 97.12 325 LYS A N 1
ATOM 2515 C CA . LYS A 1 325 ? -13.975 -16.778 7.193 1.00 97.12 325 LYS A CA 1
ATOM 2516 C C . LYS A 1 325 ? -14.455 -15.760 6.154 1.00 97.12 325 LYS A C 1
ATOM 2518 O O . LYS A 1 325 ? -13.663 -14.950 5.667 1.00 97.12 325 LYS A O 1
ATOM 2523 N N . ALA A 1 326 ? -15.763 -15.750 5.912 1.00 97.56 326 ALA A N 1
ATOM 2524 C CA . ALA A 1 326 ? -16.419 -14.769 5.059 1.00 97.56 326 ALA A CA 1
ATOM 2525 C C . ALA A 1 326 ? -16.068 -13.323 5.456 1.00 97.56 326 ALA A C 1
ATOM 2527 O O . ALA A 1 326 ? -15.896 -12.992 6.632 1.00 97.56 326 ALA A O 1
ATOM 2528 N N . GLY A 1 327 ? -15.928 -12.457 4.456 1.00 96.44 327 GLY A N 1
ATOM 2529 C CA . GLY A 1 327 ? -15.573 -11.048 4.608 1.00 96.44 327 GLY A CA 1
ATOM 2530 C C . GLY A 1 327 ? -14.081 -10.772 4.820 1.00 96.44 327 GLY A C 1
ATOM 2531 O O . GLY A 1 327 ? -13.662 -9.624 4.641 1.00 96.44 327 GLY A O 1
ATOM 2532 N N . LYS A 1 328 ? -13.254 -11.781 5.144 1.00 97.94 328 LYS A N 1
ATOM 2533 C CA . LYS A 1 328 ? -11.792 -11.606 5.150 1.00 97.94 328 LYS A CA 1
ATOM 2534 C C . LYS A 1 328 ? -11.279 -11.299 3.745 1.00 97.94 328 LYS A C 1
ATOM 2536 O O . LYS A 1 328 ? -11.879 -11.706 2.757 1.00 97.94 328 LYS A O 1
ATOM 2541 N N . LYS A 1 329 ? -10.160 -10.580 3.669 1.00 97.25 329 LYS A N 1
ATOM 2542 C CA . LYS A 1 329 ? -9.449 -10.309 2.418 1.00 97.25 329 LYS A CA 1
ATOM 2543 C C . LYS A 1 329 ? -8.283 -11.279 2.257 1.00 97.25 329 LYS A C 1
ATOM 2545 O O . LYS A 1 329 ? -7.576 -11.524 3.236 1.00 97.25 329 LYS A O 1
ATOM 2550 N N . VAL A 1 330 ? -8.128 -11.821 1.057 1.00 97.12 330 VAL A N 1
ATOM 2551 C CA . VAL A 1 330 ? -7.026 -12.704 0.657 1.00 97.12 330 VAL A CA 1
ATOM 2552 C C . VAL A 1 330 ? -6.526 -12.302 -0.725 1.00 97.12 330 VAL A C 1
ATOM 2554 O O . VAL A 1 330 ? -7.240 -11.641 -1.475 1.00 97.12 330 VAL A O 1
ATOM 2557 N N . ASP A 1 331 ? -5.313 -12.715 -1.066 1.00 96.62 331 ASP A N 1
ATOM 2558 C CA . ASP A 1 331 ? -4.731 -12.471 -2.383 1.00 96.62 331 ASP A CA 1
ATOM 2559 C C . ASP A 1 331 ? -5.578 -13.133 -3.482 1.00 96.62 331 ASP A C 1
ATOM 2561 O O . ASP A 1 331 ? -6.079 -14.251 -3.316 1.00 96.62 331 ASP A O 1
ATOM 2565 N N . GLU A 1 332 ? -5.705 -12.467 -4.624 1.00 95.62 332 GLU A N 1
ATOM 2566 C CA . GLU A 1 332 ? -6.268 -13.035 -5.846 1.00 95.62 332 GLU A CA 1
ATOM 2567 C C . GLU A 1 332 ? -5.636 -14.400 -6.157 1.00 95.62 332 GLU A C 1
ATOM 2569 O O . GLU A 1 332 ? -4.422 -14.592 -6.066 1.00 95.62 332 GLU A O 1
ATOM 2574 N N . GLY A 1 333 ? -6.471 -15.376 -6.518 1.00 95.31 333 GLY A N 1
ATOM 2575 C CA . GLY A 1 333 ? -6.025 -16.733 -6.809 1.00 95.31 333 GLY A CA 1
ATOM 2576 C C . GLY A 1 333 ? -5.690 -17.584 -5.579 1.00 95.31 333 GLY A C 1
ATOM 2577 O O . GLY A 1 333 ? -5.280 -18.734 -5.765 1.00 95.31 333 GLY A O 1
ATOM 2578 N N . SER A 1 334 ? -5.879 -17.078 -4.353 1.00 97.06 334 SER A N 1
ATOM 2579 C CA . SER A 1 334 ? -5.810 -17.884 -3.125 1.00 97.06 334 SER A CA 1
ATOM 2580 C C . SER A 1 334 ? -6.815 -19.032 -3.167 1.00 97.06 334 SER A C 1
ATOM 2582 O O . SER A 1 334 ? -7.941 -18.861 -3.638 1.00 97.06 334 SER A O 1
ATOM 2584 N N . ALA A 1 335 ? -6.412 -20.201 -2.670 1.00 97.25 335 ALA A N 1
ATOM 2585 C CA . ALA A 1 335 ? -7.293 -21.355 -2.560 1.00 97.25 335 ALA A CA 1
ATOM 2586 C C . ALA A 1 335 ? -8.083 -21.320 -1.245 1.00 97.25 335 ALA A C 1
ATOM 2588 O O . ALA A 1 335 ? -7.499 -21.154 -0.176 1.00 97.25 335 ALA A O 1
ATOM 2589 N N . ILE A 1 336 ? -9.404 -21.480 -1.338 1.00 98.31 336 ILE A N 1
ATOM 2590 C CA . ILE A 1 336 ? -10.298 -21.685 -0.196 1.00 98.31 336 ILE A CA 1
ATOM 2591 C C . ILE A 1 336 ? -10.618 -23.175 -0.096 1.00 98.31 336 ILE A C 1
ATOM 2593 O O . ILE A 1 336 ? -11.188 -23.757 -1.019 1.00 98.31 336 ILE A O 1
ATOM 2597 N N . ASP A 1 337 ? -10.255 -23.795 1.020 1.00 98.38 337 ASP A N 1
ATOM 2598 C CA . ASP A 1 337 ? -10.521 -25.214 1.236 1.00 98.38 337 ASP A CA 1
ATOM 2599 C C . ASP A 1 337 ? -11.945 -25.370 1.758 1.00 98.38 337 ASP A C 1
ATOM 2601 O O . ASP A 1 337 ? -12.334 -24.712 2.727 1.00 98.38 337 ASP A O 1
ATOM 2605 N N . LEU A 1 338 ? -12.721 -26.219 1.092 1.00 98.50 338 LEU A N 1
ATOM 2606 C CA . LEU A 1 338 ? -14.107 -26.506 1.426 1.00 98.50 338 LEU A CA 1
ATOM 2607 C C . LEU A 1 338 ? -14.222 -27.914 2.000 1.00 98.50 338 LEU A C 1
ATOM 2609 O O . LEU A 1 338 ? -13.713 -28.878 1.419 1.00 98.50 338 LEU A O 1
ATOM 2613 N N . VAL A 1 339 ? -14.953 -28.035 3.103 1.00 98.50 339 VAL A N 1
ATOM 2614 C CA . VAL A 1 339 ? -15.421 -29.324 3.619 1.00 98.50 339 VAL A CA 1
ATOM 2615 C C . VAL A 1 339 ? -16.868 -29.492 3.183 1.00 98.50 339 VAL A C 1
ATOM 2617 O O . VAL A 1 339 ? -17.697 -28.622 3.437 1.00 98.50 339 VAL A O 1
ATOM 2620 N N . VAL A 1 340 ? -17.185 -30.588 2.500 1.00 98.44 340 VAL A N 1
ATOM 2621 C CA . VAL A 1 340 ? -18.499 -30.831 1.888 1.00 98.44 340 VAL A CA 1
ATOM 2622 C C . VAL A 1 340 ? -19.115 -32.112 2.435 1.00 98.44 340 VAL A C 1
ATOM 2624 O O . VAL A 1 340 ? -18.443 -33.131 2.589 1.00 98.44 340 VAL A O 1
ATOM 2627 N N . SER A 1 341 ? -20.417 -32.083 2.701 1.00 98.25 341 SER A N 1
ATOM 2628 C CA . SER A 1 341 ? -21.151 -33.232 3.220 1.00 98.25 341 SER A CA 1
ATOM 2629 C C . SER A 1 341 ? -21.243 -34.373 2.197 1.00 98.25 341 SER A C 1
ATOM 2631 O O . SER A 1 341 ? -21.606 -34.166 1.038 1.00 98.25 341 SER A O 1
ATOM 2633 N N . LYS A 1 342 ? -20.984 -35.603 2.651 1.00 96.88 342 LYS A N 1
ATOM 2634 C CA . LYS A 1 342 ? -21.321 -36.876 1.984 1.00 96.88 342 LYS A CA 1
ATOM 2635 C C . LYS A 1 342 ? -22.741 -37.357 2.323 1.00 96.88 342 LYS A C 1
ATOM 2637 O O . LYS A 1 342 ? -23.116 -38.466 1.948 1.00 96.88 342 LYS A O 1
ATOM 2642 N N . GLY A 1 343 ? -23.505 -36.562 3.073 1.00 94.25 343 GLY A N 1
ATOM 2643 C CA . GLY A 1 343 ? -24.735 -36.978 3.739 1.00 94.25 343 GLY A CA 1
ATOM 2644 C C . GLY A 1 343 ? -24.472 -37.873 4.953 1.00 94.25 343 GLY A C 1
ATOM 2645 O O . GLY A 1 343 ? -23.326 -38.079 5.368 1.00 94.25 343 GLY A O 1
ATOM 2646 N N . ALA A 1 344 ? -25.551 -38.420 5.514 1.00 92.75 344 ALA A N 1
ATOM 2647 C CA . ALA A 1 344 ? -25.488 -39.272 6.696 1.00 92.75 344 ALA A CA 1
ATOM 2648 C C . ALA A 1 344 ? -24.733 -40.583 6.425 1.00 92.75 344 ALA A C 1
ATOM 2650 O O . ALA A 1 344 ? -24.873 -41.209 5.363 1.00 92.75 344 ALA A O 1
ATOM 2651 N N . LYS A 1 345 ? -23.958 -41.049 7.409 1.00 91.69 345 LYS A N 1
ATOM 2652 C CA . LYS A 1 345 ? -23.230 -42.320 7.291 1.00 91.69 345 LYS A CA 1
ATOM 2653 C C . LYS A 1 345 ? -24.225 -43.485 7.319 1.00 91.69 345 LYS A C 1
ATOM 2655 O O . LYS A 1 345 ? -24.895 -43.727 8.317 1.00 91.69 345 LYS A O 1
ATOM 2660 N N . LYS A 1 346 ? -24.313 -44.258 6.231 1.00 85.31 346 LYS A N 1
ATOM 2661 C CA . LYS A 1 346 ? -25.165 -45.459 6.193 1.00 85.31 346 LYS A CA 1
ATOM 2662 C C . LYS A 1 346 ? -24.539 -46.570 7.040 1.00 85.31 346 LYS A C 1
ATOM 2664 O O . LYS A 1 346 ? -23.531 -47.155 6.646 1.00 85.31 346 LYS A O 1
ATOM 2669 N N . GLU A 1 347 ? -25.152 -46.876 8.180 1.00 79.06 347 GLU A N 1
ATOM 2670 C CA . GLU A 1 347 ? -24.849 -48.076 8.965 1.00 79.06 347 GLU A CA 1
ATOM 2671 C C . GLU A 1 347 ? -25.107 -49.340 8.114 1.00 79.06 347 GLU A C 1
ATOM 2673 O O . GLU A 1 347 ? -26.143 -49.431 7.438 1.00 79.06 347 GLU A O 1
ATOM 2678 N N . PRO A 1 348 ? -24.204 -50.339 8.120 1.00 68.12 348 PRO A N 1
ATOM 2679 C CA . PRO A 1 348 ? -24.469 -51.608 7.460 1.00 68.12 348 PRO A CA 1
ATOM 2680 C C . PRO A 1 348 ? -25.647 -52.288 8.164 1.00 68.12 348 PRO A C 1
ATOM 2682 O O . PRO A 1 348 ? -25.556 -52.674 9.329 1.00 68.12 348 PRO A O 1
ATOM 2685 N N . LYS A 1 349 ? -26.775 -52.449 7.459 1.00 59.22 349 LYS A N 1
ATOM 2686 C CA . LYS A 1 349 ? -27.921 -53.204 7.979 1.00 59.22 349 LYS A CA 1
ATOM 2687 C C . LYS A 1 349 ? -27.451 -54.607 8.368 1.00 59.22 349 LYS A C 1
ATOM 2689 O O . LYS A 1 349 ? -27.074 -55.391 7.500 1.00 59.22 349 LYS A O 1
ATOM 2694 N N . LYS A 1 350 ? -27.508 -54.927 9.665 1.00 50.69 350 LYS A N 1
ATOM 2695 C CA . LYS A 1 350 ? -27.352 -56.290 10.184 1.00 50.69 350 LYS A CA 1
ATOM 2696 C C . LYS A 1 350 ? -28.416 -57.165 9.517 1.00 50.69 350 LYS A C 1
ATOM 2698 O O . LYS A 1 350 ? -29.601 -57.045 9.830 1.00 50.69 350 LYS A O 1
ATOM 2703 N N . THR A 1 351 ? -28.003 -58.016 8.582 1.00 46.97 351 THR A N 1
ATOM 2704 C CA . THR A 1 351 ? -28.853 -59.059 8.006 1.00 46.97 351 THR A CA 1
ATOM 2705 C C . THR A 1 351 ? -29.269 -59.977 9.146 1.00 46.97 351 THR A C 1
ATOM 2707 O O . THR A 1 351 ? -28.478 -60.774 9.641 1.00 46.97 351 THR A O 1
ATOM 2710 N N . THR A 1 352 ? -30.491 -59.813 9.642 1.00 48.59 352 THR A N 1
ATOM 2711 C CA . THR A 1 352 ? -31.076 -60.743 10.602 1.00 48.59 352 THR A CA 1
ATOM 2712 C C . THR A 1 352 ? -31.421 -61.999 9.812 1.00 48.59 352 THR A C 1
ATOM 2714 O O . THR A 1 352 ? -32.409 -62.024 9.078 1.00 48.59 352 THR A O 1
ATOM 2717 N N . GLU A 1 353 ? -30.572 -63.024 9.901 1.00 51.78 353 GLU A N 1
ATOM 2718 C CA . GLU A 1 353 ? -30.900 -64.365 9.426 1.00 51.78 353 GLU A CA 1
ATOM 2719 C C . GLU A 1 353 ? -32.143 -64.849 10.177 1.00 51.78 353 GLU A C 1
ATOM 2721 O O . GLU A 1 353 ? -32.104 -65.261 11.337 1.00 51.78 353 GLU A O 1
ATOM 2726 N N . ARG A 1 354 ? -33.296 -64.749 9.516 1.00 45.28 354 ARG A N 1
ATOM 2727 C CA . ARG A 1 354 ? -34.539 -65.326 10.006 1.00 45.28 354 ARG A CA 1
ATOM 2728 C C . ARG A 1 354 ? -34.449 -66.833 9.774 1.00 45.28 354 ARG A C 1
ATOM 2730 O O . ARG A 1 354 ? -34.721 -67.310 8.675 1.00 45.28 354 ARG A O 1
ATOM 2737 N N . SER A 1 355 ? -34.063 -67.567 10.818 1.00 47.72 355 SER A N 1
ATOM 2738 C CA . SER A 1 355 ? -34.271 -69.013 10.946 1.00 47.72 355 SER A CA 1
ATOM 2739 C C . SER A 1 355 ? -35.742 -69.326 10.635 1.00 47.72 355 SER A C 1
ATOM 2741 O O . SER A 1 355 ? -36.622 -69.158 11.484 1.00 47.72 355 SER A O 1
ATOM 2743 N N . SER A 1 356 ? -36.019 -69.753 9.404 1.00 43.38 356 SER A N 1
ATOM 2744 C CA . SER A 1 356 ? -37.310 -70.307 9.015 1.00 43.38 356 SER A CA 1
ATOM 2745 C C . SER A 1 356 ? -37.291 -71.799 9.327 1.00 43.38 356 SER A C 1
ATOM 2747 O O . SER A 1 356 ? -36.616 -72.603 8.691 1.00 43.38 356 SER A O 1
ATOM 2749 N N . LYS A 1 357 ? -38.022 -72.151 10.383 1.00 38.47 357 LYS A N 1
ATOM 2750 C CA . LYS A 1 357 ? -38.335 -73.524 10.762 1.00 38.47 357 LYS A CA 1
ATOM 2751 C C . LYS A 1 357 ? -39.241 -74.098 9.672 1.00 38.47 357 LYS A C 1
ATOM 2753 O O . LYS A 1 357 ? -40.334 -73.583 9.444 1.00 38.47 357 LYS A O 1
ATOM 2758 N N . SER A 1 358 ? -38.762 -75.124 8.974 1.00 35.66 358 SER A N 1
ATOM 2759 C CA . SER A 1 358 ? -39.533 -75.836 7.961 1.00 35.66 358 SER A CA 1
ATOM 2760 C C . SER A 1 358 ? -40.684 -76.600 8.616 1.00 35.66 358 SER A C 1
ATOM 2762 O O . SER A 1 358 ? -40.455 -77.459 9.467 1.00 35.66 358 SER A O 1
ATOM 2764 N N . SER A 1 359 ? -41.907 -76.333 8.174 1.00 35.72 359 SER A N 1
ATOM 2765 C CA . SER A 1 359 ? -43.016 -77.284 8.233 1.00 35.72 359 SER A CA 1
ATOM 2766 C C . SER A 1 359 ? -43.612 -77.385 6.830 1.00 35.72 359 SER A C 1
ATOM 2768 O O . SER A 1 359 ? -43.529 -76.442 6.044 1.00 35.72 359 SER A O 1
ATOM 2770 N N . GLY A 1 360 ? -44.018 -78.604 6.486 1.00 31.64 360 GLY A N 1
ATOM 2771 C CA . GLY A 1 360 ? -44.069 -79.124 5.124 1.00 31.64 360 GLY A CA 1
ATOM 2772 C C . GLY A 1 360 ? -45.116 -78.502 4.205 1.00 31.64 360 GLY A C 1
ATOM 2773 O O . GLY A 1 360 ? -46.054 -77.839 4.630 1.00 31.64 360 GLY A O 1
ATOM 2774 N N . GLY A 1 361 ? -44.956 -78.779 2.912 1.00 31.86 361 GLY A N 1
ATOM 2775 C CA . GLY A 1 361 ? -45.897 -78.328 1.893 1.00 31.86 361 GLY A CA 1
ATOM 2776 C C . GLY A 1 361 ? -45.405 -78.601 0.481 1.00 31.86 361 GLY A C 1
ATOM 2777 O O . GLY A 1 361 ? -44.859 -77.727 -0.174 1.00 31.86 361 GLY A O 1
ATOM 2778 N N . SER A 1 362 ? -45.572 -79.846 0.052 1.00 32.03 362 SER A N 1
ATOM 2779 C CA . SER A 1 362 ? -45.309 -80.393 -1.281 1.00 32.03 362 SER A CA 1
ATOM 2780 C C . SER A 1 362 ? -45.784 -79.510 -2.450 1.00 32.03 362 SER A C 1
ATOM 2782 O O . SER A 1 362 ? -46.934 -79.083 -2.474 1.00 32.03 362 SER A O 1
ATOM 2784 N N . SER A 1 363 ? -44.943 -79.317 -3.474 1.00 32.59 363 SER A N 1
ATOM 2785 C CA . SER A 1 363 ? -45.316 -79.531 -4.888 1.00 32.59 363 SER A CA 1
ATOM 2786 C C . SER A 1 363 ? -44.130 -79.308 -5.839 1.00 32.59 363 SER A C 1
ATOM 2788 O O . SER A 1 363 ? -43.274 -78.442 -5.671 1.00 32.59 363 SER A O 1
ATOM 2790 N N . LYS A 1 364 ? -44.048 -80.198 -6.827 1.00 34.78 364 LYS A N 1
ATOM 2791 C CA . LYS A 1 364 ? -42.891 -80.500 -7.668 1.00 34.78 364 LYS A CA 1
ATOM 2792 C C . LYS A 1 364 ? -43.121 -79.939 -9.081 1.00 34.78 364 LYS A C 1
ATOM 2794 O O . LYS A 1 364 ? -44.042 -80.363 -9.755 1.00 34.78 364 LYS A O 1
ATOM 2799 N N . LYS A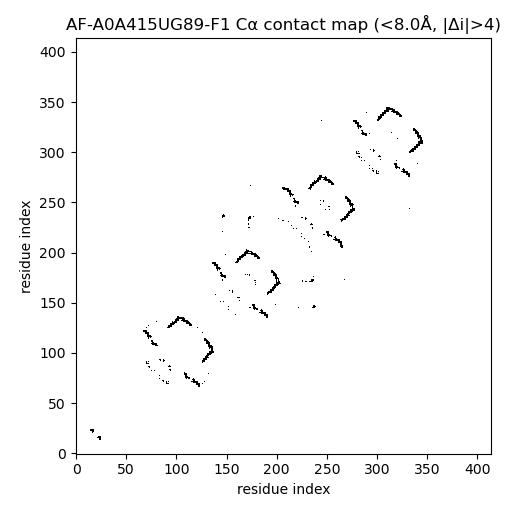 1 365 ? -42.229 -79.026 -9.484 1.00 31.80 365 LYS A N 1
ATOM 2800 C CA . LYS A 1 365 ? -41.613 -78.776 -10.812 1.00 31.80 365 LYS A CA 1
ATOM 2801 C C . LYS A 1 365 ? -42.416 -78.861 -12.139 1.00 31.80 365 LYS A C 1
ATOM 2803 O O . LYS A 1 365 ? -42.845 -79.937 -12.532 1.00 31.80 365 LYS A O 1
ATOM 2808 N N . LYS A 1 366 ? -42.152 -77.791 -12.927 1.00 33.38 366 LYS A N 1
ATOM 2809 C CA . LYS A 1 366 ? -41.895 -77.669 -14.396 1.00 33.38 366 LYS A CA 1
ATOM 2810 C C . LYS A 1 366 ? -43.143 -77.581 -15.300 1.00 33.38 366 LYS A C 1
ATOM 2812 O O . LYS A 1 366 ? -44.101 -78.282 -15.051 1.00 33.38 366 LYS A O 1
ATOM 2817 N N . SER A 1 367 ? -43.212 -76.760 -16.360 1.00 29.91 367 SER A N 1
ATOM 2818 C CA . SER A 1 367 ? -42.204 -76.042 -17.178 1.00 29.91 367 SER A CA 1
ATOM 2819 C C . SER A 1 367 ? -42.871 -75.070 -18.179 1.00 29.91 367 SER A C 1
ATOM 2821 O O . SER A 1 367 ? -44.005 -75.317 -18.567 1.00 29.91 367 SER A O 1
ATOM 2823 N N . GLY A 1 368 ? -42.116 -74.079 -18.688 1.00 29.78 368 GLY A N 1
ATOM 2824 C CA . GLY A 1 368 ? -42.374 -73.350 -19.953 1.00 29.78 368 GLY A CA 1
ATOM 2825 C C . GLY A 1 368 ? -42.610 -71.843 -19.760 1.00 29.78 368 GLY A C 1
ATOM 2826 O O . GLY A 1 368 ? -43.678 -71.447 -19.331 1.00 29.78 368 GLY A O 1
ATOM 2827 N N . SER A 1 369 ? -41.585 -70.984 -19.820 1.00 29.80 369 SER A N 1
ATOM 2828 C CA . SER A 1 369 ? -41.092 -70.275 -21.022 1.00 29.80 369 SER A CA 1
ATOM 2829 C C . SER A 1 369 ? -42.104 -69.315 -21.669 1.00 29.80 369 SER A C 1
ATOM 2831 O O . SER A 1 369 ? -42.891 -69.766 -22.489 1.00 29.80 369 SER A O 1
ATOM 2833 N N . SER A 1 370 ? -41.952 -68.001 -21.430 1.00 30.08 370 SER A N 1
ATOM 2834 C CA . SER A 1 370 ? -41.895 -66.979 -22.498 1.00 30.08 370 SER A CA 1
ATOM 2835 C C . SER A 1 370 ? -41.627 -65.554 -21.970 1.00 30.08 370 SER A C 1
ATOM 2837 O O . SER A 1 370 ? -42.379 -65.018 -21.163 1.00 30.08 370 SER A O 1
ATOM 2839 N N . SER A 1 371 ? -40.548 -64.968 -22.500 1.00 30.34 371 SER A N 1
ATOM 2840 C CA . SER A 1 371 ? -40.417 -63.602 -23.047 1.00 30.34 371 SER A CA 1
ATOM 2841 C C . SER A 1 371 ? -40.679 -62.334 -22.206 1.00 30.34 371 SER A C 1
ATOM 2843 O O . SER A 1 371 ? -41.807 -61.929 -21.959 1.00 30.34 371 SER A O 1
ATOM 2845 N N . SER A 1 372 ? -39.561 -61.621 -22.004 1.00 28.98 372 SER A N 1
ATOM 2846 C CA . SER A 1 372 ? -39.295 -60.213 -22.370 1.00 28.98 372 SER A CA 1
ATOM 2847 C C . SER A 1 372 ? -40.062 -59.061 -21.704 1.00 28.98 372 SER A C 1
ATOM 2849 O O . SER A 1 372 ? -41.210 -58.809 -22.035 1.00 28.98 372 SER A O 1
ATOM 2851 N N . SER A 1 373 ? -39.327 -58.221 -20.964 1.00 31.89 373 SER A N 1
ATOM 2852 C CA . SER A 1 373 ? -38.979 -56.830 -21.350 1.00 31.89 373 SER A CA 1
ATOM 2853 C C . SER A 1 373 ? -38.244 -56.154 -20.175 1.00 31.89 373 SER A C 1
ATOM 2855 O O . SER A 1 373 ? -38.788 -56.057 -19.086 1.00 31.89 373 SER A O 1
ATOM 2857 N N . LYS A 1 374 ? -36.933 -55.897 -20.265 1.00 31.78 374 LYS A N 1
ATOM 2858 C CA . LYS A 1 374 ? -36.296 -54.670 -20.790 1.00 31.78 374 LYS A CA 1
ATOM 2859 C C . LYS A 1 374 ? -36.359 -53.489 -19.803 1.00 31.78 374 LYS A C 1
ATOM 2861 O O . LYS A 1 374 ? -37.298 -52.710 -19.839 1.00 31.78 374 LYS A O 1
ATOM 2866 N N . SER A 1 375 ? -35.284 -53.276 -19.044 1.00 32.19 375 SER A N 1
ATOM 2867 C CA . SER A 1 375 ? -34.788 -51.930 -18.712 1.00 32.19 375 SER A CA 1
ATOM 2868 C C . SER A 1 375 ? -33.335 -51.997 -18.223 1.00 32.19 375 SER A C 1
ATOM 2870 O O . SER A 1 375 ? -32.874 -52.989 -17.666 1.00 32.19 375 SER A O 1
ATOM 2872 N N . LYS A 1 376 ? -32.578 -50.976 -18.622 1.00 34.00 376 LYS A N 1
ATOM 2873 C CA . LYS A 1 376 ? -31.124 -50.957 -18.788 1.00 34.00 376 LYS A CA 1
ATOM 2874 C C . LYS A 1 376 ? -30.393 -50.750 -17.457 1.00 34.00 376 LYS A C 1
ATOM 2876 O O . LYS A 1 376 ? -30.699 -49.823 -16.717 1.00 34.00 376 LYS A O 1
ATOM 2881 N N . SER A 1 377 ? -29.381 -51.586 -17.229 1.00 31.33 377 SER A N 1
ATOM 2882 C CA . SER A 1 377 ? -28.407 -51.490 -16.139 1.00 31.33 377 SER A CA 1
ATOM 2883 C C . SER A 1 377 ? -27.360 -50.414 -16.419 1.00 31.33 377 SER A C 1
ATOM 2885 O O . SER A 1 377 ? -26.771 -50.364 -17.500 1.00 31.33 377 SER A O 1
ATOM 2887 N N . SER A 1 378 ? -27.084 -49.620 -15.392 1.00 33.94 378 SER A N 1
ATOM 2888 C CA . SER A 1 378 ? -25.904 -48.781 -15.227 1.00 33.94 378 SER A CA 1
ATOM 2889 C C . SER A 1 378 ? -24.619 -49.629 -15.188 1.00 33.94 378 SER A C 1
ATOM 2891 O O . SER A 1 378 ? -24.573 -50.687 -14.558 1.00 33.94 378 SER A O 1
ATOM 2893 N N . LYS A 1 379 ? -23.565 -49.164 -15.869 1.00 34.25 379 LYS A N 1
ATOM 2894 C CA . LYS A 1 379 ? -22.161 -49.579 -15.677 1.00 34.25 379 LYS A CA 1
ATOM 2895 C C . LYS A 1 379 ? -21.480 -48.403 -14.967 1.00 34.25 379 LYS A C 1
ATOM 2897 O O . LYS A 1 379 ? -21.446 -47.316 -15.523 1.00 34.25 379 LYS A O 1
ATOM 2902 N N . LYS A 1 380 ? -21.219 -48.477 -13.658 1.00 30.34 380 LYS A N 1
ATOM 2903 C CA . LYS A 1 380 ? -19.949 -48.907 -13.034 1.00 30.34 380 LYS A CA 1
ATOM 2904 C C . LYS A 1 380 ? -18.701 -48.412 -13.776 1.00 30.34 380 LYS A C 1
ATOM 2906 O O . LYS A 1 380 ? -18.221 -49.070 -14.694 1.00 30.34 380 LYS A O 1
ATOM 2911 N N . TYR A 1 381 ? -18.174 -47.287 -13.295 1.00 29.25 381 TYR A N 1
ATOM 2912 C CA . TYR A 1 381 ? -16.763 -46.936 -13.395 1.00 29.25 381 TYR A CA 1
ATOM 2913 C C . TYR A 1 381 ? -15.948 -47.904 -12.529 1.00 29.25 381 TYR A C 1
ATOM 2915 O O . TYR A 1 381 ? -16.270 -48.120 -11.361 1.00 29.25 381 TYR A O 1
ATOM 2923 N N . SER A 1 382 ? -14.907 -48.482 -13.119 1.00 31.61 382 SER A N 1
ATOM 2924 C CA . SER A 1 382 ? -13.822 -49.156 -12.415 1.00 31.61 382 SER A CA 1
ATOM 2925 C C . SER A 1 382 ? -12.558 -48.361 -12.703 1.00 31.61 382 SER A C 1
ATOM 2927 O O . SER A 1 382 ? -12.184 -48.214 -13.866 1.00 31.61 382 SER A O 1
ATOM 2929 N N . SER A 1 383 ? -11.913 -47.849 -11.658 1.00 35.66 383 SER A N 1
ATOM 2930 C CA . SER A 1 383 ? -10.520 -47.405 -11.729 1.00 35.66 383 SER A CA 1
ATOM 2931 C C . SER A 1 383 ? -9.611 -48.572 -12.120 1.00 35.66 383 SER A C 1
ATOM 2933 O O . SER A 1 383 ? -9.924 -49.733 -11.825 1.00 35.66 383 SER A O 1
ATOM 2935 N N . PRO A 1 384 ? -8.437 -48.257 -12.679 1.00 47.75 384 PRO A N 1
ATOM 2936 C CA . PRO A 1 384 ? -7.228 -48.762 -12.049 1.00 47.75 384 PRO A CA 1
ATOM 2937 C C . PRO A 1 384 ? -6.184 -47.665 -11.815 1.00 47.75 384 PRO A C 1
ATOM 2939 O O . PRO A 1 384 ? -5.960 -46.774 -12.626 1.00 47.75 384 PRO A O 1
ATOM 2942 N N . ASN A 1 385 ? -5.555 -47.791 -10.654 1.00 34.06 385 ASN A N 1
ATOM 2943 C CA . ASN A 1 385 ? -4.435 -47.0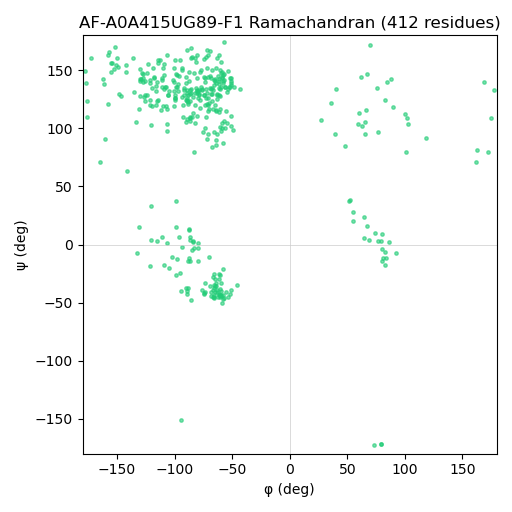22 -10.145 1.00 34.06 385 ASN A CA 1
ATOM 2944 C C . ASN A 1 385 ? -3.132 -47.738 -10.548 1.00 34.06 385 ASN A C 1
ATOM 2946 O O . ASN A 1 385 ? -3.023 -48.926 -10.249 1.00 34.06 385 ASN A O 1
ATOM 2950 N N . GLN A 1 386 ? -2.159 -47.053 -11.160 1.00 34.97 386 GLN A N 1
ATOM 2951 C CA . GLN A 1 386 ? -0.727 -47.373 -11.028 1.00 34.97 386 GLN A CA 1
ATOM 2952 C C . GLN A 1 386 ? 0.163 -46.139 -11.308 1.00 34.97 386 GLN A C 1
ATOM 2954 O O . GLN A 1 386 ? -0.222 -45.289 -12.111 1.00 34.97 386 GLN A O 1
ATOM 2959 N N . PRO A 1 387 ? 1.336 -46.031 -10.646 1.00 40.56 387 PRO A N 1
ATOM 2960 C CA . PRO A 1 387 ? 2.151 -44.818 -10.595 1.00 40.56 387 PRO A CA 1
ATOM 2961 C C . PRO A 1 387 ? 3.272 -44.811 -11.649 1.00 40.56 387 PRO A C 1
ATOM 2963 O O . PRO A 1 387 ? 3.886 -45.844 -11.918 1.00 40.56 387 PRO A O 1
ATOM 2966 N N . ALA A 1 388 ? 3.597 -43.634 -12.193 1.00 34.59 388 ALA A N 1
ATOM 2967 C CA . ALA A 1 388 ? 4.754 -43.434 -13.066 1.00 34.59 388 ALA A CA 1
ATOM 2968 C C . ALA A 1 388 ? 5.859 -42.633 -12.357 1.00 34.59 388 ALA A C 1
ATOM 2970 O O . ALA A 1 388 ? 5.604 -41.649 -11.666 1.00 34.59 388 ALA A O 1
ATOM 2971 N N . LYS A 1 389 ? 7.085 -43.133 -12.529 1.00 34.53 389 LYS A N 1
ATOM 2972 C CA . LYS A 1 389 ? 8.358 -42.711 -11.942 1.00 34.53 389 LYS A CA 1
ATOM 2973 C C . LYS A 1 389 ? 8.942 -41.461 -12.619 1.00 34.53 389 LYS A C 1
ATOM 2975 O O . LYS A 1 389 ? 8.801 -41.300 -13.823 1.00 34.53 389 LYS A O 1
ATOM 2980 N N . GLY A 1 390 ? 9.646 -40.674 -11.801 1.00 30.88 390 GLY A N 1
ATOM 2981 C CA . GLY A 1 390 ? 10.968 -40.057 -12.002 1.00 30.88 390 GLY A CA 1
ATOM 2982 C C . GLY A 1 390 ? 11.401 -39.551 -13.381 1.00 30.88 390 GLY A C 1
ATOM 2983 O O . GLY A 1 390 ? 11.617 -40.345 -14.288 1.00 30.88 390 GLY A O 1
ATOM 2984 N N . TYR A 1 391 ? 11.716 -38.254 -13.439 1.00 35.06 391 TYR A N 1
ATOM 2985 C CA . TYR A 1 391 ? 12.749 -37.714 -14.322 1.00 35.06 391 TYR A CA 1
ATOM 2986 C C . TYR A 1 391 ? 13.647 -36.752 -13.535 1.00 35.06 391 TYR A C 1
ATOM 2988 O O . TYR A 1 391 ? 13.244 -35.646 -13.176 1.00 35.06 391 TYR A O 1
ATOM 2996 N N . GLU A 1 392 ? 14.853 -37.236 -13.243 1.00 31.36 392 GLU A N 1
ATOM 2997 C CA . GLU A 1 392 ? 16.039 -36.455 -12.898 1.00 31.36 392 GLU A CA 1
ATOM 2998 C C . GLU A 1 392 ? 16.576 -35.783 -14.170 1.00 31.36 392 GLU A C 1
ATOM 3000 O O . GLU A 1 392 ? 16.546 -36.372 -15.253 1.00 31.36 392 GLU A O 1
ATOM 3005 N N . HIS A 1 393 ? 17.078 -34.557 -14.037 1.00 33.91 393 HIS A N 1
ATOM 3006 C CA . HIS A 1 393 ? 17.801 -33.844 -15.086 1.00 33.91 393 HIS A CA 1
ATOM 3007 C C . HIS A 1 393 ? 19.203 -33.538 -14.546 1.00 33.91 393 HIS A C 1
ATOM 3009 O O . HIS A 1 393 ? 19.368 -32.636 -13.729 1.00 33.91 393 HIS A O 1
ATOM 3015 N N . GLU A 1 394 ? 20.196 -34.305 -14.993 1.00 36.88 394 GLU A N 1
ATOM 3016 C CA . GLU A 1 394 ? 21.626 -34.027 -14.802 1.00 36.88 394 GLU A CA 1
ATOM 3017 C C . GLU A 1 394 ? 22.220 -33.391 -16.081 1.00 36.88 394 GLU A C 1
ATOM 3019 O O . GLU A 1 394 ? 21.637 -33.517 -17.168 1.00 36.88 394 GLU A O 1
ATOM 3024 N N . PRO A 1 395 ? 23.355 -32.674 -15.974 1.00 46.44 395 PRO A N 1
ATOM 3025 C CA . PRO A 1 395 ? 23.870 -31.779 -16.998 1.00 46.44 395 PRO A CA 1
ATOM 3026 C C . PRO A 1 395 ? 24.883 -32.458 -17.931 1.00 46.44 395 PRO A C 1
ATOM 3028 O O . PRO A 1 395 ? 25.660 -33.329 -17.544 1.00 46.44 395 PRO A O 1
ATOM 3031 N N . SER A 1 396 ? 24.937 -31.994 -19.179 1.00 39.22 396 SER A N 1
ATOM 3032 C CA . SER A 1 396 ? 25.972 -32.368 -20.142 1.00 39.22 396 SER A CA 1
ATOM 3033 C C . SER A 1 396 ? 27.212 -31.485 -19.978 1.00 39.22 396 SER A C 1
ATOM 3035 O O . SER A 1 396 ? 27.191 -30.305 -20.333 1.00 39.22 396 SER A O 1
ATOM 3037 N N . GLY A 1 397 ? 28.302 -32.069 -19.481 1.00 33.09 397 GLY A N 1
ATOM 3038 C CA . GLY A 1 397 ? 29.654 -31.536 -19.617 1.00 33.09 397 GLY A CA 1
ATOM 3039 C C . GLY A 1 397 ? 30.346 -32.101 -20.860 1.00 33.09 397 GLY A C 1
ATOM 3040 O O . GLY A 1 397 ? 30.353 -33.311 -21.075 1.00 33.09 397 GLY A O 1
ATOM 3041 N N . SER A 1 398 ? 30.970 -31.230 -21.653 1.00 38.44 398 SER A N 1
ATOM 3042 C CA . SER A 1 398 ? 31.994 -31.592 -22.637 1.00 38.44 398 SER A CA 1
ATOM 3043 C C . SER A 1 398 ? 33.333 -31.028 -22.168 1.00 38.44 398 SER A C 1
ATOM 3045 O O . SER A 1 398 ? 33.491 -29.813 -22.055 1.00 38.44 398 SER A O 1
ATOM 3047 N N . GLY A 1 399 ? 34.281 -31.911 -21.866 1.00 31.52 399 GLY A N 1
ATOM 3048 C CA . GLY A 1 399 ? 35.647 -31.545 -21.513 1.00 31.52 399 GLY A CA 1
ATOM 3049 C C . GLY A 1 399 ? 36.522 -31.305 -22.743 1.00 31.52 399 GLY A C 1
ATOM 3050 O O . GLY A 1 399 ? 36.392 -31.989 -23.754 1.00 31.52 399 GLY A O 1
ATOM 3051 N N . SER A 1 400 ? 37.473 -30.384 -22.604 1.00 35.00 400 SER A N 1
ATOM 3052 C CA . SER A 1 400 ? 38.733 -30.394 -23.345 1.00 35.00 400 SER A CA 1
ATOM 3053 C C . SER A 1 400 ? 39.864 -30.088 -22.361 1.00 35.00 400 SER A C 1
ATOM 3055 O O . SER A 1 400 ? 39.749 -29.177 -21.542 1.00 35.00 400 SER A O 1
ATOM 3057 N N . LYS A 1 401 ? 40.912 -30.913 -22.399 1.00 35.84 401 LYS A N 1
ATOM 3058 C CA . LYS A 1 401 ? 42.131 -30.843 -21.580 1.00 35.84 401 LYS A CA 1
ATOM 3059 C C . LYS A 1 401 ? 43.265 -30.214 -22.400 1.00 35.84 401 LYS A C 1
ATOM 3061 O O . LYS A 1 401 ? 43.423 -30.583 -23.557 1.00 35.84 401 LYS A O 1
ATOM 3066 N N . ASN A 1 402 ? 44.064 -29.356 -21.763 1.00 32.78 402 ASN A N 1
ATOM 3067 C CA . ASN A 1 402 ? 45.518 -29.146 -21.943 1.00 32.78 402 ASN A CA 1
ATOM 3068 C C . ASN A 1 402 ? 45.939 -28.108 -20.873 1.00 32.78 402 ASN A C 1
ATOM 3070 O O . ASN A 1 402 ? 45.331 -27.047 -20.826 1.00 32.78 402 ASN A O 1
ATOM 3074 N N . SER A 1 403 ? 46.694 -28.41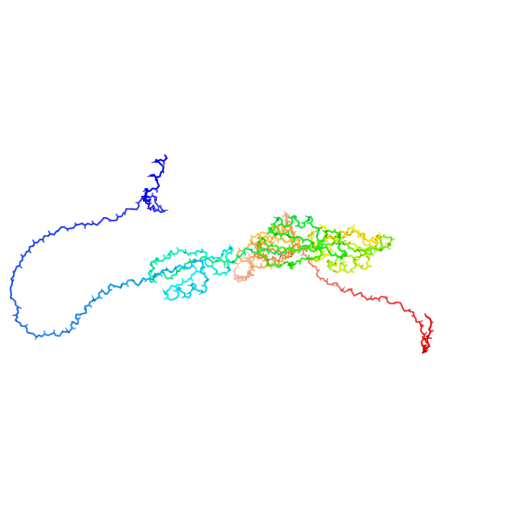9 -19.809 1.00 35.84 403 SER A N 1
ATOM 3075 C CA . SER A 1 403 ? 48.123 -28.795 -19.662 1.00 35.84 403 SER A CA 1
ATOM 3076 C C . SER A 1 403 ? 49.101 -27.602 -19.628 1.00 35.84 403 SER A C 1
ATOM 3078 O O . SER A 1 403 ? 49.163 -26.861 -20.604 1.00 35.84 403 SER A O 1
ATOM 3080 N N . GLY A 1 404 ? 49.914 -27.528 -18.557 1.00 31.98 404 GLY A N 1
ATOM 3081 C CA . GLY A 1 404 ? 51.096 -26.655 -18.360 1.00 31.98 404 GLY A CA 1
ATOM 3082 C C . GLY A 1 404 ? 50.785 -25.457 -17.453 1.00 31.98 404 GLY A C 1
ATOM 3083 O O . GLY A 1 404 ? 50.002 -24.607 -17.850 1.00 31.98 404 GLY A O 1
ATOM 3084 N N . ASP A 1 405 ? 51.162 -25.379 -16.174 1.00 37.75 405 ASP A N 1
ATOM 3085 C CA . ASP A 1 405 ? 52.494 -25.459 -15.541 1.00 37.75 405 ASP A CA 1
ATOM 3086 C C . ASP A 1 405 ? 53.462 -24.371 -16.046 1.00 37.75 405 ASP A C 1
ATOM 3088 O O . ASP A 1 405 ? 53.936 -24.463 -17.174 1.00 37.75 405 ASP A O 1
ATOM 3092 N N . SER A 1 406 ? 53.695 -23.326 -15.235 1.00 35.62 406 SER A N 1
ATOM 3093 C CA . SER A 1 406 ? 55.018 -22.737 -14.940 1.00 35.62 406 SER A CA 1
ATOM 3094 C C . SER A 1 406 ? 54.914 -21.387 -14.205 1.00 35.62 406 SER A C 1
ATOM 3096 O O . SER A 1 406 ? 54.073 -20.544 -14.509 1.00 35.62 406 SER A O 1
ATOM 3098 N N . LEU A 1 407 ? 55.827 -21.239 -13.244 1.00 38.56 407 LEU A N 1
ATOM 3099 C CA . LEU A 1 407 ? 56.269 -20.054 -12.505 1.00 38.56 407 LEU A CA 1
ATOM 3100 C C . LEU A 1 407 ? 56.791 -18.895 -13.390 1.00 38.56 407 LEU A C 1
ATOM 3102 O O . LEU A 1 407 ? 57.065 -19.100 -14.570 1.00 38.56 407 LEU A O 1
ATOM 3106 N N . GLU A 1 408 ? 57.075 -17.777 -12.692 1.00 39.38 408 GLU A N 1
ATOM 3107 C CA . GLU A 1 408 ? 57.879 -16.570 -13.023 1.00 39.38 408 GLU A CA 1
ATOM 3108 C C . GLU A 1 408 ? 57.019 -15.351 -13.409 1.00 39.38 408 GLU A C 1
ATOM 3110 O O . GLU A 1 408 ? 56.217 -15.403 -14.331 1.00 39.38 408 GLU A O 1
ATOM 3115 N N . ASP A 1 409 ? 56.913 -14.306 -12.580 1.00 38.62 409 ASP A N 1
ATOM 3116 C CA . ASP A 1 409 ? 57.913 -13.299 -12.157 1.00 38.62 409 ASP A CA 1
ATOM 3117 C C . ASP A 1 409 ? 58.373 -12.367 -13.296 1.00 38.62 409 ASP A C 1
ATOM 3119 O O . ASP A 1 409 ? 58.475 -12.776 -14.447 1.00 38.62 409 ASP A O 1
ATOM 3123 N N . TRP A 1 410 ? 58.664 -11.120 -12.911 1.00 38.09 410 TRP A N 1
ATOM 3124 C CA . TRP A 1 410 ? 59.053 -9.914 -13.662 1.00 38.09 410 TRP A CA 1
ATOM 3125 C C . TRP A 1 410 ? 57.957 -8.879 -13.930 1.00 38.09 410 TRP A C 1
ATOM 3127 O O . TRP A 1 410 ? 57.017 -9.060 -14.700 1.00 38.09 410 TRP A O 1
ATOM 3137 N N . GLY A 1 411 ? 58.145 -7.731 -13.278 1.00 37.59 411 GLY A N 1
ATOM 3138 C CA . GLY A 1 411 ? 57.364 -6.524 -13.480 1.00 37.59 411 GLY A CA 1
ATOM 3139 C C . GLY A 1 411 ? 57.967 -5.523 -14.467 1.00 37.59 411 GLY A C 1
ATOM 3140 O O . GLY A 1 411 ? 58.764 -5.858 -15.337 1.00 37.59 411 GLY A O 1
ATOM 3141 N N . TYR A 1 412 ? 57.614 -4.266 -14.180 1.00 40.50 412 TYR A N 1
ATOM 3142 C CA . TYR A 1 412 ? 58.210 -2.997 -14.610 1.00 40.50 412 TYR A CA 1
ATOM 3143 C C . TYR A 1 412 ? 57.695 -2.334 -15.920 1.00 40.50 412 TYR A C 1
ATOM 3145 O O . TYR A 1 412 ? 57.935 -2.814 -17.020 1.00 40.50 412 TYR A O 1
ATOM 3153 N N . VAL A 1 413 ? 57.140 -1.117 -15.712 1.00 42.84 413 VAL A N 1
ATOM 3154 C CA . VAL A 1 413 ? 57.132 0.115 -16.560 1.00 42.84 413 VAL A CA 1
ATOM 3155 C C . VAL A 1 413 ? 56.187 0.136 -17.781 1.00 42.84 413 VAL A C 1
ATOM 3157 O O . VAL A 1 413 ? 56.137 -0.831 -18.526 1.00 42.84 413 VAL A O 1
ATOM 3160 N N . ASN A 1 414 ? 55.400 1.178 -18.100 1.00 47.50 414 ASN A N 1
ATOM 3161 C CA . ASN A 1 414 ? 55.368 2.628 -17.801 1.00 47.50 414 ASN A CA 1
ATOM 3162 C C . ASN A 1 414 ? 53.967 3.079 -17.369 1.00 47.50 414 ASN A C 1
ATOM 3164 O O . ASN A 1 414 ? 52.988 2.500 -17.896 1.00 47.50 414 ASN A O 1
#

Sequence (414 aa):
MDAFEKQLLSEEEVPRIDNETGQPVKKPQKKWIPPVIAAGICVLCIGAFLRMQQPKKDTVVIQQQKQEEKYVVGNYVGVDLEKAENAAKESELQIVITNRENSDKKEGVILSQDSAAGKEVGENNKNIYVIVSAGNEKVKMPDYVGISSKKCAEIEKADNIRTVTSESKESNIIPEYVVEQSEKAGNKIAKGATVTLSLSAGRKNIKKKESHTMLELIGKTFDAALKEAEKSQIYIGISKHEYSTSYKKNTISAQSIEKGKKVSGGTEILLTISDGPEQMKVPDVVKKGLEEAKVILEQQKLKYTVTFEYNDEYGEGIVLEQSVKAGKKVDEGSAIDLVVSKGAKKEPKKTTERSSKSSGGSSKKKSGSSSSSKSKSSKKYSSPNQPAKGYEHEPSGSGSKNSGDSLEDWGYVN

Organism: NCBI:txid39488